Protein AF-A0A257MIM3-F1 (afdb_monomer)

Foldseek 3Di:
DWQVVFPPDDPQLQVLLCVQQVHRVSSLVCLCVLVLVSSCVSDPSLVSLSSNLRSVCVVQVWDLCVVCVDPVSVVVLVVVLVVLLVLFQAPNLNSNSVSDGDTPRPVVLVVVVVLLVVLQVLLVLCPPVPLNVLRNQADFADDDFFQADEQEEEEELDPVQLVVLVVVVVVRRYHYYHDNDLVSVQVRVVVHLAYEYEPDDDRPDPHHHQPDPDCLQRPLRRLVVSCVVSLRNLQSLLVSLVSSVVSVNPDSPPCVLVNVLSVCSVVDDDVLLVLLVLLLVCVVVLLVVLLVQLQVQVVVVVVVDPPPQDPVLVVQLVVDPRSVFVVCCVVCVVVLVVSLVVSLVSSCVVSVDDPVLSVLSCVQQPDRSGPSRHGPPVSSVVSSSNSSSVSCVSNSVVSSVSSVSRVPCPVVSSVSSVVSSVSSSSNSSSCCCVVVVDDSDDDDPDDDDDD

pLDDT: mean 88.34, std 8.76, range [56.16, 97.62]

Sequence (451 aa):
MKLKDLPGVGSRLRERLIEQYGDEEKALQAVLQADVSGLALAVSQRQALLLVRHARCQRYAAHPEQFLATDEAARVQEKLIALLSGYAHTDFARQKIMTLFASGCTQIIEENRSLAMAAAAAAEKMKGRGLEELLKKIRPLREKSASRVRERAVAAATPECFSALKARGLDRLIDLHLAESSSELMDLARSYSHVCLADGQDSQAEVEMAESLEEWYLVPEAVLGFYKENMESLLAAARTAEILRDGGVAGFSGWNELEELLARLEKGGDREEERLKRLGESLAPVVERAAAWANEELKERIEKSSLTLGGSDLLQAMSAADGVRELLQAQMRGAFKEVLKEALIRAAAELELAGSESARLEEIFAGEAAYPLEIDRQALHSLQQEIRSRREERGLKARRDLARALQGKKKDAFALVQALMEFDFSFALGCFIIEKNLAFAEFVAVPCLYF

Nearest PDB structures (foldseek):
  3cg4-assembly1_A  TM=4.740E-01  e=4.384E+00  Methanospirillum hungatei JF-1
  7sqc-assembly1_1F  TM=2.324E-01  e=1.223E+00  Chlamydomonas reinhardtii
  7sqc-assembly1_1H  TM=2.202E-01  e=7.115E+00  Chlamydomonas reinhardtii
  5och-assembly2_D  TM=1.312E-01  e=8.119E+00  Homo sapiens

Radius of gyration: 35.33 Å; Cα contacts (8 Å, |Δi|>4): 524; chains: 1; bounding box: 89×42×105 Å

Mean predicted aligned error: 9.2 Å

Structure (mmCIF, N/CA/C/O backbone):
data_AF-A0A257MIM3-F1
#
_entry.id   AF-A0A257MIM3-F1
#
loop_
_atom_site.group_PDB
_atom_site.id
_atom_site.type_symbol
_atom_site.label_atom_id
_atom_site.label_alt_id
_atom_site.label_comp_id
_atom_site.label_asym_id
_atom_site.label_entity_id
_atom_site.label_seq_id
_atom_site.pdbx_PDB_ins_code
_atom_site.Cartn_x
_atom_site.Cartn_y
_atom_site.Cartn_z
_atom_site.occupancy
_atom_site.B_iso_or_equiv
_atom_site.auth_seq_id
_atom_site.auth_comp_id
_atom_site.auth_asym_id
_atom_site.auth_atom_id
_atom_site.pdbx_PDB_model_num
ATOM 1 N N . MET A 1 1 ? 33.725 11.051 -20.999 1.00 80.56 1 MET A N 1
ATOM 2 C CA . MET A 1 1 ? 32.367 11.622 -20.893 1.00 80.56 1 MET A CA 1
ATOM 3 C C . MET A 1 1 ? 32.167 12.064 -19.455 1.00 80.56 1 MET A C 1
ATOM 5 O O . MET A 1 1 ? 32.565 11.323 -18.568 1.00 80.56 1 MET A O 1
ATOM 9 N N . LYS A 1 2 ? 31.643 13.263 -19.221 1.00 85.75 2 LYS A N 1
ATOM 10 C CA . LYS A 1 2 ? 31.226 13.790 -17.913 1.00 85.75 2 LYS A CA 1
ATOM 11 C C . LYS A 1 2 ? 29.730 14.103 -17.960 1.00 85.75 2 LYS A C 1
ATOM 13 O O . LYS A 1 2 ? 29.182 14.251 -19.049 1.00 85.75 2 LYS A O 1
ATOM 18 N N . LEU A 1 3 ? 29.071 14.264 -16.809 1.00 86.06 3 LEU A N 1
ATOM 19 C CA . LEU A 1 3 ? 27.631 14.566 -16.781 1.00 86.06 3 LEU A CA 1
ATOM 20 C C . LEU A 1 3 ? 27.291 15.857 -17.536 1.00 86.06 3 LEU A C 1
ATOM 22 O O . LEU A 1 3 ? 26.290 15.908 -18.238 1.00 86.06 3 LEU A O 1
ATOM 26 N N . LYS A 1 4 ? 28.154 16.874 -17.447 1.00 86.75 4 LYS A N 1
ATOM 27 C CA . LYS A 1 4 ? 27.992 18.150 -18.166 1.00 86.75 4 LYS A CA 1
ATOM 28 C C . LYS A 1 4 ? 28.033 18.028 -19.697 1.00 86.75 4 LYS A C 1
ATOM 30 O O . LYS A 1 4 ? 27.644 18.968 -20.379 1.00 86.75 4 LYS A O 1
ATOM 35 N N . ASP A 1 5 ? 28.546 16.913 -20.220 1.00 84.81 5 ASP A N 1
ATOM 36 C CA . ASP A 1 5 ? 28.631 16.671 -21.662 1.00 84.81 5 ASP A CA 1
ATOM 37 C C . ASP A 1 5 ? 27.299 16.119 -22.210 1.00 84.81 5 ASP A C 1
ATOM 39 O O . ASP A 1 5 ? 27.119 16.056 -23.425 1.00 84.81 5 ASP A O 1
ATOM 43 N N . LEU A 1 6 ? 26.367 15.719 -21.331 1.00 85.06 6 LEU A N 1
ATOM 44 C CA . LEU A 1 6 ? 25.047 15.229 -21.710 1.00 85.06 6 LEU A CA 1
ATOM 45 C C . LEU A 1 6 ? 24.073 16.403 -21.932 1.00 85.06 6 LEU A C 1
ATOM 47 O O . LEU A 1 6 ? 23.902 17.248 -21.044 1.00 85.06 6 LEU A O 1
ATOM 51 N N . PRO A 1 7 ? 23.367 16.445 -23.077 1.00 83.75 7 PRO A N 1
ATOM 52 C CA . PRO A 1 7 ? 22.310 17.416 -23.327 1.00 83.75 7 PRO A CA 1
ATOM 53 C C . PRO A 1 7 ? 21.264 17.445 -22.204 1.00 83.75 7 PRO A C 1
ATOM 55 O O . PRO A 1 7 ? 20.803 16.407 -21.728 1.00 83.75 7 PRO A O 1
ATOM 58 N N . GLY A 1 8 ? 20.876 18.652 -21.788 1.00 80.75 8 GLY A N 1
ATOM 59 C CA . GLY A 1 8 ? 19.877 18.863 -20.735 1.00 80.75 8 GLY A CA 1
ATOM 60 C C . GLY A 1 8 ? 20.412 18.782 -19.299 1.00 80.75 8 GLY A C 1
ATOM 61 O O . GLY A 1 8 ? 19.641 19.013 -18.365 1.00 80.75 8 GLY A O 1
ATOM 62 N N . VAL A 1 9 ? 21.711 18.517 -19.095 1.00 86.69 9 VAL A N 1
ATOM 63 C CA . VAL A 1 9 ? 22.350 18.543 -17.769 1.00 86.69 9 VAL A CA 1
ATOM 64 C C . VAL A 1 9 ? 22.967 19.914 -17.482 1.00 86.69 9 VAL A C 1
ATOM 66 O O . VAL A 1 9 ? 24.116 20.194 -17.814 1.00 86.69 9 VAL A O 1
ATOM 69 N N . GLY A 1 10 ? 22.198 20.781 -16.822 1.00 87.50 10 GLY A N 1
ATOM 70 C CA . GLY A 1 10 ? 22.715 22.023 -16.234 1.00 87.50 10 GLY A CA 1
ATOM 71 C C . GLY A 1 10 ? 23.425 21.800 -14.889 1.00 87.50 10 GLY A C 1
ATOM 72 O O . GLY A 1 10 ? 23.363 20.710 -14.318 1.00 87.50 10 GLY A O 1
ATOM 73 N N . SER A 1 11 ? 24.035 22.856 -14.336 1.00 87.62 11 SER A N 1
ATOM 74 C CA . SER A 1 11 ? 24.735 22.819 -13.034 1.00 87.62 11 SER A CA 1
ATOM 75 C C . SER A 1 11 ? 23.869 22.251 -11.905 1.00 87.62 11 SER A C 1
ATOM 77 O O . SER A 1 11 ? 24.278 21.304 -11.242 1.00 87.62 11 SER A O 1
ATOM 79 N N . ARG A 1 12 ? 22.626 22.734 -11.776 1.00 89.19 12 ARG A N 1
ATOM 80 C CA . ARG A 1 12 ? 21.662 22.260 -10.765 1.00 89.19 12 ARG A CA 1
ATOM 81 C C . ARG A 1 12 ? 21.312 20.780 -10.901 1.00 89.19 12 ARG A C 1
ATOM 83 O O . ARG A 1 12 ? 21.098 20.096 -9.909 1.00 89.19 12 ARG A O 1
ATOM 90 N N . LEU A 1 13 ? 21.194 20.283 -12.134 1.00 89.00 13 LEU A N 1
ATOM 91 C CA . LEU A 1 13 ? 20.850 18.879 -12.362 1.00 89.00 13 LEU A CA 1
ATOM 92 C C . LEU A 1 13 ? 22.021 17.971 -11.997 1.00 89.00 13 LEU A C 1
ATOM 94 O O . LEU A 1 13 ? 21.831 16.926 -11.384 1.00 89.00 13 LEU A O 1
ATOM 98 N N . ARG A 1 14 ? 23.231 18.402 -12.360 1.00 90.12 14 ARG A N 1
ATOM 99 C CA . ARG A 1 14 ? 24.474 17.730 -11.995 1.00 90.12 14 ARG A CA 1
ATOM 100 C C . ARG A 1 14 ? 24.631 17.649 -10.478 1.00 90.12 14 ARG A C 1
ATOM 102 O O . ARG A 1 14 ? 24.935 16.572 -9.988 1.00 90.12 14 ARG A O 1
ATOM 109 N N . GLU A 1 15 ? 24.381 18.738 -9.755 1.00 91.19 15 GLU A N 1
ATOM 110 C CA . GLU A 1 15 ? 24.409 18.758 -8.283 1.00 91.19 15 GLU A CA 1
ATOM 111 C C . GLU A 1 15 ? 23.437 17.735 -7.686 1.00 91.19 15 GLU A C 1
ATOM 113 O O . GLU A 1 15 ? 23.873 16.872 -6.936 1.00 91.19 15 GLU A O 1
ATOM 118 N N . ARG A 1 16 ? 22.167 17.725 -8.116 1.00 91.81 16 ARG A N 1
ATOM 119 C CA . ARG A 1 16 ? 21.167 16.746 -7.640 1.00 91.81 16 ARG A CA 1
ATOM 120 C C . ARG A 1 16 ? 21.558 15.292 -7.908 1.00 91.81 16 ARG A C 1
ATOM 122 O O . ARG A 1 16 ? 21.308 14.417 -7.086 1.00 91.81 16 ARG A O 1
ATOM 129 N N . LEU A 1 17 ? 22.144 15.013 -9.074 1.00 89.94 17 LEU A N 1
ATOM 130 C CA . LEU A 1 17 ? 22.622 13.670 -9.410 1.00 89.94 17 LEU A CA 1
ATOM 131 C C . LEU A 1 17 ? 23.820 13.270 -8.537 1.00 89.94 17 LEU A C 1
ATOM 133 O O . LEU A 1 17 ? 23.890 12.131 -8.087 1.00 89.94 17 LEU A O 1
ATOM 137 N N . ILE A 1 18 ? 24.737 14.197 -8.260 1.00 92.25 18 ILE A N 1
ATOM 138 C CA . ILE A 1 18 ? 25.868 13.950 -7.358 1.00 92.25 18 ILE A CA 1
ATOM 139 C C . ILE A 1 18 ? 25.376 13.740 -5.922 1.00 92.25 18 ILE A C 1
ATOM 141 O O . ILE A 1 18 ? 25.837 12.815 -5.269 1.00 92.25 18 ILE A O 1
ATOM 145 N N . GLU A 1 19 ? 24.415 14.530 -5.441 1.00 92.06 19 GLU A N 1
ATOM 146 C CA . GLU A 1 19 ? 23.806 14.353 -4.115 1.00 92.06 19 GLU A CA 1
ATOM 147 C C . GLU A 1 19 ? 23.178 12.962 -3.955 1.00 92.06 19 GLU A C 1
ATOM 149 O O . GLU A 1 19 ? 23.362 12.318 -2.925 1.00 92.06 19 GLU A O 1
ATOM 154 N N . GLN A 1 20 ? 22.490 12.469 -4.989 1.00 90.19 20 GLN A N 1
ATOM 155 C CA . GLN A 1 20 ? 21.833 11.162 -4.957 1.00 90.19 20 GLN A CA 1
ATOM 156 C C . GLN A 1 20 ? 22.819 9.984 -4.935 1.00 90.19 20 GLN A C 1
ATOM 158 O O . GLN A 1 20 ? 22.577 8.992 -4.248 1.00 90.19 20 GLN A O 1
ATOM 163 N N . TYR A 1 21 ? 23.905 10.056 -5.710 1.00 90.88 21 TYR A N 1
ATOM 164 C CA . TYR A 1 21 ? 24.842 8.936 -5.893 1.00 90.88 21 TYR A CA 1
ATOM 165 C C . TYR A 1 21 ? 26.163 9.096 -5.119 1.00 90.88 21 TYR A C 1
ATOM 167 O O . TYR A 1 21 ? 27.000 8.192 -5.119 1.00 90.88 21 TYR A O 1
ATOM 175 N N . GLY A 1 22 ? 26.359 10.232 -4.451 1.00 89.69 22 GLY A N 1
ATOM 176 C CA . GLY A 1 22 ? 27.547 10.603 -3.681 1.00 89.69 22 GLY A CA 1
ATOM 177 C C . GLY A 1 22 ? 28.693 11.189 -4.512 1.00 89.69 22 GLY A C 1
ATOM 178 O O . GLY A 1 22 ? 29.440 12.024 -4.007 1.00 89.69 22 GLY A O 1
ATOM 179 N N . ASP A 1 23 ? 28.844 10.789 -5.778 1.00 92.31 23 ASP A N 1
ATOM 180 C CA . ASP A 1 23 ? 29.876 11.315 -6.676 1.00 92.31 23 ASP A CA 1
ATOM 181 C C . ASP A 1 23 ? 29.434 11.335 -8.155 1.00 92.31 23 ASP A C 1
ATOM 183 O O . ASP A 1 23 ? 28.440 10.723 -8.556 1.00 92.31 23 ASP A O 1
ATOM 187 N N . GLU A 1 24 ? 30.173 12.090 -8.978 1.00 92.50 24 GLU A N 1
ATOM 188 C CA . GLU A 1 24 ? 29.864 12.275 -10.404 1.00 92.50 24 GLU A CA 1
ATOM 189 C C . GLU A 1 24 ? 30.090 11.003 -11.236 1.00 92.50 24 GLU A C 1
ATOM 191 O O . GLU A 1 24 ? 29.392 10.795 -12.231 1.00 92.50 24 GLU A O 1
ATOM 196 N N . GLU A 1 25 ? 31.032 10.142 -10.847 1.00 91.31 25 GLU A N 1
ATOM 197 C CA . GLU A 1 25 ? 31.352 8.923 -11.593 1.00 91.31 25 GLU A CA 1
ATOM 198 C C . GLU A 1 25 ? 30.245 7.878 -11.454 1.00 91.31 25 GLU A C 1
ATOM 200 O O . GLU A 1 25 ? 29.793 7.335 -12.463 1.00 91.31 25 GLU A O 1
ATOM 205 N N . LYS A 1 26 ? 29.741 7.650 -10.238 1.00 92.06 26 LYS A N 1
ATOM 206 C CA . LYS A 1 26 ? 28.601 6.762 -9.971 1.00 92.06 26 LYS A CA 1
ATOM 207 C C . LYS A 1 26 ? 27.330 7.264 -10.633 1.00 92.06 26 LYS A C 1
ATOM 209 O O . LYS A 1 26 ? 26.612 6.476 -11.243 1.00 92.06 26 LYS A O 1
ATOM 214 N N . ALA A 1 27 ? 27.077 8.571 -10.582 1.00 91.75 27 ALA A N 1
ATOM 215 C CA . ALA A 1 27 ? 25.943 9.161 -11.282 1.00 91.75 27 ALA A CA 1
ATOM 216 C C . ALA A 1 27 ? 26.040 8.941 -12.804 1.00 91.75 27 ALA A C 1
ATOM 218 O O . ALA A 1 27 ? 25.054 8.573 -13.444 1.00 91.75 27 ALA A O 1
ATOM 219 N N . LEU A 1 28 ? 27.228 9.108 -13.398 1.00 91.50 28 LEU A N 1
ATOM 220 C CA . LEU A 1 28 ? 27.447 8.820 -14.817 1.00 91.50 28 LEU A CA 1
ATOM 221 C C . LEU A 1 28 ? 27.281 7.327 -15.138 1.00 91.50 28 LEU A C 1
ATOM 223 O O . LEU A 1 28 ? 26.684 6.988 -16.160 1.00 91.50 28 LEU A O 1
ATOM 227 N N . GLN A 1 29 ? 27.781 6.439 -14.276 1.00 91.19 29 GLN A N 1
ATOM 228 C CA . GLN A 1 29 ? 27.604 4.994 -14.420 1.00 91.19 29 GLN A CA 1
ATOM 229 C C . GLN A 1 29 ? 26.125 4.601 -14.393 1.00 91.19 29 GLN A C 1
ATOM 231 O O . GLN A 1 29 ? 25.705 3.844 -15.264 1.00 91.19 29 GLN A O 1
ATOM 236 N N . ALA A 1 30 ? 25.323 5.170 -13.488 1.00 90.50 30 ALA A N 1
ATOM 237 C CA . ALA A 1 30 ? 23.882 4.926 -13.430 1.00 90.50 30 ALA A CA 1
ATOM 238 C C . ALA A 1 30 ? 23.177 5.315 -14.744 1.00 90.50 30 ALA A C 1
ATOM 240 O O . ALA A 1 30 ? 22.361 4.556 -15.270 1.00 90.50 30 ALA A O 1
ATOM 241 N N . VAL A 1 31 ? 23.551 6.455 -15.343 1.00 91.00 31 VAL A N 1
ATOM 242 C CA . VAL A 1 31 ? 23.039 6.858 -16.666 1.00 91.00 31 VAL A CA 1
ATOM 243 C C . VAL A 1 31 ? 23.465 5.873 -17.761 1.00 91.00 31 VAL A C 1
ATOM 245 O O . VAL A 1 31 ? 22.639 5.473 -18.581 1.00 91.00 31 VAL A O 1
ATOM 248 N N . LEU A 1 32 ? 24.734 5.456 -17.778 1.00 88.19 32 LEU A N 1
ATOM 249 C CA . LEU A 1 32 ? 25.273 4.524 -18.778 1.00 88.19 32 LEU A CA 1
ATOM 250 C C . LEU A 1 32 ? 24.681 3.111 -18.674 1.00 88.19 32 LEU A C 1
ATOM 252 O O . LEU A 1 32 ? 24.566 2.423 -19.690 1.00 88.19 32 LEU A O 1
ATOM 256 N N . GLN A 1 33 ? 24.310 2.690 -17.465 1.00 87.25 33 GLN A N 1
ATOM 257 C CA . GLN A 1 33 ? 23.656 1.411 -17.178 1.00 87.25 33 GLN A CA 1
ATOM 258 C C . GLN A 1 33 ? 22.133 1.461 -17.362 1.00 87.25 33 GLN A C 1
ATOM 260 O O . GLN A 1 33 ? 21.475 0.438 -17.201 1.00 87.25 33 GLN A O 1
ATOM 265 N N . ALA A 1 34 ? 21.577 2.620 -17.733 1.00 86.81 34 ALA A N 1
ATOM 266 C CA . ALA A 1 34 ? 20.141 2.829 -17.877 1.00 86.81 34 ALA A CA 1
ATOM 267 C C . ALA A 1 34 ? 19.336 2.565 -16.586 1.00 86.81 34 ALA A C 1
ATOM 269 O O . ALA A 1 34 ? 18.201 2.094 -16.663 1.00 86.81 34 ALA A O 1
ATOM 270 N N . ASP A 1 35 ? 19.879 2.911 -15.411 1.00 85.56 35 ASP A N 1
ATOM 271 C CA . ASP A 1 35 ? 19.162 2.827 -14.127 1.00 85.56 35 ASP A CA 1
ATOM 272 C C . ASP A 1 35 ? 18.126 3.958 -13.995 1.00 85.56 35 ASP A C 1
ATOM 274 O O . ASP A 1 35 ? 18.301 4.950 -13.282 1.00 85.56 35 ASP A O 1
ATOM 278 N N . VAL A 1 36 ? 17.023 3.831 -14.735 1.00 86.38 36 VAL A N 1
ATOM 279 C CA . VAL A 1 36 ? 15.940 4.824 -14.740 1.00 86.38 36 VAL A CA 1
ATOM 280 C C . VAL A 1 36 ? 15.314 4.961 -13.350 1.00 86.38 36 VAL A C 1
ATOM 282 O O . VAL A 1 36 ? 14.962 6.073 -12.959 1.00 86.38 36 VAL A O 1
ATOM 285 N N . SER A 1 37 ? 15.217 3.863 -12.594 1.00 78.38 37 SER A N 1
ATOM 286 C CA . SER A 1 37 ? 14.709 3.838 -11.218 1.00 78.38 37 SER A CA 1
ATOM 287 C C . SER A 1 37 ? 15.512 4.735 -10.286 1.00 78.38 37 SER A C 1
ATOM 289 O O . SER A 1 37 ? 14.939 5.612 -9.641 1.00 78.38 37 SER A O 1
ATOM 291 N N . GLY A 1 38 ? 16.832 4.557 -10.237 1.00 83.38 38 GLY A N 1
ATOM 292 C CA . GLY A 1 38 ? 17.695 5.376 -9.398 1.00 83.38 38 GLY A CA 1
ATOM 293 C C . GLY A 1 38 ? 17.712 6.834 -9.856 1.00 83.38 38 GLY A C 1
ATOM 294 O O . GLY A 1 38 ? 17.662 7.754 -9.040 1.00 83.38 38 GLY A O 1
ATOM 295 N N . LEU A 1 39 ? 17.732 7.081 -11.171 1.00 87.81 39 LEU A N 1
ATOM 296 C CA . LEU A 1 39 ? 17.714 8.441 -11.721 1.00 87.81 39 LEU A CA 1
ATOM 297 C C . LEU A 1 39 ? 16.413 9.186 -11.394 1.00 87.81 39 LEU A C 1
ATOM 299 O O . LEU A 1 39 ? 16.457 10.385 -11.120 1.00 87.81 39 LEU A O 1
ATOM 303 N N . ALA A 1 40 ? 15.271 8.496 -11.378 1.00 86.69 40 ALA A N 1
ATOM 304 C CA . ALA A 1 40 ? 13.969 9.087 -11.072 1.00 86.69 40 ALA A CA 1
ATOM 305 C C . ALA A 1 40 ? 13.846 9.612 -9.624 1.00 86.69 40 ALA A C 1
ATOM 307 O O . ALA A 1 40 ? 12.949 10.402 -9.335 1.00 86.69 40 ALA A O 1
ATOM 308 N N . LEU A 1 41 ? 14.759 9.227 -8.723 1.00 83.69 41 LEU A N 1
ATOM 309 C CA . LEU A 1 41 ? 14.858 9.810 -7.379 1.00 83.69 41 LEU A CA 1
ATOM 310 C C . LEU A 1 41 ? 15.430 11.235 -7.415 1.00 83.69 41 LEU A C 1
ATOM 312 O O . LEU A 1 41 ? 15.041 12.093 -6.626 1.00 83.69 41 LEU A O 1
ATOM 316 N N . ALA A 1 42 ? 16.322 11.510 -8.369 1.00 87.12 42 ALA A N 1
ATOM 317 C CA . ALA A 1 42 ? 16.963 12.810 -8.528 1.00 87.12 42 ALA A CA 1
ATOM 318 C C . ALA A 1 42 ? 16.273 13.699 -9.569 1.00 87.12 42 ALA A C 1
ATOM 320 O O . ALA A 1 42 ? 16.390 14.919 -9.492 1.00 87.12 42 ALA A O 1
ATOM 321 N N . VAL A 1 43 ? 15.581 13.135 -10.561 1.00 89.88 43 VAL A N 1
ATOM 322 C CA . VAL A 1 43 ? 14.989 13.879 -11.687 1.00 89.88 43 VAL A CA 1
ATOM 323 C C . VAL A 1 43 ? 13.611 13.335 -12.055 1.00 89.88 43 VAL A C 1
ATOM 325 O O . VAL A 1 43 ? 13.228 12.255 -11.628 1.00 89.88 43 VAL A O 1
ATOM 328 N N . SER A 1 44 ? 12.843 14.056 -12.880 1.00 88.69 44 SER A N 1
ATOM 329 C CA . SER A 1 44 ? 11.587 13.483 -13.389 1.00 88.69 44 SER A CA 1
ATOM 330 C C . SER A 1 44 ? 11.859 12.236 -14.237 1.00 88.69 44 SER A C 1
ATOM 332 O O . SER A 1 44 ? 12.851 12.177 -14.961 1.00 88.69 44 SER A O 1
ATOM 334 N N . GLN A 1 45 ? 10.945 11.269 -14.222 1.00 87.50 45 GLN A N 1
ATOM 335 C CA . GLN A 1 45 ? 11.080 10.026 -14.986 1.00 87.50 45 GLN A CA 1
ATOM 336 C C . GLN A 1 45 ? 11.325 10.261 -16.489 1.00 87.50 45 GLN A C 1
ATOM 338 O O . GLN A 1 45 ? 12.205 9.645 -17.089 1.00 87.50 45 GLN A O 1
ATOM 343 N N . ARG A 1 46 ? 10.618 11.226 -17.091 1.00 89.56 46 ARG A N 1
ATOM 344 C CA . ARG A 1 46 ? 10.844 11.641 -18.483 1.00 89.56 46 ARG A CA 1
ATOM 345 C C . ARG A 1 46 ? 12.270 12.146 -18.700 1.00 89.56 46 ARG A C 1
ATOM 347 O O . ARG A 1 46 ? 12.893 11.820 -19.705 1.00 89.56 46 ARG A O 1
ATOM 354 N N . GLN A 1 47 ? 12.788 12.944 -17.770 1.00 90.81 47 GLN A N 1
ATOM 355 C CA . GLN A 1 47 ? 14.150 13.462 -17.847 1.00 90.81 47 GLN A CA 1
ATOM 356 C C . GLN A 1 47 ? 15.186 12.348 -17.671 1.00 90.81 47 GLN A C 1
ATOM 358 O O . GLN A 1 47 ? 16.154 12.327 -18.423 1.00 90.81 47 GLN A O 1
ATOM 363 N N . ALA A 1 48 ? 14.961 11.393 -16.765 1.00 91.00 48 ALA A N 1
ATOM 364 C CA . ALA A 1 48 ? 15.814 10.213 -16.617 1.00 91.00 48 ALA A CA 1
ATOM 365 C C . ALA A 1 48 ? 15.905 9.419 -17.931 1.00 91.00 48 ALA A C 1
ATOM 367 O O . ALA A 1 48 ? 17.002 9.146 -18.416 1.00 91.00 48 ALA A O 1
ATOM 368 N N . LEU A 1 49 ? 14.764 9.137 -18.568 1.00 91.44 49 LEU A N 1
ATOM 369 C CA . LEU A 1 49 ? 14.713 8.445 -19.860 1.00 91.44 49 LEU A CA 1
ATOM 370 C C . LEU A 1 49 ? 15.437 9.219 -20.977 1.00 91.44 49 LEU A C 1
ATOM 372 O O . LEU A 1 49 ? 16.115 8.612 -21.809 1.00 91.44 49 LEU A O 1
ATOM 376 N N . LEU A 1 50 ? 15.335 10.553 -20.996 1.00 91.12 50 LEU A N 1
ATOM 377 C CA . LEU A 1 50 ? 16.069 11.393 -21.949 1.00 91.12 50 LEU A CA 1
ATOM 378 C C . LEU A 1 50 ? 17.582 11.358 -21.708 1.00 91.12 50 LEU A C 1
ATOM 380 O O . LEU A 1 50 ? 18.337 11.243 -22.670 1.00 91.12 50 LEU A O 1
ATOM 384 N N . LEU A 1 51 ? 18.035 11.398 -20.452 1.00 91.94 51 LEU A N 1
ATOM 385 C CA . LEU A 1 51 ? 19.459 11.282 -20.122 1.00 91.94 51 LEU A CA 1
ATOM 386 C C . LEU A 1 51 ? 20.035 9.946 -20.590 1.00 91.94 51 LEU A C 1
ATOM 388 O O . LEU A 1 51 ? 21.085 9.926 -21.231 1.00 91.94 51 LEU A O 1
ATOM 392 N N . VAL A 1 52 ? 19.318 8.846 -20.343 1.00 91.69 52 VAL A N 1
ATOM 393 C CA . VAL A 1 52 ? 19.703 7.510 -20.819 1.00 91.69 52 VAL A CA 1
ATOM 394 C C . VAL A 1 52 ? 19.770 7.473 -22.347 1.00 91.69 52 VAL A C 1
ATOM 396 O O . VAL A 1 52 ? 20.743 6.969 -22.910 1.00 91.69 52 VAL A O 1
ATOM 399 N N . ARG A 1 53 ? 18.787 8.064 -23.042 1.00 91.38 53 ARG A N 1
ATOM 400 C CA . ARG A 1 53 ? 18.809 8.189 -24.508 1.00 91.38 53 ARG A CA 1
ATOM 401 C C . ARG A 1 53 ? 20.047 8.948 -24.984 1.00 91.38 53 ARG A C 1
ATOM 403 O O . ARG A 1 53 ? 20.743 8.470 -25.876 1.00 91.38 53 ARG A O 1
ATOM 410 N N . HIS A 1 54 ? 20.334 10.108 -24.399 1.00 91.31 54 HIS A N 1
ATOM 411 C CA . HIS A 1 54 ? 21.483 10.927 -24.778 1.00 91.31 54 HIS A CA 1
ATOM 412 C C . HIS A 1 54 ? 22.811 10.210 -24.536 1.00 91.31 54 HIS A C 1
ATOM 414 O O . HIS A 1 54 ? 23.673 10.214 -25.414 1.00 91.31 54 HIS A O 1
ATOM 420 N N . ALA A 1 55 ? 22.951 9.536 -23.395 1.00 90.44 55 ALA A N 1
ATOM 421 C CA . ALA A 1 55 ? 24.130 8.740 -23.093 1.00 90.44 55 ALA A CA 1
ATOM 422 C C . ALA A 1 55 ? 24.302 7.577 -24.077 1.00 90.44 55 ALA A C 1
ATOM 424 O O . ALA A 1 55 ? 25.414 7.330 -24.539 1.00 90.44 55 ALA A O 1
ATOM 425 N N . ARG A 1 56 ? 23.209 6.908 -24.470 1.00 89.19 56 ARG A N 1
ATOM 426 C CA . ARG A 1 56 ? 23.238 5.859 -25.500 1.00 89.19 56 ARG A CA 1
ATOM 427 C C . ARG A 1 56 ? 23.665 6.409 -26.864 1.00 89.19 56 ARG A C 1
ATOM 429 O O . ARG A 1 56 ? 24.503 5.791 -27.516 1.00 89.19 56 ARG A O 1
ATOM 436 N N . CYS A 1 57 ? 23.152 7.572 -27.276 1.00 88.81 57 CYS A N 1
ATOM 437 C CA . CYS A 1 57 ? 23.595 8.246 -28.502 1.00 88.81 57 CYS A CA 1
ATOM 438 C C . CYS A 1 57 ? 25.094 8.561 -28.458 1.00 88.81 57 CYS A C 1
ATOM 440 O O . CYS A 1 57 ? 25.817 8.257 -29.401 1.00 88.81 57 CYS A O 1
ATOM 442 N N . GLN A 1 58 ? 25.572 9.120 -27.346 1.00 88.12 58 GLN A N 1
ATOM 443 C CA . GLN A 1 58 ? 26.973 9.498 -27.187 1.00 88.12 58 GLN A CA 1
ATOM 444 C C . GLN A 1 58 ? 27.903 8.278 -27.152 1.00 88.12 58 GLN A C 1
ATOM 446 O O . GLN A 1 58 ? 28.960 8.310 -27.778 1.00 88.12 58 GLN A O 1
ATOM 451 N N . ARG A 1 59 ? 27.487 7.182 -26.497 1.00 86.62 59 ARG A N 1
ATOM 452 C CA . ARG A 1 59 ? 28.225 5.906 -26.452 1.00 86.62 59 ARG A CA 1
ATOM 453 C C . ARG A 1 59 ? 28.504 5.347 -27.846 1.00 86.62 59 ARG A C 1
ATOM 455 O O . ARG A 1 59 ? 29.580 4.809 -28.075 1.00 86.62 59 ARG A O 1
ATOM 462 N N . TYR A 1 60 ? 27.546 5.491 -28.757 1.00 87.12 60 TYR A N 1
ATOM 463 C CA . TYR A 1 60 ? 27.611 4.940 -30.110 1.00 87.12 60 TYR A CA 1
ATOM 464 C C . TYR A 1 60 ? 27.904 5.976 -31.198 1.00 87.12 60 TYR A C 1
ATOM 466 O O . TYR A 1 60 ? 27.769 5.658 -32.378 1.00 87.12 60 TYR A O 1
ATOM 474 N N . ALA A 1 61 ? 28.270 7.208 -30.817 1.00 86.94 61 ALA A N 1
ATOM 475 C CA . ALA A 1 61 ? 28.423 8.342 -31.736 1.00 86.94 61 ALA A CA 1
ATOM 476 C C . ALA A 1 61 ? 27.242 8.471 -32.725 1.00 86.94 61 ALA A C 1
ATOM 478 O O . ALA A 1 61 ? 27.406 8.794 -33.900 1.00 86.94 61 ALA A O 1
ATOM 479 N N . ALA A 1 62 ? 26.034 8.163 -32.248 1.00 87.19 62 ALA A N 1
ATOM 480 C CA . ALA A 1 62 ? 24.830 8.142 -33.054 1.00 87.19 62 ALA A CA 1
ATOM 481 C C . ALA A 1 62 ? 24.160 9.517 -33.031 1.00 87.19 62 ALA A C 1
ATOM 483 O O . ALA A 1 62 ? 23.851 10.058 -31.967 1.00 87.19 62 ALA A O 1
ATOM 484 N N . HIS A 1 63 ? 23.873 10.045 -34.218 1.00 86.50 63 HIS A N 1
ATOM 485 C CA . HIS A 1 63 ? 23.176 11.312 -34.407 1.00 86.50 63 HIS A CA 1
ATOM 486 C C . HIS A 1 63 ? 21.825 11.045 -35.086 1.00 86.50 63 HIS A C 1
ATOM 488 O O . HIS A 1 63 ? 21.785 10.895 -36.307 1.00 86.50 63 HIS A O 1
ATOM 494 N N . PRO A 1 64 ? 20.712 10.962 -34.328 1.00 84.62 64 PRO A N 1
ATOM 495 C CA . PRO A 1 64 ? 19.399 10.636 -34.893 1.00 84.62 64 PRO A CA 1
ATOM 496 C C . PRO A 1 64 ? 18.985 11.568 -36.039 1.00 84.62 64 PRO A C 1
ATOM 498 O O . PRO A 1 64 ? 18.421 11.115 -37.027 1.00 84.62 64 PRO A O 1
ATOM 501 N N . GLU A 1 65 ? 19.331 12.852 -35.938 1.00 84.94 65 GLU A N 1
ATOM 502 C CA . GLU A 1 65 ? 19.056 13.874 -36.958 1.00 84.94 65 GLU A CA 1
ATOM 503 C C . GLU A 1 65 ? 19.773 13.602 -38.289 1.00 84.94 65 GLU A C 1
ATOM 505 O O . GLU A 1 65 ? 19.236 13.906 -39.346 1.00 84.94 65 GLU A O 1
ATOM 510 N N . GLN A 1 66 ? 20.957 12.975 -38.264 1.00 85.88 66 GLN A N 1
ATOM 511 C CA . GLN A 1 66 ? 21.662 12.594 -39.494 1.00 85.88 66 GLN A CA 1
ATOM 512 C C . GLN A 1 66 ? 20.959 11.442 -40.218 1.00 85.88 66 GLN A C 1
ATOM 514 O O . GLN A 1 66 ? 20.996 11.373 -41.443 1.00 85.88 66 GLN A O 1
ATOM 519 N N . PHE A 1 67 ? 20.323 10.533 -39.472 1.00 86.56 67 PHE A N 1
ATOM 520 C CA . PHE A 1 67 ? 19.547 9.439 -40.056 1.00 86.56 67 PHE A CA 1
ATOM 521 C C . PHE A 1 67 ? 18.184 9.931 -40.562 1.00 86.56 67 PHE A C 1
ATOM 523 O O 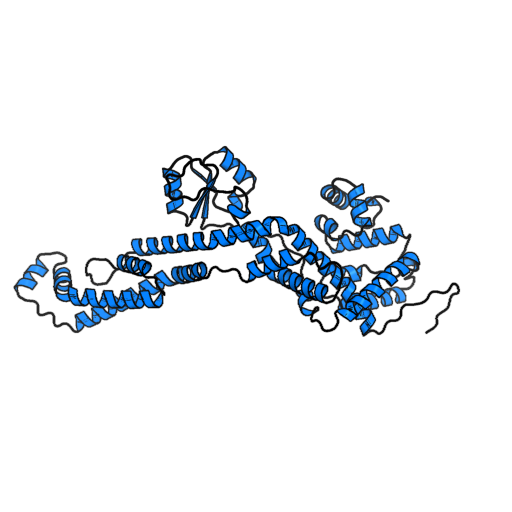. PHE A 1 67 ? 17.751 9.578 -41.656 1.00 86.56 67 PHE A O 1
ATOM 530 N N . LEU A 1 68 ? 17.523 10.791 -39.787 1.00 89.12 68 LEU A N 1
ATOM 531 C CA . LEU A 1 68 ? 16.257 11.436 -40.135 1.00 89.12 68 LEU A CA 1
ATOM 532 C C . LEU A 1 68 ? 16.496 12.718 -40.947 1.00 89.12 68 LEU A C 1
ATOM 534 O O . LEU A 1 68 ? 15.992 13.781 -40.600 1.00 89.12 68 LEU A O 1
ATOM 538 N N . ALA A 1 69 ? 17.272 12.620 -42.028 1.00 87.88 69 ALA A N 1
ATOM 539 C CA . ALA A 1 69 ? 17.750 13.778 -42.789 1.00 87.88 69 ALA A CA 1
ATOM 540 C C . ALA A 1 69 ? 16.644 14.587 -43.501 1.00 87.88 69 ALA A C 1
ATOM 542 O O . ALA A 1 69 ? 16.917 15.658 -44.040 1.00 87.88 69 ALA A O 1
ATOM 543 N N . THR A 1 70 ? 15.409 14.077 -43.546 1.00 92.62 70 THR A N 1
ATOM 544 C CA . THR A 1 70 ? 14.263 14.747 -44.167 1.00 92.62 70 THR A CA 1
ATOM 545 C C . THR A 1 70 ? 13.100 14.863 -43.189 1.00 92.62 70 THR A C 1
ATOM 547 O O . THR A 1 70 ? 12.866 13.968 -42.372 1.00 92.62 70 THR A O 1
ATOM 550 N N . ASP A 1 71 ? 12.311 15.931 -43.334 1.00 92.38 71 ASP A N 1
ATOM 551 C CA . ASP A 1 71 ? 11.083 16.131 -42.553 1.00 92.38 71 ASP A CA 1
ATOM 552 C C . ASP A 1 71 ? 10.125 14.943 -42.686 1.00 92.38 71 ASP A C 1
ATOM 554 O O . ASP A 1 71 ? 9.444 14.572 -41.732 1.00 92.38 71 ASP A O 1
ATOM 558 N N . GLU A 1 72 ? 10.080 14.311 -43.861 1.00 93.69 72 GLU A N 1
ATOM 559 C CA . GLU A 1 72 ? 9.225 13.148 -44.082 1.00 93.69 72 GLU A CA 1
ATOM 560 C C . GLU A 1 72 ? 9.730 11.915 -43.321 1.00 93.69 72 GLU A C 1
ATOM 562 O O . GLU A 1 72 ? 8.928 11.217 -42.705 1.00 93.69 72 GLU A O 1
ATOM 567 N N . ALA A 1 73 ? 11.046 11.677 -43.267 1.00 90.88 73 ALA A N 1
ATOM 568 C CA . ALA A 1 73 ? 11.609 10.604 -42.447 1.00 90.88 73 ALA A CA 1
ATOM 569 C C . ALA A 1 73 ? 11.316 10.824 -40.953 1.00 90.88 73 ALA A C 1
ATOM 571 O O . ALA A 1 73 ? 10.912 9.888 -40.257 1.00 90.88 73 ALA A O 1
ATOM 572 N N . ALA A 1 74 ? 11.450 12.065 -40.472 1.00 90.62 74 ALA A N 1
ATOM 573 C CA . ALA A 1 74 ? 11.101 12.428 -39.102 1.00 90.62 74 ALA A CA 1
ATOM 574 C C . ALA A 1 74 ? 9.608 12.184 -38.809 1.00 90.62 74 ALA A C 1
ATOM 576 O O . ALA A 1 74 ? 9.276 11.511 -37.832 1.00 90.62 74 ALA A O 1
ATOM 577 N N . ARG A 1 75 ? 8.706 12.627 -39.698 1.00 94.19 75 ARG A N 1
ATOM 578 C CA . ARG A 1 75 ? 7.254 12.389 -39.584 1.00 94.19 75 ARG A CA 1
ATOM 579 C C . ARG A 1 75 ? 6.895 10.907 -39.583 1.00 94.19 75 ARG A C 1
ATOM 581 O O . ARG A 1 75 ? 6.006 10.494 -38.838 1.00 94.19 75 ARG A O 1
ATOM 588 N N . VAL A 1 76 ? 7.549 10.097 -40.417 1.00 93.94 76 VAL A N 1
ATOM 589 C CA . VAL A 1 76 ? 7.340 8.642 -40.438 1.00 93.94 76 VAL A CA 1
ATOM 590 C C . VAL A 1 76 ? 7.748 8.031 -39.098 1.00 93.94 76 VAL A C 1
ATOM 592 O O . VAL A 1 76 ? 6.971 7.262 -38.531 1.00 93.94 76 VAL A O 1
ATOM 595 N N . GLN A 1 77 ? 8.905 8.411 -38.545 1.00 92.94 77 GLN A N 1
ATOM 596 C CA . GLN A 1 77 ? 9.322 7.932 -37.226 1.00 92.94 77 GLN A CA 1
ATOM 597 C C . GLN A 1 77 ? 8.320 8.332 -36.135 1.00 92.94 77 GLN A C 1
ATOM 599 O O . GLN A 1 77 ? 7.939 7.487 -35.328 1.00 92.94 77 GLN A O 1
ATOM 604 N N . GLU A 1 78 ? 7.873 9.588 -36.108 1.00 93.31 78 GLU A N 1
ATOM 605 C CA . GLU A 1 78 ? 6.883 10.058 -35.131 1.00 93.31 78 GLU A CA 1
ATOM 606 C C . GLU A 1 78 ? 5.585 9.247 -35.199 1.00 93.31 78 GLU A C 1
ATOM 608 O O . GLU A 1 78 ? 5.077 8.811 -34.165 1.00 93.31 78 GLU A O 1
ATOM 613 N N . LYS A 1 79 ? 5.081 8.970 -36.409 1.00 95.88 79 LYS A N 1
ATOM 614 C CA . LYS A 1 79 ? 3.893 8.125 -36.608 1.00 95.88 79 LYS A CA 1
ATOM 615 C C . LYS A 1 79 ? 4.110 6.696 -36.107 1.00 95.88 79 LYS A C 1
ATOM 617 O O . LYS A 1 79 ? 3.221 6.149 -35.459 1.00 95.88 79 LYS A O 1
ATOM 622 N N . LEU A 1 80 ? 5.270 6.093 -36.373 1.00 94.69 80 LEU A N 1
ATOM 623 C CA . LEU A 1 80 ? 5.596 4.742 -35.898 1.00 94.69 80 LEU A CA 1
ATOM 624 C C . LEU A 1 80 ? 5.692 4.682 -34.370 1.00 94.69 80 LEU A C 1
ATOM 626 O O . LEU A 1 80 ? 5.125 3.783 -33.754 1.00 94.69 80 LEU A O 1
ATOM 630 N N . ILE A 1 81 ? 6.356 5.664 -33.758 1.00 95.31 81 ILE A N 1
ATOM 631 C CA . ILE A 1 81 ? 6.463 5.796 -32.302 1.00 95.31 81 ILE A CA 1
ATOM 632 C C . ILE A 1 81 ? 5.073 5.975 -31.674 1.00 95.31 81 ILE A C 1
ATOM 634 O O . ILE A 1 81 ? 4.770 5.330 -30.671 1.00 95.31 81 ILE A O 1
ATOM 638 N N . ALA A 1 82 ? 4.205 6.796 -32.274 1.00 95.31 82 ALA A N 1
ATOM 639 C CA . ALA A 1 82 ? 2.834 6.991 -31.807 1.00 95.31 82 ALA A CA 1
ATOM 640 C C . ALA A 1 82 ? 1.994 5.705 -31.904 1.00 95.31 82 ALA A C 1
ATOM 642 O O . ALA A 1 82 ? 1.287 5.371 -30.953 1.00 95.31 82 ALA A O 1
ATOM 643 N N . LEU A 1 83 ? 2.106 4.963 -33.012 1.00 96.69 83 LEU A N 1
ATOM 644 C CA . LEU A 1 83 ? 1.437 3.670 -33.185 1.00 96.69 83 LEU A CA 1
ATOM 645 C C . LEU A 1 83 ? 1.901 2.651 -32.141 1.00 96.69 83 LEU A C 1
ATOM 647 O O . LEU A 1 83 ? 1.064 2.049 -31.476 1.00 96.69 83 LEU A O 1
ATOM 651 N N . LEU A 1 84 ? 3.215 2.497 -31.960 1.00 96.62 84 LEU A N 1
ATOM 652 C CA . LEU A 1 84 ? 3.799 1.587 -30.973 1.00 96.62 84 LEU A CA 1
ATOM 653 C C . LEU A 1 84 ? 3.396 1.969 -29.539 1.00 96.62 84 LEU A C 1
ATOM 655 O O . LEU A 1 84 ? 3.055 1.108 -28.737 1.00 96.62 84 LEU A O 1
ATOM 659 N N . SER A 1 85 ? 3.371 3.262 -29.213 1.00 95.88 85 SER A N 1
ATOM 660 C CA . SER A 1 85 ? 2.959 3.755 -27.890 1.00 95.88 85 SER A CA 1
ATOM 661 C C . SER A 1 85 ? 1.524 3.384 -27.521 1.00 95.88 85 SER A C 1
ATOM 663 O O . SER A 1 85 ? 1.219 3.235 -26.339 1.00 95.88 85 SER A O 1
ATOM 665 N N . GLY A 1 86 ? 0.649 3.196 -28.515 1.00 96.50 86 GLY A N 1
ATOM 666 C CA . GLY A 1 86 ? -0.722 2.725 -28.303 1.00 96.50 86 GLY A CA 1
ATOM 667 C C . GLY A 1 86 ? -0.818 1.324 -27.685 1.00 96.50 86 GLY A C 1
ATOM 668 O O . GLY A 1 86 ? -1.857 0.996 -27.123 1.00 96.50 86 GLY A O 1
ATOM 669 N N . TYR A 1 87 ? 0.256 0.531 -27.746 1.00 97.12 87 TYR A N 1
ATOM 670 C CA . TYR A 1 87 ? 0.335 -0.817 -27.173 1.00 97.12 87 TYR A CA 1
ATOM 671 C C . TYR A 1 87 ? 0.796 -0.845 -25.711 1.00 97.12 87 TYR A C 1
ATOM 673 O O . TYR A 1 87 ? 0.670 -1.872 -25.050 1.00 97.12 87 TYR A O 1
ATOM 681 N N . ALA A 1 88 ? 1.355 0.254 -25.204 1.00 97.25 88 ALA A N 1
ATOM 682 C CA . ALA A 1 88 ? 1.824 0.345 -23.826 1.00 97.25 88 ALA A CA 1
ATOM 683 C C . ALA A 1 88 ? 0.685 0.712 -22.873 1.00 97.25 88 ALA A C 1
ATOM 685 O O . ALA A 1 88 ? -0.097 1.630 -23.139 1.00 97.25 88 ALA A O 1
ATOM 686 N N . HIS A 1 89 ? 0.637 0.053 -21.718 1.00 97.44 89 HIS A N 1
ATOM 687 C CA . HIS A 1 89 ? -0.431 0.216 -20.731 1.00 97.44 89 HIS A CA 1
ATOM 688 C C . HIS A 1 89 ? -0.053 1.220 -19.638 1.00 97.44 89 HIS A C 1
ATOM 690 O O . HIS A 1 89 ? -0.887 2.026 -19.212 1.00 97.44 89 HIS A O 1
ATOM 696 N N . THR A 1 90 ? 1.219 1.248 -19.257 1.00 96.31 90 THR A N 1
ATOM 697 C CA . THR A 1 90 ? 1.800 2.128 -18.244 1.00 96.31 90 THR A CA 1
ATOM 698 C C . THR A 1 90 ? 2.332 3.421 -18.866 1.00 96.31 90 THR A C 1
ATOM 700 O O . THR A 1 90 ? 2.825 3.456 -19.998 1.00 96.31 90 THR A O 1
ATOM 703 N N . ASP A 1 91 ? 2.279 4.521 -18.107 1.00 92.56 91 ASP A N 1
ATOM 704 C CA . ASP A 1 91 ? 2.879 5.791 -18.544 1.00 92.56 91 ASP A CA 1
ATOM 705 C C . ASP A 1 91 ? 4.396 5.677 -18.709 1.00 92.56 91 ASP A C 1
ATOM 707 O O . ASP A 1 91 ? 4.981 6.342 -19.564 1.00 92.56 91 ASP A O 1
ATOM 711 N N . PHE A 1 92 ? 5.028 4.806 -17.919 1.00 93.25 92 PHE A N 1
ATOM 712 C CA . PHE A 1 92 ? 6.448 4.513 -18.034 1.00 93.25 92 PHE A CA 1
ATOM 713 C C . PHE A 1 92 ? 6.802 3.924 -19.390 1.00 93.25 92 PHE A C 1
ATOM 715 O O . PHE A 1 92 ? 7.659 4.479 -20.079 1.00 93.25 92 PHE A O 1
ATOM 722 N N . ALA A 1 93 ? 6.116 2.857 -19.798 1.00 95.25 93 ALA A N 1
ATOM 723 C CA . ALA A 1 93 ? 6.366 2.225 -21.080 1.00 95.25 93 ALA A CA 1
ATOM 724 C C . ALA A 1 93 ? 6.117 3.200 -22.236 1.00 95.25 93 ALA A C 1
ATOM 726 O O . ALA A 1 93 ? 6.971 3.324 -23.112 1.00 95.25 93 ALA A O 1
ATOM 727 N N . ARG A 1 94 ? 5.031 3.989 -22.193 1.00 95.38 94 ARG A N 1
ATOM 728 C CA . ARG A 1 94 ? 4.770 5.049 -23.186 1.00 95.38 94 ARG A CA 1
ATOM 729 C C . ARG A 1 94 ? 5.921 6.049 -23.275 1.00 95.38 94 ARG A C 1
ATOM 731 O O . ARG A 1 94 ? 6.435 6.306 -24.362 1.00 95.38 94 ARG A O 1
ATOM 738 N N . GLN A 1 95 ? 6.375 6.589 -22.143 1.00 93.06 95 GLN A N 1
ATOM 739 C CA . GLN A 1 95 ? 7.498 7.533 -22.117 1.00 93.06 95 GLN A CA 1
ATOM 740 C C . GLN A 1 95 ? 8.800 6.904 -22.622 1.00 93.06 95 GLN A C 1
ATOM 742 O O . GLN A 1 95 ? 9.562 7.576 -23.316 1.00 93.06 95 GLN A O 1
ATOM 747 N N . LYS A 1 96 ? 9.054 5.629 -22.309 1.00 93.75 96 LYS A N 1
ATOM 748 C CA . LYS A 1 96 ? 10.231 4.897 -22.787 1.00 93.75 96 LYS A CA 1
ATOM 749 C C . LYS A 1 96 ? 10.161 4.617 -24.291 1.00 93.75 96 LYS A C 1
ATOM 751 O O . LYS A 1 96 ? 11.161 4.773 -24.979 1.00 93.75 96 LYS A O 1
ATOM 756 N N . ILE A 1 97 ? 8.983 4.314 -24.837 1.00 94.81 97 ILE A N 1
ATOM 757 C CA . ILE A 1 97 ? 8.768 4.212 -26.291 1.00 94.81 97 ILE A CA 1
ATOM 758 C C . ILE A 1 97 ? 9.065 5.554 -26.974 1.00 94.81 97 ILE A C 1
ATOM 760 O O . ILE A 1 97 ? 9.724 5.577 -28.011 1.00 94.81 97 ILE A O 1
ATOM 764 N N . MET A 1 98 ? 8.668 6.684 -26.374 1.00 90.81 98 MET A N 1
ATOM 765 C CA . MET A 1 98 ? 8.969 8.019 -26.921 1.00 90.81 98 MET A CA 1
ATOM 766 C C . MET A 1 98 ? 10.470 8.342 -26.976 1.00 90.81 98 MET A C 1
ATOM 768 O O . MET A 1 98 ? 10.861 9.290 -27.658 1.00 90.81 98 MET A O 1
ATOM 772 N N . THR A 1 99 ? 11.325 7.612 -26.249 1.00 90.44 99 THR A N 1
ATOM 773 C CA . THR A 1 99 ? 12.780 7.814 -26.314 1.00 90.44 99 THR A CA 1
ATOM 774 C C . THR A 1 99 ? 13.467 6.960 -27.368 1.00 90.44 99 THR A C 1
ATOM 776 O O . THR A 1 99 ? 14.665 7.148 -27.600 1.00 90.44 99 THR A O 1
ATOM 779 N N . LEU A 1 100 ? 12.732 6.077 -28.049 1.00 90.06 100 LEU A N 1
ATOM 780 C CA . LEU A 1 100 ? 13.238 5.360 -29.210 1.00 90.06 100 LEU A CA 1
ATOM 781 C C . LEU A 1 100 ? 13.584 6.339 -30.336 1.00 90.06 100 LEU A C 1
ATOM 783 O O . LEU A 1 100 ? 12.977 7.397 -30.503 1.00 90.06 100 LEU A O 1
ATOM 787 N N . PHE A 1 101 ? 14.606 5.988 -31.106 1.00 88.88 101 PHE A N 1
ATOM 788 C CA . PHE A 1 101 ? 15.075 6.784 -32.230 1.00 88.88 101 PHE A CA 1
ATOM 789 C C . PHE A 1 101 ? 15.660 5.875 -33.304 1.00 88.88 101 PHE A C 1
ATOM 791 O O . PHE A 1 101 ? 16.265 4.846 -32.993 1.00 88.88 101 PHE A O 1
ATOM 798 N N . ALA A 1 102 ? 15.494 6.262 -34.565 1.00 90.06 102 ALA A N 1
ATOM 799 C CA . ALA A 1 102 ? 16.109 5.569 -35.678 1.00 90.06 102 ALA A CA 1
ATOM 800 C C . ALA A 1 102 ? 17.612 5.878 -35.745 1.00 90.06 102 ALA A C 1
ATOM 802 O O . ALA A 1 102 ? 18.065 6.981 -35.429 1.00 90.06 102 ALA A O 1
ATOM 803 N N . SER A 1 103 ? 18.398 4.876 -36.129 1.00 89.06 103 SER A N 1
ATOM 804 C CA . SER A 1 103 ? 19.850 4.974 -36.212 1.00 89.06 103 SER A CA 1
ATOM 805 C C . SER A 1 103 ? 20.379 4.047 -37.298 1.00 89.06 103 SER A C 1
ATOM 807 O O . SER A 1 103 ? 19.897 2.927 -37.435 1.00 89.06 103 SER A O 1
ATOM 809 N N . GLY A 1 104 ? 21.408 4.498 -38.019 1.00 86.75 104 GLY A N 1
ATOM 810 C CA . GLY A 1 104 ? 22.196 3.661 -38.929 1.00 86.75 104 GLY A CA 1
ATOM 811 C C . GLY A 1 104 ? 23.345 2.915 -38.238 1.00 86.75 104 GLY A C 1
ATOM 812 O O . GLY A 1 104 ? 24.107 2.219 -38.902 1.00 86.75 104 GLY A O 1
ATOM 813 N N . CYS A 1 105 ? 23.513 3.071 -36.920 1.00 89.69 105 CYS A N 1
ATOM 814 C CA . CYS A 1 105 ? 24.564 2.391 -36.169 1.00 89.69 105 CYS A CA 1
ATOM 815 C C . CYS A 1 105 ? 24.245 0.895 -36.040 1.00 89.69 105 CYS A C 1
ATOM 817 O O . CYS A 1 105 ? 23.273 0.515 -35.385 1.00 89.69 105 CYS A O 1
ATOM 819 N N . THR A 1 106 ? 25.095 0.042 -36.614 1.00 87.94 106 THR A N 1
ATOM 820 C CA . THR A 1 106 ? 24.913 -1.420 -36.634 1.00 87.94 106 THR A CA 1
ATOM 821 C C . THR A 1 106 ? 24.804 -2.029 -35.236 1.00 87.94 106 THR A C 1
ATOM 823 O O . THR A 1 106 ? 23.992 -2.923 -35.023 1.00 87.94 106 THR A O 1
ATOM 826 N N . GLN A 1 107 ? 25.554 -1.508 -34.262 1.00 89.69 107 GLN A N 1
ATOM 827 C CA . GLN A 1 107 ? 25.499 -1.969 -32.871 1.00 89.69 107 GLN A CA 1
ATOM 828 C C . GLN A 1 107 ? 24.139 -1.675 -32.221 1.00 89.69 107 GLN A C 1
ATOM 830 O O . GLN A 1 107 ? 23.558 -2.556 -31.595 1.00 89.69 107 GLN A O 1
ATOM 835 N N . ILE A 1 108 ? 23.590 -0.467 -32.416 1.00 90.19 108 ILE A N 1
ATOM 836 C CA . ILE A 1 108 ? 22.252 -0.107 -31.913 1.00 90.19 108 ILE A CA 1
ATOM 837 C C . ILE A 1 108 ? 21.177 -0.974 -32.573 1.00 90.19 108 ILE A C 1
ATOM 839 O O . ILE A 1 108 ? 20.245 -1.417 -31.900 1.00 90.19 108 ILE A O 1
ATOM 843 N N . ILE A 1 109 ? 21.299 -1.204 -33.882 1.00 89.75 109 ILE A N 1
ATOM 844 C CA . ILE A 1 109 ? 20.372 -2.043 -34.644 1.00 89.75 109 ILE A CA 1
ATOM 845 C C . ILE A 1 109 ? 20.359 -3.467 -34.080 1.00 89.75 109 ILE A C 1
ATOM 847 O O . ILE A 1 109 ? 19.281 -3.997 -33.827 1.00 89.75 109 ILE A O 1
ATOM 851 N N . GLU A 1 110 ? 21.527 -4.064 -33.835 1.00 90.19 110 GLU A N 1
ATOM 852 C CA . GLU A 1 110 ? 21.625 -5.435 -33.324 1.00 90.19 110 GLU A CA 1
ATOM 853 C C . GLU A 1 110 ? 21.108 -5.564 -31.881 1.00 90.19 110 GLU A C 1
ATOM 855 O O . GLU A 1 110 ? 20.361 -6.494 -31.568 1.00 90.19 110 GLU A O 1
ATOM 860 N N . GLU A 1 111 ? 21.410 -4.589 -31.013 1.00 90.00 111 GLU A N 1
ATOM 861 C CA . GLU A 1 111 ? 20.832 -4.512 -29.661 1.00 90.00 111 GLU A CA 1
ATOM 862 C C . GLU A 1 111 ? 19.300 -4.439 -29.706 1.00 90.00 111 GLU A C 1
ATOM 864 O O . GLU A 1 111 ? 18.608 -5.177 -29.002 1.00 90.00 111 GLU A O 1
ATOM 869 N N . ASN A 1 112 ? 18.757 -3.549 -30.544 1.00 91.81 112 ASN A N 1
ATOM 870 C CA . ASN A 1 112 ? 17.314 -3.370 -30.677 1.00 91.81 112 ASN A CA 1
ATOM 871 C C . ASN A 1 112 ? 16.649 -4.602 -31.306 1.00 91.81 112 ASN A C 1
ATOM 873 O O . ASN A 1 112 ? 15.544 -4.952 -30.900 1.00 91.81 112 ASN A O 1
ATOM 877 N N . ARG A 1 113 ? 17.311 -5.277 -32.257 1.00 92.25 113 ARG A N 1
ATOM 878 C CA . ARG A 1 113 ? 16.837 -6.535 -32.850 1.00 92.25 113 ARG A CA 1
ATOM 879 C C . ARG A 1 113 ? 16.736 -7.625 -31.789 1.00 92.25 113 ARG A C 1
ATOM 881 O O . ARG A 1 113 ? 15.678 -8.231 -31.658 1.00 92.25 113 ARG A O 1
ATOM 888 N N . SER A 1 114 ? 17.791 -7.823 -30.999 1.00 93.25 114 SER A N 1
ATOM 889 C CA . SER A 1 114 ? 17.808 -8.811 -29.914 1.00 93.25 114 SER A CA 1
ATOM 890 C C . SER A 1 114 ? 16.688 -8.558 -28.898 1.00 93.25 114 SER A C 1
ATOM 892 O O . SER A 1 114 ? 15.942 -9.473 -28.546 1.00 93.25 114 SER A O 1
ATOM 894 N N . LEU A 1 115 ? 16.512 -7.296 -28.485 1.00 93.12 115 LEU A N 1
ATOM 895 C CA . LEU A 1 115 ? 15.415 -6.870 -27.612 1.00 93.12 115 LEU A CA 1
ATOM 896 C C . LEU A 1 115 ? 14.042 -7.173 -28.235 1.00 93.12 115 LEU A C 1
ATOM 898 O O . LEU A 1 115 ? 13.180 -7.742 -27.572 1.00 93.12 115 LEU A O 1
ATOM 902 N N . ALA A 1 116 ? 13.835 -6.796 -29.496 1.00 94.88 116 ALA A N 1
ATOM 903 C CA . ALA A 1 116 ? 12.570 -6.962 -30.205 1.00 94.88 116 ALA A CA 1
ATOM 904 C C . ALA A 1 116 ? 12.205 -8.441 -30.426 1.00 94.88 116 ALA A C 1
ATOM 906 O O . ALA A 1 116 ? 11.044 -8.813 -30.269 1.00 94.88 116 ALA A O 1
ATOM 907 N N . MET A 1 117 ? 13.183 -9.302 -30.721 1.00 94.38 117 MET A N 1
ATOM 908 C CA . MET A 1 117 ? 12.972 -10.751 -30.819 1.00 94.38 117 MET A CA 1
ATOM 909 C C . MET A 1 117 ? 12.565 -11.353 -29.468 1.00 94.38 117 MET A C 1
ATOM 911 O O . MET A 1 117 ? 11.605 -12.122 -29.401 1.00 94.38 117 MET A O 1
ATOM 915 N N . ALA A 1 118 ? 13.247 -10.975 -28.382 1.00 94.12 118 ALA A N 1
ATOM 916 C CA . ALA A 1 118 ? 12.893 -11.421 -27.035 1.00 94.12 118 ALA A CA 1
ATOM 917 C C . ALA A 1 118 ? 11.497 -10.926 -26.613 1.00 94.12 118 ALA A C 1
ATOM 919 O O . ALA A 1 118 ? 10.709 -11.691 -26.058 1.00 94.12 118 ALA A O 1
ATOM 920 N N . ALA A 1 119 ? 11.174 -9.670 -26.930 1.00 95.81 119 ALA A N 1
ATOM 921 C CA . ALA A 1 119 ? 9.867 -9.062 -26.713 1.00 95.81 119 ALA A CA 1
ATOM 922 C C . ALA A 1 119 ? 8.746 -9.811 -27.448 1.00 95.81 119 ALA A C 1
ATOM 924 O O . ALA A 1 119 ? 7.737 -10.147 -26.831 1.00 95.81 119 ALA A O 1
ATOM 925 N N . ALA A 1 120 ? 8.929 -10.126 -28.734 1.00 95.44 120 ALA A N 1
ATOM 926 C CA . ALA A 1 120 ? 7.961 -10.898 -29.512 1.00 95.44 120 ALA A CA 1
ATOM 927 C C . ALA A 1 120 ? 7.754 -12.305 -28.926 1.00 95.44 120 ALA A C 1
ATOM 929 O O . ALA A 1 120 ? 6.620 -12.730 -28.722 1.00 95.44 120 ALA A O 1
ATOM 930 N N . ALA A 1 121 ? 8.835 -13.001 -28.561 1.00 93.44 121 ALA A N 1
ATOM 931 C CA . ALA A 1 121 ? 8.740 -14.318 -27.931 1.00 93.44 121 ALA A CA 1
ATOM 932 C C . ALA A 1 121 ? 8.001 -14.278 -26.579 1.00 93.44 121 ALA A C 1
ATOM 934 O O . ALA A 1 121 ? 7.225 -15.182 -26.270 1.00 93.44 121 ALA A O 1
ATOM 935 N N . ALA A 1 122 ? 8.228 -13.239 -25.769 1.00 93.44 122 ALA A N 1
ATOM 936 C CA . ALA A 1 122 ? 7.509 -13.042 -24.514 1.00 93.44 122 ALA A CA 1
ATOM 937 C C . ALA A 1 122 ? 6.025 -12.727 -24.756 1.00 93.44 122 ALA A C 1
ATOM 939 O O . ALA A 1 122 ? 5.165 -13.345 -24.134 1.00 93.44 122 ALA A O 1
ATOM 940 N N . ALA A 1 123 ? 5.713 -11.820 -25.684 1.00 95.25 123 ALA A N 1
ATOM 941 C CA . ALA A 1 123 ? 4.338 -11.454 -26.005 1.00 95.25 123 ALA A CA 1
ATOM 942 C C . ALA A 1 123 ? 3.520 -12.648 -26.521 1.00 95.25 123 ALA A C 1
ATOM 944 O O . ALA A 1 123 ? 2.386 -12.833 -26.085 1.00 95.25 123 ALA A O 1
ATOM 945 N N . GLU A 1 124 ? 4.109 -13.516 -27.349 1.00 93.69 124 GLU A N 1
ATOM 946 C CA . GLU A 1 124 ? 3.434 -14.724 -27.841 1.00 93.69 124 GLU A CA 1
ATOM 947 C C . GLU A 1 124 ? 3.055 -15.678 -26.694 1.00 93.69 124 GLU A C 1
ATOM 949 O O . GLU A 1 124 ? 1.934 -16.180 -26.643 1.00 93.69 124 GLU A O 1
ATOM 954 N N . LYS A 1 125 ? 3.947 -15.872 -25.710 1.00 92.56 125 LYS A N 1
ATOM 955 C CA . LYS A 1 125 ? 3.660 -16.692 -24.513 1.00 92.56 125 LYS A CA 1
ATOM 956 C C . LYS A 1 125 ? 2.548 -16.111 -23.637 1.00 92.56 125 LYS A C 1
ATOM 958 O O . LYS A 1 125 ? 1.843 -16.861 -22.950 1.00 92.56 125 LYS A O 1
ATOM 963 N N . MET A 1 126 ? 2.428 -14.784 -23.629 1.00 93.88 126 MET A N 1
ATOM 964 C CA . MET A 1 126 ? 1.520 -14.050 -22.750 1.00 93.88 126 MET A CA 1
ATOM 965 C C . MET A 1 126 ? 0.183 -13.675 -23.388 1.00 93.88 126 MET A C 1
ATOM 967 O O . MET A 1 126 ? -0.727 -13.221 -22.689 1.00 93.88 126 MET A O 1
ATOM 971 N N . LYS A 1 127 ? 0.039 -13.894 -24.693 1.00 90.75 127 LYS A N 1
ATOM 972 C CA . LYS A 1 127 ? -1.168 -13.590 -25.453 1.00 90.75 127 LYS A CA 1
ATOM 973 C C . LYS A 1 127 ? -2.407 -14.235 -24.825 1.00 90.75 127 LYS A C 1
ATOM 975 O O . LYS A 1 127 ? -2.428 -15.429 -24.534 1.00 90.75 127 LYS A O 1
ATOM 980 N N . GLY A 1 128 ? -3.451 -13.431 -24.620 1.00 87.50 128 GLY A N 1
ATOM 981 C CA . GLY A 1 128 ? -4.739 -13.895 -24.096 1.00 87.50 128 GLY A CA 1
ATOM 982 C C . GLY A 1 128 ? -4.764 -14.216 -22.598 1.00 87.50 128 GLY A C 1
ATOM 983 O O . GLY A 1 128 ? -5.767 -14.739 -22.121 1.00 87.50 128 GLY A O 1
ATOM 984 N N . ARG A 1 129 ? -3.706 -13.897 -21.836 1.00 92.56 129 ARG A N 1
ATOM 985 C CA . ARG A 1 129 ? -3.668 -14.126 -20.379 1.00 92.56 129 ARG A CA 1
ATOM 986 C C . ARG A 1 129 ? -4.222 -12.970 -19.532 1.00 92.56 129 ARG A C 1
ATOM 988 O O . ARG A 1 129 ? -4.153 -13.035 -18.310 1.00 92.56 129 ARG A O 1
ATOM 995 N N . GLY A 1 130 ? -4.770 -11.925 -20.160 1.00 91.94 130 GLY A N 1
ATOM 996 C CA . GLY A 1 130 ? -5.420 -10.803 -19.469 1.00 91.94 130 GLY A CA 1
ATOM 997 C C . GLY A 1 130 ? -4.456 -9.850 -18.758 1.00 91.94 130 GLY A C 1
ATOM 998 O O . GLY A 1 130 ? -4.822 -9.246 -17.748 1.00 91.94 130 GLY A O 1
ATOM 999 N N . LEU A 1 131 ? -3.223 -9.719 -19.259 1.00 95.19 131 LEU A N 1
ATOM 1000 C CA . LEU A 1 131 ? -2.223 -8.813 -18.687 1.00 95.19 131 LEU A CA 1
ATOM 1001 C C . LEU A 1 131 ? -2.611 -7.343 -18.856 1.00 95.19 131 LEU A C 1
ATOM 1003 O O . LEU A 1 131 ? -2.304 -6.522 -17.999 1.00 95.19 131 LEU A O 1
ATOM 1007 N N . GLU A 1 132 ? -3.302 -7.007 -19.940 1.00 94.25 132 GLU A N 1
ATOM 1008 C CA . GLU A 1 132 ? -3.610 -5.641 -20.359 1.00 94.25 132 GLU A CA 1
ATOM 1009 C C . GLU A 1 132 ? -4.383 -4.875 -19.274 1.00 94.25 132 GLU A C 1
ATOM 1011 O O . GLU A 1 132 ? -4.068 -3.727 -18.954 1.00 94.25 132 GLU A O 1
ATOM 1016 N N . GLU A 1 133 ? -5.372 -5.525 -18.655 1.00 95.50 133 GLU A N 1
ATOM 1017 C CA . GLU A 1 133 ? -6.189 -4.932 -17.591 1.00 95.50 133 GLU A CA 1
ATOM 1018 C C . GLU A 1 133 ? -5.436 -4.790 -16.265 1.00 95.50 133 GLU A C 1
ATOM 1020 O O . GLU A 1 133 ? -5.699 -3.859 -15.499 1.00 95.50 133 GLU A O 1
ATOM 1025 N N . LEU A 1 134 ? -4.480 -5.680 -15.986 1.00 97.19 134 LEU A N 1
ATOM 1026 C CA . LEU A 1 134 ? -3.634 -5.581 -14.799 1.00 97.19 134 LEU A CA 1
ATOM 1027 C C . LEU A 1 134 ? -2.580 -4.483 -14.972 1.00 97.19 134 LEU A C 1
ATOM 1029 O O . LEU A 1 134 ? -2.447 -3.626 -14.101 1.00 97.19 134 LEU A O 1
ATOM 1033 N N . LEU A 1 135 ? -1.897 -4.441 -16.119 1.00 97.44 135 LEU A N 1
ATOM 1034 C CA . LEU A 1 135 ? -0.852 -3.460 -16.413 1.00 97.44 135 LEU A CA 1
ATOM 1035 C C . LEU A 1 135 ? -1.384 -2.018 -16.384 1.00 97.44 135 LEU A C 1
ATOM 1037 O O . LEU A 1 135 ? -0.698 -1.130 -15.884 1.00 97.44 135 LEU A O 1
ATOM 1041 N N . LYS A 1 136 ? -2.632 -1.770 -16.816 1.00 96.94 136 LYS A N 1
ATOM 1042 C CA . LYS A 1 136 ? -3.287 -0.445 -16.705 1.00 96.94 136 LYS A CA 1
ATOM 1043 C C . LYS A 1 136 ? -3.422 0.059 -15.260 1.00 96.94 136 LYS A C 1
ATOM 1045 O O . LYS A 1 136 ? -3.515 1.270 -15.041 1.00 96.94 136 LYS A O 1
ATOM 1050 N N . LYS A 1 137 ? -3.467 -0.847 -14.279 1.00 97.44 137 LYS A N 1
ATOM 1051 C CA . LYS A 1 137 ? -3.586 -0.518 -12.848 1.00 97.44 137 LYS A CA 1
ATOM 1052 C C . LYS A 1 137 ? -2.230 -0.290 -12.183 1.00 97.44 137 LYS A C 1
ATOM 1054 O O . LYS A 1 137 ? -2.178 0.312 -11.112 1.00 97.44 137 LYS A O 1
ATOM 1059 N N . ILE A 1 138 ? -1.138 -0.714 -12.819 1.00 97.56 138 ILE A N 1
ATOM 1060 C CA . ILE A 1 138 ? 0.213 -0.531 -12.292 1.00 97.56 138 ILE A CA 1
ATOM 1061 C C . ILE A 1 138 ? 0.640 0.924 -12.480 1.00 97.56 138 ILE A C 1
ATOM 1063 O O . ILE A 1 138 ? 0.720 1.453 -13.590 1.00 97.56 138 ILE A O 1
ATOM 1067 N N . ARG A 1 139 ? 0.927 1.578 -11.357 1.00 93.06 139 ARG A N 1
ATOM 1068 C CA . ARG A 1 139 ? 1.381 2.970 -11.276 1.00 93.06 139 ARG A CA 1
ATOM 1069 C C . ARG A 1 139 ? 2.613 3.076 -10.375 1.00 93.06 139 ARG A C 1
ATOM 1071 O O . ARG A 1 139 ? 2.729 2.277 -9.440 1.00 93.06 139 ARG A O 1
ATOM 1078 N N . PRO A 1 140 ? 3.487 4.080 -10.587 1.00 91.38 140 PRO A N 1
ATOM 1079 C CA . PRO A 1 140 ? 4.584 4.367 -9.670 1.00 91.38 140 PRO A CA 1
ATOM 1080 C C . PRO A 1 140 ? 4.083 4.506 -8.230 1.00 91.38 140 PRO A C 1
ATOM 1082 O O . PRO A 1 140 ? 3.093 5.203 -7.979 1.00 91.38 140 PRO A O 1
ATOM 1085 N N . LEU A 1 141 ? 4.766 3.837 -7.301 1.00 93.12 141 LEU A N 1
ATOM 1086 C CA . LEU A 1 141 ? 4.391 3.841 -5.891 1.00 93.12 141 LEU A CA 1
ATOM 1087 C C . LEU A 1 141 ? 4.600 5.230 -5.285 1.00 93.12 141 LEU A C 1
ATOM 1089 O O . LEU A 1 141 ? 5.571 5.927 -5.582 1.00 93.12 141 LEU A O 1
ATOM 1093 N N . ARG A 1 142 ? 3.666 5.630 -4.427 1.00 89.88 142 ARG A N 1
ATOM 1094 C CA . ARG A 1 142 ? 3.642 6.936 -3.774 1.00 89.88 142 ARG A CA 1
ATOM 1095 C C . ARG A 1 142 ? 4.005 6.801 -2.310 1.00 89.88 142 ARG A C 1
ATOM 1097 O O . ARG A 1 142 ? 3.444 5.978 -1.592 1.00 89.88 142 ARG A O 1
ATOM 1104 N N . GLU A 1 143 ? 4.880 7.684 -1.857 1.00 87.12 143 GLU A N 1
ATOM 1105 C CA . GLU A 1 143 ? 5.195 7.838 -0.444 1.00 87.12 143 GLU A CA 1
ATOM 1106 C C . GLU A 1 143 ? 4.479 9.073 0.089 1.00 87.12 143 GLU A C 1
ATOM 1108 O O . GLU A 1 143 ? 4.921 10.204 -0.102 1.00 87.12 143 GLU A O 1
ATOM 1113 N N . LYS A 1 144 ? 3.325 8.857 0.720 1.00 85.56 144 LYS A N 1
ATOM 1114 C CA . LYS A 1 144 ? 2.647 9.895 1.496 1.00 85.56 144 LYS A CA 1
ATOM 1115 C C . LYS A 1 144 ? 3.044 9.771 2.959 1.00 85.56 144 LYS A C 1
ATOM 1117 O O . LYS A 1 144 ? 3.273 8.667 3.450 1.00 85.56 144 LYS A O 1
ATOM 1122 N N . SER A 1 145 ? 3.085 10.901 3.660 1.00 81.88 145 SER A N 1
ATOM 1123 C CA . SER A 1 145 ? 3.206 10.899 5.116 1.00 81.88 145 SER A CA 1
ATOM 1124 C C . SER A 1 145 ? 2.039 10.123 5.721 1.00 81.88 145 SER A C 1
ATOM 1126 O O . SER A 1 145 ? 0.886 10.340 5.343 1.00 81.88 145 SER A O 1
ATOM 1128 N N . ALA A 1 146 ? 2.348 9.215 6.643 1.00 86.94 146 ALA A N 1
ATOM 1129 C CA . ALA A 1 146 ? 1.334 8.442 7.338 1.00 86.94 146 ALA A CA 1
ATOM 1130 C C . ALA A 1 146 ? 0.399 9.353 8.148 1.00 86.94 146 ALA A C 1
ATOM 1132 O O . ALA A 1 146 ? 0.799 10.404 8.655 1.00 86.94 146 ALA A O 1
ATOM 1133 N N . SER A 1 147 ? -0.861 8.939 8.268 1.00 88.56 147 SER A N 1
ATOM 1134 C CA . SER A 1 147 ? -1.833 9.607 9.128 1.00 88.56 147 SER A CA 1
ATOM 1135 C C . SER A 1 147 ? -1.479 9.402 10.596 1.00 88.56 147 SER A C 1
ATOM 1137 O O . SER A 1 147 ? -1.157 8.286 11.002 1.00 88.56 147 SER A O 1
ATOM 1139 N N . ARG A 1 148 ? -1.614 10.460 11.397 1.00 93.88 148 ARG A N 1
ATOM 1140 C CA . ARG A 1 148 ? -1.388 10.398 12.842 1.00 93.88 148 ARG A CA 1
ATOM 1141 C C . ARG A 1 148 ? -2.437 9.520 13.529 1.00 93.88 148 ARG A C 1
ATOM 1143 O O . ARG A 1 148 ? -3.635 9.751 13.357 1.00 93.88 148 ARG A O 1
ATOM 1150 N N . VAL A 1 149 ? -1.984 8.562 14.330 1.00 94.00 149 VAL A N 1
ATOM 1151 C CA . VAL A 1 149 ? -2.813 7.737 15.213 1.00 94.00 149 VAL A CA 1
ATOM 1152 C C . VAL A 1 149 ? -3.170 8.559 16.449 1.00 94.00 149 VAL A C 1
ATOM 1154 O O . VAL A 1 149 ? -2.285 9.096 17.107 1.00 94.00 149 VAL A O 1
ATOM 1157 N N . ARG A 1 150 ? -4.471 8.687 16.733 1.00 90.88 150 ARG A N 1
ATOM 1158 C CA . ARG A 1 150 ? -4.997 9.496 17.853 1.00 90.88 150 ARG A CA 1
ATOM 1159 C C . ARG A 1 150 ? -5.575 8.668 18.997 1.00 90.88 150 ARG A C 1
ATOM 1161 O O . ARG A 1 150 ? -5.738 9.173 20.095 1.00 90.88 150 ARG A O 1
ATOM 1168 N N . GLU A 1 151 ? -5.927 7.415 18.729 1.00 87.81 151 GLU A N 1
ATOM 1169 C CA . GLU A 1 151 ? -6.562 6.531 19.718 1.00 87.81 151 GLU A CA 1
ATOM 1170 C C . GLU A 1 151 ? -5.536 5.912 20.683 1.00 87.81 151 GLU A C 1
ATOM 1172 O O . GLU A 1 151 ? -5.907 5.372 21.725 1.00 87.81 151 GLU A O 1
ATOM 1177 N N . ARG A 1 152 ? -4.241 6.022 20.358 1.00 93.44 152 ARG A N 1
ATOM 1178 C CA . ARG A 1 152 ? -3.128 5.451 21.118 1.00 93.44 152 ARG A CA 1
ATOM 1179 C C . ARG A 1 152 ? -2.089 6.493 21.486 1.00 93.44 152 ARG A C 1
ATOM 1181 O O . ARG A 1 152 ? -1.894 7.463 20.755 1.00 93.44 152 ARG A O 1
ATOM 1188 N N . ALA A 1 153 ? -1.368 6.208 22.564 1.00 95.12 153 ALA A N 1
ATOM 1189 C CA . ALA A 1 153 ? -0.219 6.986 22.994 1.00 95.12 153 ALA A CA 1
ATOM 1190 C C . ALA A 1 153 ? 1.002 6.102 23.266 1.00 95.12 153 ALA A C 1
ATOM 1192 O O . ALA A 1 153 ? 0.884 4.938 23.658 1.00 95.12 153 ALA A O 1
ATOM 1193 N N . VAL A 1 154 ? 2.183 6.688 23.086 1.00 95.81 154 VAL A N 1
ATOM 1194 C CA . VAL A 1 154 ? 3.454 6.144 23.565 1.00 95.81 154 VAL A CA 1
ATOM 1195 C C . VAL A 1 154 ? 3.906 6.996 24.743 1.00 95.81 154 VAL A C 1
ATOM 1197 O O . VAL A 1 154 ? 4.036 8.213 24.618 1.00 95.81 154 VAL A O 1
ATOM 1200 N N . ALA A 1 155 ? 4.139 6.359 25.882 1.00 95.06 155 ALA A N 1
ATOM 1201 C CA . ALA A 1 155 ? 4.713 6.990 27.060 1.00 95.06 155 ALA A CA 1
ATOM 1202 C C . ALA A 1 155 ? 6.194 6.613 27.135 1.00 95.06 155 ALA A C 1
ATOM 1204 O O . ALA A 1 155 ? 6.521 5.436 27.094 1.00 95.06 155 ALA A O 1
ATOM 1205 N N . ALA A 1 156 ? 7.095 7.582 27.220 1.00 94.69 156 ALA A N 1
ATOM 1206 C CA . ALA A 1 156 ? 8.505 7.340 27.492 1.00 94.69 156 ALA A CA 1
ATOM 1207 C C . ALA A 1 156 ? 8.756 7.492 28.994 1.00 94.69 156 ALA A C 1
ATOM 1209 O O . ALA A 1 156 ? 8.367 8.507 29.571 1.00 94.69 156 ALA A O 1
ATOM 1210 N N . ALA A 1 157 ? 9.416 6.506 29.603 1.00 91.00 157 ALA A N 1
ATOM 1211 C CA . ALA A 1 157 ? 9.735 6.538 31.032 1.00 91.00 157 ALA A CA 1
ATOM 1212 C C . ALA A 1 157 ? 10.917 7.465 31.369 1.00 91.00 157 ALA A C 1
ATOM 1214 O O . ALA A 1 157 ? 11.090 7.849 32.522 1.00 91.00 157 ALA A O 1
ATOM 1215 N N . THR A 1 158 ? 11.741 7.813 30.373 1.00 91.81 158 THR A N 1
ATOM 1216 C CA . THR A 1 158 ? 12.947 8.636 30.539 1.00 91.81 158 THR A CA 1
ATOM 1217 C C . THR A 1 158 ? 12.989 9.792 29.528 1.00 91.81 158 THR A C 1
ATOM 1219 O O . THR A 1 158 ? 12.556 9.628 28.375 1.00 91.81 158 THR A O 1
ATOM 1222 N N . PRO A 1 159 ? 13.537 10.968 29.901 1.00 94.31 159 PRO A N 1
ATOM 1223 C CA . PRO A 1 159 ? 13.742 12.085 28.975 1.00 94.31 159 PRO A CA 1
ATOM 1224 C C . PRO A 1 159 ? 14.631 11.730 27.773 1.00 94.31 159 PRO A C 1
ATOM 1226 O O . PRO A 1 159 ? 14.431 12.253 26.669 1.00 94.31 159 PRO A O 1
ATOM 1229 N N . GLU A 1 160 ? 15.598 10.830 27.963 1.00 94.19 160 GLU A N 1
ATOM 1230 C CA . GLU A 1 160 ? 16.489 10.328 26.917 1.00 94.19 160 GLU A CA 1
ATOM 1231 C C . GLU A 1 160 ? 15.706 9.536 25.864 1.00 94.19 160 GLU A C 1
ATOM 1233 O O . GLU A 1 160 ? 15.813 9.829 24.668 1.00 94.19 160 GLU A O 1
ATOM 1238 N N . CYS A 1 161 ? 14.869 8.585 26.296 1.00 93.50 161 CYS A N 1
ATOM 1239 C CA . CYS A 1 161 ? 14.012 7.804 25.405 1.00 93.50 161 CYS A CA 1
ATOM 1240 C C . CYS A 1 161 ? 13.000 8.706 24.685 1.00 93.50 161 CYS A C 1
ATOM 1242 O O . CYS A 1 161 ? 12.868 8.635 23.460 1.00 93.50 161 CYS A O 1
ATOM 1244 N N . PHE A 1 162 ? 12.363 9.636 25.407 1.00 95.31 162 PHE A N 1
ATOM 1245 C CA . PHE A 1 162 ? 11.448 10.617 24.818 1.00 95.31 162 PHE A CA 1
ATOM 1246 C C . PHE A 1 162 ? 12.121 11.414 23.692 1.00 95.31 162 PHE A C 1
ATOM 1248 O O . PHE A 1 162 ? 11.590 11.525 22.583 1.00 95.31 162 PHE A O 1
ATOM 1255 N N . SER A 1 163 ? 13.320 11.937 23.957 1.00 95.88 163 SER A N 1
ATOM 1256 C CA . SER A 1 163 ? 14.087 12.725 22.991 1.00 95.88 163 SER A CA 1
ATOM 1257 C C . SER A 1 163 ? 14.511 11.889 21.783 1.00 95.88 163 SER A C 1
ATOM 1259 O O . SER A 1 163 ? 14.418 12.367 20.650 1.00 95.88 163 SER A O 1
ATOM 1261 N N . ALA A 1 164 ? 14.917 10.634 21.994 1.00 95.44 164 ALA A N 1
ATOM 1262 C CA . ALA A 1 164 ? 15.291 9.714 20.924 1.00 95.44 164 ALA A CA 1
ATOM 1263 C C . ALA A 1 164 ? 14.103 9.371 20.006 1.00 95.44 164 ALA A C 1
ATOM 1265 O O . ALA A 1 164 ? 14.229 9.430 18.780 1.00 95.44 164 ALA A O 1
ATOM 1266 N N . LEU A 1 165 ? 12.931 9.072 20.574 1.00 95.56 165 LEU A N 1
ATOM 1267 C CA . LEU A 1 165 ? 11.714 8.789 19.805 1.00 95.56 165 LEU A CA 1
ATOM 1268 C C . LEU A 1 165 ? 11.219 10.029 19.051 1.00 95.56 165 LEU A C 1
ATOM 1270 O O . LEU A 1 165 ? 10.853 9.945 17.876 1.00 95.56 165 LEU A O 1
ATOM 1274 N N . LYS A 1 166 ? 11.277 11.204 19.686 1.00 95.81 166 LYS A N 1
ATOM 1275 C CA . LYS A 1 166 ? 10.931 12.476 19.044 1.00 95.81 166 LYS A CA 1
ATOM 1276 C C . LYS A 1 166 ? 11.885 12.829 17.901 1.00 95.81 166 LYS A C 1
ATOM 1278 O O . LYS A 1 166 ? 11.433 13.281 16.854 1.00 95.81 166 LYS A O 1
ATOM 1283 N N . ALA A 1 167 ? 13.187 12.574 18.047 1.00 95.94 167 ALA A N 1
ATOM 1284 C CA . ALA A 1 167 ? 14.170 12.791 16.981 1.00 95.94 167 ALA A CA 1
ATOM 1285 C C . ALA A 1 167 ? 13.901 11.922 15.737 1.00 95.94 167 ALA A C 1
ATOM 1287 O O . ALA A 1 167 ? 14.183 12.346 14.617 1.00 95.94 167 ALA A O 1
ATOM 1288 N N . ARG A 1 168 ? 13.292 10.742 15.920 1.00 94.06 168 ARG A N 1
ATOM 1289 C CA . ARG A 1 168 ? 12.811 9.875 14.829 1.00 94.06 168 ARG A CA 1
ATOM 1290 C C . ARG A 1 168 ? 11.495 10.354 14.198 1.00 94.06 168 ARG A C 1
ATOM 1292 O O . ARG A 1 168 ? 11.041 9.763 13.226 1.00 94.06 168 ARG A O 1
ATOM 1299 N N . GLY A 1 169 ? 10.886 11.424 14.713 1.00 93.69 169 GLY A N 1
ATOM 1300 C CA . GLY A 1 169 ? 9.636 11.996 14.204 1.00 93.69 169 GLY A CA 1
ATOM 1301 C C . GLY A 1 169 ? 8.373 11.259 14.653 1.00 93.69 169 GLY A C 1
ATOM 1302 O O . GLY A 1 169 ? 7.322 11.422 14.027 1.00 93.69 169 GLY A O 1
ATOM 1303 N N . LEU A 1 170 ? 8.460 10.449 15.715 1.00 94.62 170 LEU A N 1
ATOM 1304 C CA . LEU A 1 170 ? 7.338 9.654 16.219 1.00 94.62 170 LEU A CA 1
ATOM 1305 C C . LEU A 1 170 ? 6.167 10.529 16.705 1.00 94.62 170 LEU A C 1
ATOM 1307 O O . LEU A 1 170 ? 5.009 10.149 16.557 1.00 94.62 170 LEU A O 1
ATOM 1311 N N . ASP A 1 171 ? 6.453 11.738 17.189 1.00 94.25 171 ASP A N 1
ATOM 1312 C CA . ASP A 1 171 ? 5.472 12.741 17.624 1.00 94.25 171 ASP A CA 1
ATOM 1313 C C . ASP A 1 171 ? 4.503 13.176 16.507 1.00 94.25 171 ASP A C 1
ATOM 1315 O O . ASP A 1 171 ? 3.360 13.564 16.769 1.00 94.25 171 ASP A O 1
ATOM 1319 N N . ARG A 1 172 ? 4.923 13.059 15.240 1.00 94.44 172 ARG A N 1
ATOM 1320 C CA . ARG A 1 172 ? 4.071 13.312 14.065 1.00 94.44 172 ARG A CA 1
ATOM 1321 C C . ARG A 1 172 ? 3.118 12.156 13.767 1.00 94.44 172 ARG A C 1
ATOM 1323 O O . ARG A 1 172 ? 2.099 12.369 13.111 1.00 94.44 172 ARG A O 1
ATOM 1330 N N . LEU A 1 173 ? 3.455 10.952 14.225 1.00 95.38 173 LEU A N 1
ATOM 1331 C CA . LEU A 1 173 ? 2.763 9.704 13.906 1.00 95.38 173 LEU A CA 1
ATOM 1332 C C . LEU A 1 173 ? 1.817 9.248 15.018 1.00 95.38 173 LEU A C 1
ATOM 1334 O O . LEU A 1 173 ? 0.790 8.649 14.715 1.00 95.38 173 LEU A O 1
ATOM 1338 N N . ILE A 1 174 ? 2.123 9.556 16.276 1.00 96.31 174 ILE A N 1
ATOM 1339 C CA . ILE A 1 174 ? 1.330 9.174 17.451 1.00 96.31 174 ILE A CA 1
ATOM 1340 C C . ILE A 1 174 ? 1.510 10.210 18.570 1.00 96.31 174 ILE A C 1
ATOM 1342 O O . ILE A 1 174 ? 2.435 11.026 18.529 1.00 96.31 174 ILE A O 1
ATOM 1346 N N . ASP A 1 175 ? 0.606 10.235 19.547 1.00 96.12 175 ASP A N 1
ATOM 1347 C CA . ASP A 1 175 ? 0.789 11.050 20.748 1.00 96.12 175 ASP A CA 1
ATOM 1348 C C . ASP A 1 175 ? 1.922 10.468 21.610 1.00 96.12 175 ASP A C 1
ATOM 1350 O O . ASP A 1 175 ? 1.861 9.323 22.053 1.00 96.12 175 ASP A O 1
ATOM 1354 N N . LEU A 1 176 ? 2.983 11.257 21.799 1.00 96.56 176 LEU A N 1
ATOM 1355 C CA . LEU A 1 176 ? 4.187 10.887 22.542 1.00 96.56 176 LEU A CA 1
ATOM 1356 C C . LEU A 1 176 ? 4.266 11.732 23.816 1.00 96.56 176 LEU A C 1
ATOM 1358 O O . LEU A 1 176 ? 4.308 12.961 23.732 1.00 96.56 176 LEU A O 1
ATOM 1362 N N . HIS A 1 177 ? 4.321 11.076 24.972 1.00 95.69 177 HIS A N 1
ATOM 1363 C CA . HIS A 1 177 ? 4.344 11.710 26.294 1.00 95.69 177 HIS A CA 1
ATOM 1364 C C . HIS A 1 177 ? 5.576 11.276 27.085 1.00 95.69 177 HIS A C 1
ATOM 1366 O O . HIS A 1 177 ? 6.052 10.156 26.923 1.00 95.69 177 HIS A O 1
ATOM 1372 N N . LEU A 1 178 ? 6.088 12.160 27.938 1.00 94.75 178 LEU A N 1
ATOM 1373 C CA . LEU A 1 178 ? 7.037 11.806 28.993 1.00 94.75 178 LEU A CA 1
ATOM 1374 C C . LEU A 1 178 ? 6.209 11.499 30.244 1.00 94.75 178 LEU A C 1
ATOM 1376 O O . LEU A 1 178 ? 5.405 12.340 30.641 1.00 94.75 178 LEU A O 1
ATOM 1380 N N . ALA A 1 179 ? 6.364 10.303 30.806 1.00 91.69 179 ALA A N 1
ATOM 1381 C CA . ALA A 1 179 ? 5.654 9.882 32.008 1.00 91.69 179 ALA A CA 1
ATOM 1382 C C . ALA A 1 179 ? 6.642 9.194 32.952 1.00 91.69 179 ALA A C 1
ATOM 1384 O O . ALA A 1 179 ? 7.021 8.042 32.743 1.00 91.69 179 ALA A O 1
ATOM 1385 N N . GLU A 1 180 ? 7.074 9.928 33.971 1.00 86.06 180 GLU A N 1
ATOM 1386 C CA . GLU A 1 180 ? 8.112 9.503 34.918 1.00 86.06 180 GLU A CA 1
ATOM 1387 C C . GLU A 1 180 ? 7.497 8.866 36.174 1.00 86.06 180 GLU A C 1
ATOM 1389 O O . GLU A 1 180 ? 8.184 8.184 36.936 1.00 86.06 180 GLU A O 1
ATOM 1394 N N . SER A 1 181 ? 6.191 9.063 36.398 1.00 87.06 181 SER A N 1
ATOM 1395 C CA . SER A 1 181 ? 5.472 8.536 37.560 1.00 87.06 181 SER A CA 1
ATOM 1396 C C . SER A 1 181 ? 4.300 7.622 37.190 1.00 87.06 181 SER A C 1
ATOM 1398 O O . SER A 1 181 ? 3.642 7.781 36.162 1.00 87.06 181 SER A O 1
ATOM 1400 N N . SER A 1 182 ? 3.961 6.692 38.090 1.00 85.56 182 SER A N 1
ATOM 1401 C CA . SER A 1 182 ? 2.805 5.801 37.912 1.00 85.56 182 SER A CA 1
ATOM 1402 C C . SER A 1 182 ? 1.474 6.557 37.805 1.00 85.56 182 SER A C 1
ATOM 1404 O O . SER A 1 182 ? 0.562 6.078 37.140 1.00 85.56 182 SER A O 1
ATOM 1406 N N . SER A 1 183 ? 1.352 7.734 38.434 1.00 87.38 183 SER A N 1
ATOM 1407 C CA . SER A 1 183 ? 0.134 8.557 38.353 1.00 87.38 183 SER A CA 1
ATOM 1408 C C . SER A 1 183 ? -0.076 9.110 36.944 1.00 87.38 183 SER A C 1
ATOM 1410 O O . SER A 1 183 ? -1.182 9.035 36.419 1.00 87.38 183 SER A O 1
ATOM 1412 N N . GLU A 1 184 ? 0.988 9.605 36.309 1.00 90.19 184 GLU A N 1
ATOM 1413 C CA . GLU A 1 184 ? 0.937 10.107 34.930 1.00 90.19 184 GLU A CA 1
ATOM 1414 C C . GLU A 1 184 ? 0.568 8.988 33.949 1.00 90.19 184 GLU A C 1
ATOM 1416 O O . GLU A 1 184 ? -0.255 9.187 33.056 1.00 90.19 184 GLU A O 1
ATOM 1421 N N . LEU A 1 185 ? 1.109 7.780 34.151 1.00 88.62 185 LEU A N 1
ATOM 1422 C CA . LEU A 1 185 ? 0.751 6.610 33.345 1.00 88.62 185 LEU A CA 1
ATOM 1423 C C . LEU A 1 185 ? -0.729 6.228 33.491 1.00 88.62 185 LEU A C 1
ATOM 1425 O O . LEU A 1 185 ? -1.371 5.906 32.491 1.00 88.62 185 LEU A O 1
ATOM 1429 N N . MET A 1 186 ? -1.294 6.301 34.701 1.00 87.75 186 MET A N 1
ATOM 1430 C CA . MET A 1 186 ? -2.725 6.051 34.921 1.00 87.75 186 MET A CA 1
ATOM 1431 C C . MET A 1 186 ? -3.608 7.097 34.229 1.00 87.75 186 MET A C 1
ATOM 1433 O O . MET A 1 186 ? -4.640 6.744 33.656 1.00 87.75 186 MET A O 1
ATOM 1437 N N . ASP A 1 187 ? -3.214 8.371 34.248 1.00 89.38 187 ASP A N 1
ATOM 1438 C CA . ASP A 1 187 ? -3.962 9.438 33.573 1.00 89.38 187 ASP A CA 1
ATOM 1439 C C . ASP A 1 187 ? -3.949 9.262 32.045 1.00 89.38 187 ASP A C 1
ATOM 1441 O O . ASP A 1 187 ? -4.972 9.462 31.378 1.00 89.38 187 ASP A O 1
ATOM 1445 N N . LEU A 1 188 ? -2.827 8.797 31.484 1.00 91.25 188 LEU A N 1
ATOM 1446 C CA . LEU A 1 188 ? -2.742 8.417 30.073 1.00 91.25 188 LEU A CA 1
ATOM 1447 C C . LEU A 1 188 ? -3.623 7.201 29.759 1.00 91.25 188 LEU A C 1
ATOM 1449 O O . LEU A 1 188 ? -4.378 7.244 28.787 1.00 91.25 188 LEU A O 1
ATOM 1453 N N . ALA A 1 189 ? -3.587 6.151 30.583 1.00 87.62 189 ALA A N 1
ATOM 1454 C CA . ALA A 1 189 ? -4.400 4.946 30.387 1.00 87.62 189 ALA A CA 1
ATOM 1455 C C . ALA A 1 189 ? -5.914 5.231 30.422 1.00 87.62 189 ALA A C 1
ATOM 1457 O O . ALA A 1 189 ? -6.690 4.559 29.751 1.00 87.62 189 ALA A O 1
ATOM 1458 N N . ARG A 1 190 ? -6.345 6.270 31.152 1.00 86.44 190 ARG A N 1
ATOM 1459 C CA . ARG A 1 190 ? -7.740 6.750 31.144 1.00 86.44 190 ARG A CA 1
ATOM 1460 C C . ARG A 1 190 ? -8.106 7.546 29.892 1.00 86.44 190 ARG A C 1
ATOM 1462 O O . ARG A 1 190 ? -9.277 7.591 29.522 1.00 86.44 190 ARG A O 1
ATOM 1469 N N . SER A 1 191 ? -7.128 8.207 29.277 1.00 89.06 191 SER A N 1
ATOM 1470 C CA . SER A 1 191 ? -7.343 9.145 28.168 1.00 89.06 191 SER A CA 1
ATOM 1471 C C . SER A 1 191 ? -7.277 8.475 26.795 1.00 89.06 191 SER A C 1
ATOM 1473 O O . SER A 1 191 ? -7.963 8.902 25.866 1.00 89.06 191 SER A O 1
ATOM 1475 N N . TYR A 1 192 ? -6.466 7.427 26.656 1.00 90.81 192 TYR A N 1
ATOM 1476 C CA . TYR A 1 192 ? -6.255 6.709 25.399 1.00 90.81 192 TYR A CA 1
ATOM 1477 C C . TYR A 1 192 ? -6.864 5.311 25.452 1.00 90.81 192 TYR A C 1
ATOM 1479 O O . TYR A 1 192 ? -7.068 4.742 26.517 1.00 90.81 192 TYR A O 1
ATOM 1487 N N . SER A 1 193 ? -7.161 4.741 24.284 1.00 90.62 193 SER A N 1
ATOM 1488 C CA . SER A 1 193 ? -7.677 3.370 24.197 1.00 90.62 193 SER A CA 1
ATOM 1489 C C . SER A 1 193 ? -6.588 2.336 24.473 1.00 90.62 193 SER A C 1
ATOM 1491 O O . SER A 1 193 ? -6.888 1.253 24.963 1.00 90.62 193 SER A O 1
ATOM 1493 N N . HIS A 1 194 ? -5.333 2.675 24.174 1.00 91.56 194 HIS A N 1
ATOM 1494 C CA . HIS A 1 194 ? -4.172 1.847 24.465 1.00 91.56 194 HIS A CA 1
ATOM 1495 C C . HIS A 1 194 ? -2.926 2.726 24.638 1.00 91.56 194 HIS A C 1
ATOM 1497 O O . HIS A 1 194 ? -2.676 3.634 23.836 1.00 91.56 194 HIS A O 1
ATOM 1503 N N . VAL A 1 195 ? -2.138 2.445 25.675 1.00 93.19 195 VAL A N 1
ATOM 1504 C CA . VAL A 1 195 ? -0.880 3.137 25.980 1.00 93.19 195 VAL A CA 1
ATOM 1505 C C . VAL A 1 195 ? 0.245 2.111 25.983 1.00 93.19 195 VAL A C 1
ATOM 1507 O O . VAL A 1 195 ? 0.103 1.037 26.564 1.00 93.19 195 VAL A O 1
ATOM 1510 N N . CYS A 1 196 ? 1.357 2.450 25.335 1.00 92.88 196 CYS A N 1
ATOM 1511 C CA . CYS A 1 196 ? 2.554 1.618 25.299 1.00 92.88 196 CYS A CA 1
ATOM 1512 C C . CYS A 1 196 ? 3.716 2.359 25.977 1.00 92.88 196 CYS A C 1
ATOM 1514 O O . CYS A 1 196 ? 4.048 3.482 25.585 1.00 92.88 196 CYS A O 1
ATOM 1516 N N . LEU A 1 197 ? 4.306 1.752 27.008 1.00 93.31 197 LEU A N 1
ATOM 1517 C CA . LEU A 1 197 ? 5.420 2.291 27.780 1.00 93.31 197 LEU A CA 1
ATOM 1518 C C . LEU A 1 197 ? 6.755 1.901 27.136 1.00 93.31 197 LEU A C 1
ATOM 1520 O O . LEU A 1 197 ? 7.118 0.727 27.069 1.00 93.31 197 LEU A O 1
ATOM 1524 N N . ALA A 1 198 ? 7.498 2.903 26.683 1.00 91.44 198 ALA A N 1
ATOM 1525 C CA . ALA A 1 198 ? 8.842 2.783 26.151 1.00 91.44 198 ALA A CA 1
ATOM 1526 C C . ALA A 1 198 ? 9.886 2.952 27.267 1.00 91.44 198 ALA A C 1
ATOM 1528 O O . ALA A 1 198 ? 9.885 3.961 27.975 1.00 91.44 198 ALA A O 1
ATOM 1529 N N . ASP A 1 199 ? 10.816 1.993 27.346 1.00 80.69 199 ASP A N 1
ATOM 1530 C CA . ASP A 1 199 ? 12.016 2.037 28.202 1.00 80.69 199 ASP A CA 1
ATOM 1531 C C . ASP A 1 199 ? 11.742 2.072 29.725 1.00 80.69 199 ASP A C 1
ATOM 1533 O O . ASP A 1 199 ? 12.365 2.826 30.465 1.00 80.69 199 ASP A O 1
ATOM 1537 N N . GLY A 1 200 ? 10.795 1.255 30.209 1.00 69.56 200 GLY A N 1
ATOM 1538 C CA . GLY A 1 200 ? 10.503 1.080 31.643 1.00 69.56 200 GLY A CA 1
ATOM 1539 C C . GLY A 1 200 ? 10.902 -0.306 32.178 1.00 69.56 200 GLY A C 1
ATOM 1540 O O . GLY A 1 200 ? 10.978 -1.267 31.415 1.00 69.56 200 GLY A O 1
ATOM 1541 N N . GLN A 1 201 ? 11.149 -0.423 33.490 1.00 61.62 201 GLN A N 1
ATOM 1542 C CA . GLN A 1 201 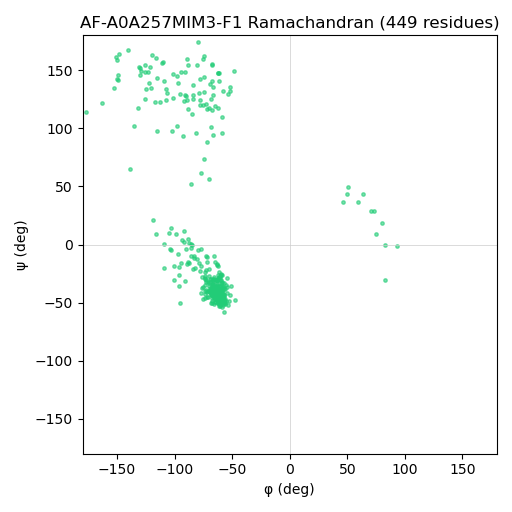? 11.546 -1.694 34.127 1.00 61.62 201 GLN A CA 1
ATOM 1543 C C . GLN A 1 201 ? 10.413 -2.432 34.850 1.00 61.62 201 GLN A C 1
ATOM 1545 O O . GLN A 1 201 ? 10.540 -3.632 35.072 1.00 61.62 201 GLN A O 1
ATOM 1550 N N . ASP A 1 202 ? 9.314 -1.759 35.190 1.00 58.22 202 ASP A N 1
ATOM 1551 C CA . ASP A 1 202 ? 8.156 -2.401 35.812 1.00 58.22 202 ASP A CA 1
ATOM 1552 C C . ASP A 1 202 ? 6.933 -1.481 35.688 1.00 58.22 202 ASP A C 1
ATOM 1554 O O . ASP A 1 202 ? 6.975 -0.329 36.127 1.00 58.22 202 ASP A O 1
ATOM 1558 N N . SER A 1 203 ? 5.854 -1.954 35.064 1.00 58.03 203 SER A N 1
ATOM 1559 C CA . SER A 1 203 ? 4.602 -1.199 34.984 1.00 58.03 203 SER A CA 1
ATOM 1560 C C . SER A 1 203 ? 3.654 -1.699 36.064 1.00 58.03 203 SER A C 1
ATOM 1562 O O . SER A 1 203 ? 3.004 -2.727 35.903 1.00 58.03 203 SER A O 1
ATOM 1564 N N . GLN A 1 204 ? 3.530 -0.946 37.159 1.00 56.16 204 GLN A N 1
ATOM 1565 C CA . GLN A 1 204 ? 2.430 -1.146 38.115 1.00 56.16 204 GLN A CA 1
ATOM 1566 C C . GLN A 1 204 ? 1.072 -0.681 37.556 1.00 56.16 204 GLN A C 1
ATOM 1568 O O . GLN A 1 204 ? 0.037 -0.942 38.163 1.00 56.16 204 GLN A O 1
ATOM 1573 N N . ALA A 1 205 ? 1.073 0.030 36.425 1.00 61.34 205 ALA A N 1
ATOM 1574 C CA . ALA A 1 205 ? -0.127 0.448 35.714 1.00 61.34 205 ALA A CA 1
ATOM 1575 C C . ALA A 1 205 ? -0.576 -0.639 34.716 1.00 61.34 205 ALA A C 1
ATOM 1577 O O . ALA A 1 205 ? 0.249 -1.409 34.222 1.00 61.34 205 ALA A O 1
ATOM 1578 N N . GLU A 1 206 ? -1.868 -0.685 34.378 1.00 70.81 206 GLU A N 1
ATOM 1579 C CA . GLU A 1 206 ? -2.432 -1.520 33.297 1.00 70.81 206 GLU A CA 1
ATOM 1580 C C . GLU A 1 206 ? -2.009 -0.989 31.907 1.00 70.81 206 GLU A C 1
ATOM 1582 O O . GLU A 1 206 ? -2.831 -0.619 31.074 1.00 70.81 206 GLU A O 1
ATOM 1587 N N . VAL A 1 207 ? -0.701 -0.873 31.674 1.00 83.75 207 VAL A N 1
ATOM 1588 C CA . VAL A 1 207 ? -0.087 -0.303 30.470 1.00 83.75 207 VAL A CA 1
ATOM 1589 C C . VAL A 1 207 ? 0.833 -1.347 29.844 1.00 83.75 207 VAL A C 1
ATOM 1591 O O . VAL A 1 207 ? 1.549 -2.065 30.542 1.00 83.75 207 VAL A O 1
ATOM 1594 N N . GLU A 1 208 ? 0.813 -1.446 28.514 1.00 88.12 208 GLU A N 1
ATOM 1595 C CA . GLU A 1 208 ? 1.633 -2.412 27.785 1.00 88.12 208 GLU A CA 1
ATOM 1596 C C . GLU A 1 208 ? 3.100 -1.966 27.757 1.00 88.12 208 GLU A C 1
ATOM 1598 O O . GLU A 1 208 ? 3.404 -0.838 27.375 1.00 88.12 208 GLU A O 1
ATOM 1603 N N . MET A 1 209 ? 4.028 -2.859 28.094 1.00 90.44 209 MET A N 1
ATOM 1604 C CA . MET A 1 209 ? 5.462 -2.614 27.929 1.00 90.44 209 MET A CA 1
ATOM 1605 C C . MET A 1 209 ? 5.891 -2.825 26.478 1.00 90.44 209 MET A C 1
ATOM 1607 O O . MET A 1 209 ? 5.627 -3.879 25.900 1.00 90.44 209 MET A O 1
ATOM 1611 N N . ALA A 1 210 ? 6.611 -1.860 25.904 1.00 91.94 210 ALA A N 1
ATOM 1612 C CA . ALA A 1 210 ? 7.105 -1.977 24.540 1.00 91.94 210 ALA A CA 1
ATOM 1613 C C . ALA A 1 210 ? 8.170 -3.079 24.413 1.00 91.94 210 ALA A C 1
ATOM 1615 O O . ALA A 1 210 ? 9.279 -2.943 24.926 1.00 91.94 210 ALA A O 1
ATOM 1616 N N . GLU A 1 211 ? 7.881 -4.133 23.646 1.00 91.25 211 GLU A N 1
ATOM 1617 C CA . GLU A 1 211 ? 8.886 -5.151 23.289 1.00 91.25 211 GLU A CA 1
ATOM 1618 C C . GLU A 1 211 ? 9.902 -4.636 22.257 1.00 91.25 211 GLU A C 1
ATOM 1620 O O . GLU A 1 211 ? 10.998 -5.178 22.101 1.00 91.25 211 GLU A O 1
ATOM 1625 N N . SER A 1 212 ? 9.531 -3.599 21.505 1.00 93.12 212 SER A N 1
ATOM 1626 C CA . SER A 1 212 ? 10.380 -2.977 20.500 1.00 93.12 212 SER A CA 1
ATOM 1627 C C . SER A 1 212 ? 10.057 -1.496 20.364 1.00 93.12 212 SER A C 1
ATOM 1629 O O . SER A 1 212 ? 8.898 -1.090 20.369 1.00 93.12 212 SER A O 1
ATOM 1631 N N . LEU A 1 213 ? 11.100 -0.690 20.175 1.00 93.50 213 LEU A N 1
ATOM 1632 C CA . LEU A 1 213 ? 10.981 0.744 19.912 1.00 93.50 213 LEU A CA 1
ATOM 1633 C C . LEU A 1 213 ? 10.917 1.063 18.411 1.00 93.50 213 LEU A C 1
ATOM 1635 O O . LEU A 1 213 ? 11.085 2.212 18.006 1.00 93.50 213 LEU A O 1
ATOM 1639 N N . GLU A 1 214 ? 10.743 0.054 17.559 1.00 94.00 214 GLU A N 1
ATOM 1640 C CA . GLU A 1 214 ? 10.634 0.242 16.117 1.00 94.00 214 GLU A CA 1
ATOM 1641 C C . GLU A 1 214 ? 9.236 0.690 15.683 1.00 94.00 214 GLU A C 1
ATOM 1643 O O . GLU A 1 214 ? 8.228 0.385 16.322 1.00 94.00 214 GLU A O 1
ATOM 1648 N N . GLU A 1 215 ? 9.164 1.372 14.536 1.00 93.38 215 GLU A N 1
ATOM 1649 C CA . GLU A 1 215 ? 7.896 1.872 13.985 1.00 93.38 215 GLU A CA 1
ATOM 1650 C C . GLU A 1 215 ? 6.876 0.754 13.748 1.00 93.38 215 GLU A C 1
ATOM 1652 O O . GLU A 1 215 ? 5.696 0.955 14.011 1.00 93.38 215 GLU A O 1
ATOM 1657 N N . TRP A 1 216 ? 7.309 -0.442 13.323 1.00 95.38 216 TRP A N 1
ATOM 1658 C CA . TRP A 1 216 ? 6.399 -1.577 13.118 1.00 95.38 216 TRP A CA 1
ATOM 1659 C C . TRP A 1 216 ? 5.685 -2.018 14.402 1.00 95.38 216 TRP A C 1
ATOM 1661 O O . TRP A 1 216 ? 4.618 -2.622 14.318 1.00 95.38 216 TRP A O 1
ATOM 1671 N N . TYR A 1 217 ? 6.260 -1.730 15.572 1.00 95.38 217 TYR A N 1
ATOM 1672 C CA . TYR A 1 217 ? 5.685 -2.080 16.864 1.00 95.38 217 TYR A CA 1
ATOM 1673 C C . TYR A 1 217 ? 4.889 -0.914 17.455 1.00 95.38 217 TYR A C 1
ATOM 1675 O O . TYR A 1 217 ? 3.733 -1.082 17.848 1.00 95.38 217 TYR A O 1
ATOM 1683 N N . LEU A 1 218 ? 5.484 0.281 17.496 1.00 94.94 218 LEU A N 1
ATOM 1684 C CA . LEU A 1 218 ? 4.862 1.453 18.114 1.00 94.94 218 LEU A CA 1
ATOM 1685 C C . LEU A 1 218 ? 3.725 2.022 17.253 1.00 94.94 218 LEU A C 1
ATOM 1687 O O . LEU A 1 218 ? 2.658 2.351 17.771 1.00 94.94 218 LEU A O 1
ATOM 1691 N N . VAL A 1 219 ? 3.920 2.108 15.934 1.00 95.69 219 VAL A N 1
ATOM 1692 C CA . VAL A 1 219 ? 2.955 2.683 14.981 1.00 95.69 219 VAL A CA 1
ATOM 1693 C C . VAL A 1 219 ? 2.895 1.832 13.701 1.00 95.69 219 VAL A C 1
ATOM 1695 O O . VAL A 1 219 ? 3.274 2.298 12.620 1.00 95.69 219 VAL A O 1
ATOM 1698 N N . PRO A 1 220 ? 2.431 0.566 13.779 1.00 94.88 220 PRO A N 1
ATOM 1699 C CA . PRO A 1 220 ? 2.342 -0.319 12.615 1.00 94.88 220 PRO A CA 1
ATOM 1700 C C . PRO A 1 220 ? 1.552 0.289 11.450 1.00 94.88 220 PRO A C 1
ATOM 1702 O O . PRO A 1 220 ? 1.829 -0.002 10.290 1.00 94.88 220 PRO A O 1
ATOM 1705 N N . GLU A 1 221 ? 0.587 1.164 11.727 1.00 93.62 221 GLU A N 1
ATOM 1706 C CA . GLU A 1 221 ? -0.220 1.877 10.737 1.00 93.62 221 GLU A CA 1
ATOM 1707 C C . GLU A 1 221 ? 0.627 2.760 9.826 1.00 93.62 221 GLU A C 1
ATOM 1709 O O . GLU A 1 221 ? 0.274 2.919 8.660 1.00 93.62 221 GLU A O 1
ATOM 1714 N N . ALA A 1 222 ? 1.747 3.298 10.315 1.00 93.81 222 ALA A N 1
ATOM 1715 C CA . ALA A 1 222 ? 2.659 4.078 9.490 1.00 93.81 222 ALA A CA 1
ATOM 1716 C C . ALA A 1 222 ? 3.352 3.194 8.443 1.00 93.81 222 ALA A C 1
ATOM 1718 O O . ALA A 1 222 ? 3.411 3.556 7.266 1.00 93.81 222 ALA A O 1
ATOM 1719 N N . VAL A 1 223 ? 3.785 1.994 8.845 1.00 94.69 223 VAL A N 1
ATOM 1720 C CA . VAL A 1 223 ? 4.390 1.003 7.943 1.00 94.69 223 VAL A CA 1
ATOM 1721 C C . VAL A 1 223 ? 3.350 0.468 6.955 1.00 94.69 223 VA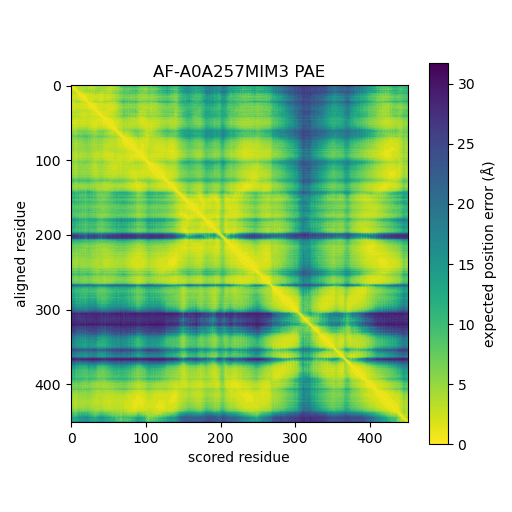L A C 1
ATOM 1723 O O . VAL A 1 223 ? 3.567 0.479 5.744 1.00 94.69 223 VAL A O 1
ATOM 1726 N N . LEU A 1 224 ? 2.192 0.030 7.456 1.00 94.62 224 LEU A N 1
ATOM 1727 C CA . LEU A 1 224 ? 1.118 -0.539 6.638 1.00 94.62 224 LEU A CA 1
ATOM 1728 C C . LEU A 1 224 ? 0.458 0.502 5.727 1.00 94.62 224 LEU A C 1
ATOM 1730 O O . LEU A 1 224 ? -0.018 0.154 4.648 1.00 94.62 224 LEU A O 1
ATOM 1734 N N . GLY A 1 225 ? 0.433 1.771 6.139 1.00 93.94 225 GLY A N 1
ATOM 1735 C CA . GLY A 1 225 ? -0.175 2.876 5.402 1.00 93.94 225 GLY A CA 1
ATOM 1736 C C . GLY A 1 225 ? 0.418 3.056 4.008 1.00 93.94 225 GLY A C 1
ATOM 1737 O O . GLY A 1 225 ? -0.333 3.266 3.059 1.00 93.94 225 GLY A O 1
ATOM 1738 N N . PHE A 1 226 ? 1.735 2.867 3.853 1.00 94.94 226 PHE A N 1
ATOM 1739 C CA . PHE A 1 226 ? 2.392 2.869 2.541 1.00 94.94 226 PHE A CA 1
ATOM 1740 C C . PHE A 1 226 ? 1.791 1.819 1.595 1.00 94.94 226 PHE A C 1
ATOM 1742 O O . PHE A 1 226 ? 1.455 2.127 0.451 1.00 94.94 226 PHE A O 1
ATOM 1749 N N . TYR A 1 227 ? 1.625 0.586 2.072 1.00 95.69 227 TYR A N 1
ATOM 1750 C CA . TYR A 1 227 ? 1.088 -0.507 1.262 1.00 95.69 227 TYR A CA 1
ATOM 1751 C C . TYR A 1 227 ? -0.406 -0.326 0.989 1.00 95.69 227 TYR A C 1
ATOM 1753 O O . TYR A 1 227 ? -0.849 -0.540 -0.134 1.00 95.69 227 TYR A O 1
ATOM 1761 N N . LYS A 1 228 ? -1.176 0.137 1.984 1.00 94.00 228 LYS A N 1
ATOM 1762 C CA . LYS A 1 228 ? -2.611 0.425 1.833 1.00 94.00 228 LYS A CA 1
ATOM 1763 C C . LYS A 1 228 ? -2.877 1.535 0.813 1.00 94.00 228 LYS A C 1
ATOM 1765 O O . LYS A 1 228 ? -3.765 1.385 -0.017 1.00 94.00 228 LYS A O 1
ATOM 1770 N N . GLU A 1 229 ? -2.089 2.609 0.824 1.00 94.56 229 GLU A N 1
ATOM 1771 C CA . GLU A 1 229 ? -2.205 3.704 -0.153 1.00 94.56 229 GLU A CA 1
ATOM 1772 C C . GLU A 1 229 ? -1.919 3.234 -1.587 1.00 94.56 229 GLU A C 1
ATOM 1774 O O . GLU A 1 229 ? -2.516 3.731 -2.539 1.00 94.56 229 GLU A O 1
ATOM 1779 N N . ASN A 1 230 ? -1.018 2.263 -1.752 1.00 95.88 230 ASN A N 1
ATOM 1780 C CA . ASN A 1 230 ? -0.609 1.750 -3.058 1.00 95.88 230 ASN A CA 1
ATOM 1781 C C . ASN A 1 230 ? -1.244 0.396 -3.416 1.00 95.88 230 ASN A C 1
ATOM 1783 O O . ASN A 1 230 ? -0.794 -0.262 -4.357 1.00 95.88 230 ASN A O 1
ATOM 1787 N N . MET A 1 231 ? -2.282 -0.020 -2.686 1.00 95.19 231 MET A N 1
ATOM 1788 C CA . MET A 1 231 ? -2.802 -1.388 -2.718 1.00 95.19 231 MET A CA 1
ATOM 1789 C C . MET A 1 231 ? -3.215 -1.836 -4.121 1.00 95.19 231 MET A C 1
ATOM 1791 O O . MET A 1 231 ? -2.850 -2.925 -4.548 1.00 95.19 231 MET A O 1
ATOM 1795 N N . GLU A 1 232 ? -3.931 -0.989 -4.865 1.00 96.06 232 GLU A N 1
ATOM 1796 C CA . GLU A 1 232 ? -4.392 -1.323 -6.218 1.00 96.06 232 GLU A CA 1
ATOM 1797 C C . GLU A 1 232 ? -3.219 -1.658 -7.155 1.00 96.06 232 GLU A C 1
ATOM 1799 O O . GLU A 1 232 ? -3.240 -2.688 -7.829 1.00 96.06 232 GLU A O 1
ATOM 1804 N N . SER A 1 233 ? -2.174 -0.822 -7.148 1.00 97.25 233 SER A N 1
ATOM 1805 C CA . SER A 1 233 ? -0.975 -1.022 -7.972 1.00 97.25 233 SER A CA 1
ATOM 1806 C C . SER A 1 233 ? -0.203 -2.267 -7.532 1.00 97.25 233 SER A C 1
ATOM 1808 O O . SER A 1 233 ? 0.207 -3.066 -8.368 1.00 97.25 233 SER A O 1
ATOM 1810 N N . LEU A 1 234 ? -0.049 -2.471 -6.220 1.00 97.31 234 LEU A N 1
ATOM 1811 C CA . LEU A 1 234 ? 0.703 -3.593 -5.655 1.00 97.31 234 LEU A CA 1
ATOM 1812 C C . LEU A 1 234 ? 0.025 -4.945 -5.890 1.00 97.31 234 LEU A C 1
ATOM 1814 O O . LEU A 1 234 ? 0.699 -5.908 -6.240 1.00 97.31 234 LEU A O 1
ATOM 1818 N N . LEU A 1 235 ? -1.298 -5.023 -5.751 1.00 96.31 235 LEU A N 1
ATOM 1819 C CA . LEU A 1 235 ? -2.049 -6.246 -6.038 1.00 96.31 235 LEU A CA 1
ATOM 1820 C C . LEU A 1 235 ? -2.081 -6.553 -7.535 1.00 96.31 235 LEU A C 1
ATOM 1822 O O . LEU A 1 235 ? -1.945 -7.712 -7.925 1.00 96.31 235 LEU A O 1
ATOM 1826 N N . ALA A 1 236 ? -2.230 -5.530 -8.384 1.00 97.44 236 ALA A N 1
ATOM 1827 C CA . ALA A 1 236 ? -2.109 -5.706 -9.827 1.00 97.44 236 ALA A CA 1
ATOM 1828 C C . ALA A 1 236 ? -0.703 -6.191 -10.205 1.00 97.44 236 ALA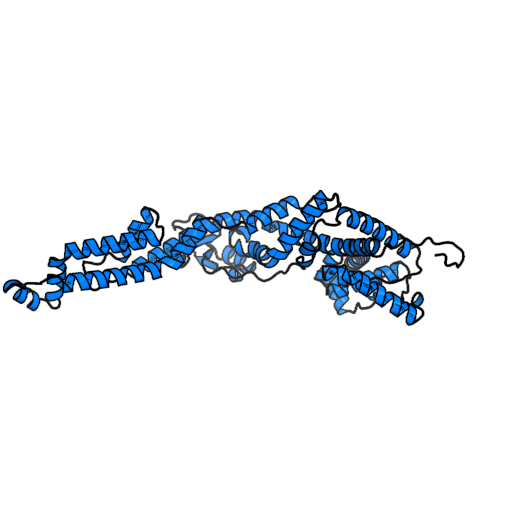 A C 1
ATOM 1830 O O . ALA A 1 23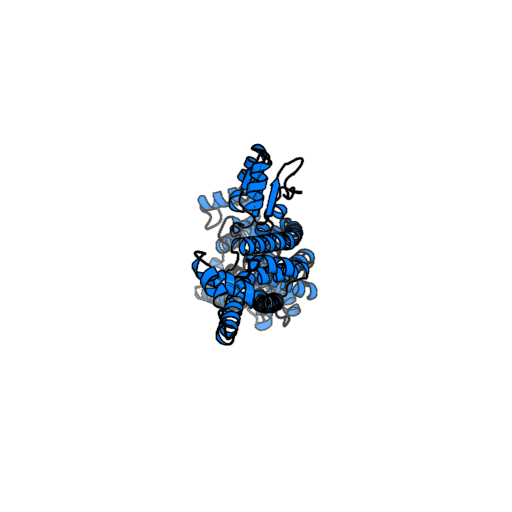6 ? -0.571 -7.109 -11.012 1.00 97.44 236 ALA A O 1
ATOM 1831 N N . ALA A 1 237 ? 0.334 -5.630 -9.579 1.00 97.31 237 ALA A N 1
ATOM 1832 C CA . ALA A 1 237 ? 1.718 -6.029 -9.779 1.00 97.31 237 ALA A CA 1
ATOM 1833 C C . ALA A 1 237 ? 1.973 -7.484 -9.357 1.00 97.31 237 ALA A C 1
ATOM 1835 O O . ALA A 1 237 ? 2.473 -8.266 -10.159 1.00 97.31 237 ALA A O 1
ATOM 1836 N N . ALA A 1 238 ? 1.554 -7.864 -8.148 1.00 96.06 238 ALA A N 1
ATOM 1837 C CA . ALA A 1 238 ? 1.635 -9.231 -7.632 1.00 96.06 238 ALA A CA 1
ATOM 1838 C C . ALA A 1 238 ? 0.977 -10.245 -8.584 1.00 96.06 238 ALA A C 1
ATOM 1840 O O . ALA A 1 238 ? 1.617 -11.188 -9.038 1.00 96.06 238 ALA A O 1
ATOM 1841 N N . ARG A 1 239 ? -0.278 -9.995 -8.981 1.00 95.44 239 ARG A N 1
ATOM 1842 C CA . ARG A 1 239 ? -1.008 -10.872 -9.916 1.00 95.44 239 ARG A CA 1
ATOM 1843 C C . ARG A 1 239 ? -0.341 -10.939 -11.293 1.00 95.44 239 ARG A C 1
ATOM 1845 O O . ARG A 1 239 ? -0.309 -11.995 -11.915 1.00 95.44 239 ARG A O 1
ATOM 1852 N N . THR A 1 240 ? 0.203 -9.823 -11.779 1.00 96.81 240 THR A N 1
ATOM 1853 C CA . THR A 1 240 ? 0.930 -9.791 -13.059 1.00 96.81 240 THR A CA 1
ATOM 1854 C C . THR A 1 240 ? 2.205 -10.629 -12.978 1.00 96.81 240 THR A C 1
ATOM 1856 O O . THR A 1 240 ? 2.458 -11.425 -13.877 1.00 96.81 240 THR A O 1
ATOM 1859 N N . ALA A 1 241 ? 2.987 -10.495 -11.904 1.00 96.06 241 ALA A N 1
ATOM 1860 C CA . ALA A 1 241 ? 4.205 -11.277 -11.699 1.00 96.06 241 ALA A CA 1
ATOM 1861 C C . ALA A 1 241 ? 3.925 -12.781 -11.614 1.00 96.06 241 ALA A C 1
ATOM 1863 O O . ALA A 1 241 ? 4.626 -13.556 -12.263 1.00 96.06 241 ALA A O 1
ATOM 1864 N N . GLU A 1 242 ? 2.860 -13.177 -10.918 1.00 94.88 242 GLU A N 1
ATOM 1865 C CA . GLU A 1 242 ? 2.368 -14.556 -10.894 1.00 94.88 242 GLU A CA 1
ATOM 1866 C C . GLU A 1 242 ? 2.059 -15.082 -12.308 1.00 94.88 242 GLU A C 1
ATOM 1868 O O . GLU A 1 242 ? 2.604 -16.107 -12.718 1.00 94.88 242 GLU A O 1
ATOM 1873 N N . ILE A 1 243 ? 1.277 -14.348 -13.108 1.00 95.62 243 ILE A N 1
ATOM 1874 C CA . ILE A 1 243 ? 0.940 -14.762 -14.481 1.00 95.62 243 ILE A CA 1
ATOM 1875 C C . ILE A 1 243 ? 2.195 -14.861 -15.366 1.00 95.62 243 ILE A C 1
ATOM 1877 O O . ILE A 1 243 ? 2.293 -15.763 -16.204 1.00 95.62 243 ILE A O 1
ATOM 1881 N N . LEU A 1 244 ? 3.158 -13.949 -15.200 1.00 94.88 244 LEU A N 1
ATOM 1882 C CA . LEU A 1 244 ? 4.422 -13.952 -15.943 1.00 94.88 244 LEU A CA 1
ATOM 1883 C C . LEU A 1 244 ? 5.313 -15.137 -15.558 1.00 94.88 244 LEU A C 1
ATOM 1885 O O . LEU A 1 244 ? 5.862 -15.802 -16.441 1.00 94.88 244 LEU A O 1
ATOM 1889 N N . ARG A 1 245 ? 5.415 -15.439 -14.261 1.00 94.31 245 ARG A N 1
ATOM 1890 C CA . ARG A 1 245 ? 6.115 -16.615 -13.732 1.00 94.31 245 ARG A CA 1
ATOM 1891 C C . ARG A 1 245 ? 5.523 -17.897 -14.314 1.00 94.31 245 ARG A C 1
ATOM 1893 O O . ARG A 1 245 ? 6.258 -18.703 -14.882 1.00 94.31 245 ARG A O 1
ATOM 1900 N N . ASP A 1 246 ? 4.204 -18.041 -14.263 1.00 93.56 246 ASP A N 1
ATOM 1901 C CA . ASP A 1 246 ? 3.486 -19.213 -14.776 1.00 93.56 246 ASP A CA 1
ATOM 1902 C C . ASP A 1 246 ? 3.505 -19.280 -16.319 1.00 93.56 246 ASP A C 1
ATOM 1904 O O . ASP A 1 246 ? 3.315 -20.333 -16.931 1.00 93.56 246 ASP A O 1
ATOM 1908 N N . GLY A 1 247 ? 3.751 -18.147 -16.982 1.00 91.69 247 GLY A N 1
ATOM 1909 C CA . GLY A 1 247 ? 4.037 -18.043 -18.415 1.00 91.69 247 GLY A CA 1
ATOM 1910 C C . GLY A 1 247 ? 5.479 -18.386 -18.802 1.00 91.69 247 GLY A C 1
ATOM 1911 O O . GLY A 1 247 ? 5.800 -18.422 -19.993 1.00 91.69 247 GLY A O 1
ATOM 1912 N N . GLY A 1 248 ? 6.357 -18.646 -17.829 1.00 90.56 248 GLY A N 1
ATOM 1913 C CA . GLY A 1 248 ? 7.772 -18.928 -18.064 1.00 90.56 248 GLY A CA 1
ATOM 1914 C C . GLY A 1 248 ? 8.568 -17.703 -18.526 1.00 90.56 248 GLY A C 1
ATOM 1915 O O . GLY A 1 248 ? 9.537 -17.850 -19.278 1.00 90.56 248 GLY A O 1
ATOM 1916 N N . VAL A 1 249 ? 8.147 -16.498 -18.128 1.00 90.88 249 VAL A N 1
ATOM 1917 C CA . VAL A 1 249 ? 8.914 -15.258 -18.305 1.00 90.88 249 VAL A CA 1
ATOM 1918 C C . VAL A 1 249 ? 9.905 -15.132 -17.146 1.00 90.88 249 VAL A C 1
ATOM 1920 O O . VAL A 1 249 ? 9.536 -15.199 -15.974 1.00 90.88 249 VAL A O 1
ATOM 1923 N N . ALA A 1 250 ? 11.189 -14.977 -17.468 1.00 88.56 250 ALA A N 1
ATOM 1924 C CA . ALA A 1 250 ? 12.248 -14.874 -16.466 1.00 88.56 250 ALA A CA 1
ATOM 1925 C C . ALA A 1 250 ? 12.146 -13.572 -15.645 1.00 88.56 250 ALA A C 1
ATOM 1927 O O . ALA A 1 250 ? 11.640 -12.564 -16.130 1.00 88.56 250 ALA A O 1
ATOM 1928 N N . GLY A 1 251 ? 12.673 -13.586 -14.415 1.00 87.25 251 GLY A N 1
ATOM 1929 C CA . GLY A 1 251 ? 12.763 -12.397 -13.551 1.00 87.25 251 GLY A CA 1
ATOM 1930 C C . GLY A 1 251 ? 11.595 -12.186 -12.577 1.00 87.25 251 GLY A C 1
ATOM 1931 O O . GLY A 1 251 ? 11.649 -11.259 -11.772 1.00 87.25 251 GLY A O 1
ATOM 1932 N N . PHE A 1 252 ? 10.576 -13.056 -12.590 1.00 91.25 252 PHE A N 1
ATOM 1933 C CA . PHE A 1 252 ? 9.369 -12.910 -11.756 1.00 91.25 252 PHE A CA 1
ATOM 1934 C C . PHE A 1 252 ? 9.155 -14.016 -10.707 1.00 91.25 252 PHE A C 1
ATOM 1936 O O . PHE A 1 252 ? 8.125 -14.049 -10.048 1.00 91.25 252 PHE A O 1
ATOM 1943 N N . SER A 1 253 ? 10.125 -14.906 -10.482 1.00 87.44 253 SER A N 1
ATOM 1944 C CA . SER A 1 253 ? 10.004 -15.996 -9.495 1.00 87.44 253 SER A CA 1
ATOM 1945 C C . SER A 1 253 ? 10.321 -15.597 -8.044 1.00 87.44 253 SER A C 1
ATOM 1947 O O . SER A 1 253 ? 10.123 -16.403 -7.141 1.00 87.44 253 SER A O 1
ATOM 1949 N N . GLY A 1 254 ? 10.865 -14.398 -7.811 1.00 88.12 254 GLY A N 1
ATOM 1950 C CA . GLY A 1 254 ? 11.378 -13.961 -6.503 1.00 88.12 254 GLY A CA 1
ATOM 1951 C C . GLY A 1 254 ? 10.386 -13.194 -5.622 1.00 88.12 254 GLY A C 1
ATOM 1952 O O . GLY A 1 254 ? 10.784 -12.712 -4.567 1.00 88.12 254 GLY A O 1
ATOM 1953 N N . TRP A 1 255 ? 9.127 -13.045 -6.044 1.00 91.44 255 TRP A N 1
ATOM 1954 C CA . TRP A 1 255 ? 8.178 -12.105 -5.429 1.00 91.44 255 TRP A CA 1
ATOM 1955 C C . TRP A 1 255 ? 7.143 -12.755 -4.501 1.00 91.44 255 TRP A C 1
ATOM 1957 O O . TRP A 1 255 ? 6.413 -12.036 -3.825 1.00 91.44 255 TRP A O 1
ATOM 1967 N N . ASN A 1 256 ? 7.127 -14.089 -4.400 1.00 90.25 256 ASN A N 1
ATOM 1968 C CA . ASN A 1 256 ? 6.097 -14.863 -3.691 1.00 90.25 256 ASN A CA 1
ATOM 1969 C C . ASN A 1 256 ? 5.855 -14.390 -2.246 1.00 90.25 256 ASN A C 1
ATOM 1971 O O . ASN A 1 256 ? 4.715 -14.244 -1.821 1.00 90.25 256 ASN A O 1
ATOM 1975 N N . GLU A 1 257 ? 6.918 -14.100 -1.489 1.00 92.75 257 GLU A N 1
ATOM 1976 C CA . GLU A 1 257 ? 6.780 -13.638 -0.101 1.00 92.75 257 GLU A CA 1
ATOM 1977 C C . GLU A 1 257 ? 6.049 -12.286 -0.023 1.00 92.75 257 GLU A C 1
ATOM 1979 O O . GLU A 1 257 ? 5.178 -12.087 0.823 1.00 92.75 257 GLU A O 1
ATOM 1984 N N . LEU A 1 258 ? 6.366 -11.352 -0.927 1.00 93.56 258 LEU A N 1
ATOM 1985 C CA . LEU A 1 258 ? 5.680 -10.064 -1.002 1.00 93.56 258 LEU A CA 1
ATOM 1986 C C . LEU A 1 258 ? 4.221 -10.249 -1.447 1.00 93.56 258 LEU A C 1
ATOM 1988 O O . LEU A 1 258 ? 3.334 -9.630 -0.864 1.00 93.56 258 LEU A O 1
ATOM 1992 N N . GLU A 1 259 ? 3.965 -11.115 -2.430 1.00 92.25 259 GLU A N 1
ATOM 1993 C CA . GLU A 1 259 ? 2.615 -11.457 -2.902 1.00 92.25 259 GLU A CA 1
ATOM 1994 C C . GLU A 1 259 ? 1.739 -11.987 -1.752 1.00 92.25 259 GLU A C 1
ATOM 1996 O O . GLU A 1 259 ? 0.630 -11.494 -1.531 1.00 92.25 259 GLU A O 1
ATOM 2001 N N . GLU A 1 260 ? 2.258 -12.928 -0.959 1.00 92.75 260 GLU A N 1
ATOM 2002 C CA . GLU A 1 260 ? 1.563 -13.500 0.198 1.00 92.75 260 GLU A CA 1
ATOM 2003 C C . GLU A 1 260 ? 1.268 -12.455 1.281 1.00 92.75 260 GLU A C 1
ATOM 2005 O O . GLU A 1 260 ? 0.160 -12.414 1.830 1.00 92.75 260 GLU A O 1
ATOM 2010 N N . LEU A 1 261 ? 2.232 -11.582 1.589 1.00 94.44 261 LEU A N 1
ATOM 2011 C CA . LEU A 1 261 ? 2.049 -10.514 2.575 1.00 94.44 261 LEU A CA 1
ATOM 2012 C C . LEU A 1 261 ? 1.016 -9.479 2.114 1.00 94.44 261 LEU A C 1
ATOM 2014 O O . LEU A 1 261 ? 0.189 -9.048 2.921 1.00 94.44 261 LEU A O 1
ATOM 2018 N N . LEU A 1 262 ? 1.014 -9.116 0.829 1.00 94.31 262 LEU A N 1
ATOM 2019 C CA . LEU A 1 262 ? 0.013 -8.220 0.248 1.00 94.31 262 LEU A CA 1
ATOM 2020 C C . LEU A 1 262 ? -1.381 -8.854 0.256 1.00 94.31 262 LEU A C 1
ATOM 2022 O O . LEU A 1 262 ? -2.342 -8.191 0.635 1.00 94.31 262 LEU A O 1
ATOM 2026 N N . ALA A 1 263 ? -1.497 -10.145 -0.067 1.00 91.50 263 ALA A N 1
ATOM 2027 C CA . ALA A 1 263 ? -2.767 -10.866 0.003 1.00 91.50 263 ALA A CA 1
ATOM 2028 C C . ALA A 1 263 ? -3.301 -10.959 1.444 1.00 91.50 263 ALA A C 1
ATOM 2030 O O . ALA A 1 263 ? -4.507 -10.844 1.673 1.00 91.50 263 ALA A O 1
ATOM 2031 N N . ARG A 1 264 ? -2.418 -11.141 2.436 1.00 91.38 264 ARG A N 1
ATOM 2032 C CA . ARG A 1 264 ? -2.784 -11.083 3.863 1.00 91.38 264 ARG A CA 1
ATOM 2033 C C . ARG A 1 264 ? -3.238 -9.687 4.280 1.00 91.38 264 ARG A C 1
ATOM 2035 O O . ARG A 1 264 ? -4.179 -9.581 5.059 1.00 91.38 264 ARG A O 1
ATOM 2042 N N . LEU A 1 265 ? -2.596 -8.638 3.766 1.00 91.69 265 LEU A N 1
ATOM 2043 C CA . LEU A 1 265 ? -2.986 -7.253 4.022 1.00 91.69 265 LEU A CA 1
ATOM 2044 C C . LEU A 1 265 ? -4.337 -6.906 3.380 1.00 91.69 265 LEU A C 1
ATOM 2046 O O . LEU A 1 265 ? -5.142 -6.241 4.023 1.00 91.69 265 LEU A O 1
ATOM 2050 N N . GLU A 1 266 ? -4.600 -7.371 2.154 1.00 90.12 266 GLU A N 1
ATOM 2051 C CA . GLU A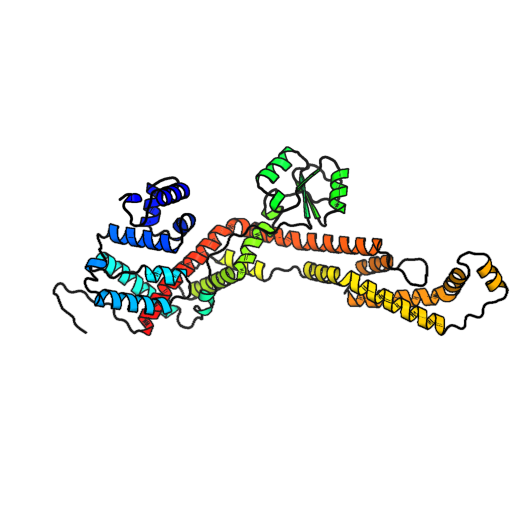 1 266 ? -5.875 -7.187 1.439 1.00 90.12 266 GLU A CA 1
ATOM 2052 C C . GLU A 1 266 ? -7.030 -7.886 2.164 1.00 90.12 266 GLU A C 1
ATOM 2054 O O . GLU A 1 266 ? -8.088 -7.296 2.360 1.00 90.12 266 GLU A O 1
ATOM 2059 N N . LYS A 1 267 ? -6.816 -9.130 2.611 1.00 84.75 267 LYS A N 1
ATOM 2060 C CA . LYS A 1 267 ? -7.799 -9.889 3.404 1.00 84.75 267 LYS A CA 1
ATOM 2061 C C . LYS A 1 267 ? -7.936 -9.379 4.843 1.00 84.75 267 LYS A C 1
ATOM 2063 O O . LYS A 1 267 ? -8.789 -9.875 5.573 1.00 84.75 267 LYS A O 1
ATOM 2068 N N . GLY A 1 268 ? -7.047 -8.484 5.270 1.00 69.50 268 GLY A N 1
ATOM 2069 C CA . GLY A 1 268 ? -6.845 -8.118 6.663 1.00 69.50 268 GLY A CA 1
ATOM 2070 C C . GLY A 1 268 ? -8.077 -7.485 7.306 1.00 69.50 268 GLY A C 1
ATOM 2071 O O . GLY A 1 268 ? -8.483 -6.390 6.932 1.00 69.50 268 GLY A O 1
ATOM 2072 N N . GLY A 1 269 ? -8.590 -8.164 8.329 1.00 66.88 269 GLY A N 1
ATOM 2073 C CA . GLY A 1 269 ? -9.599 -7.700 9.276 1.00 66.88 269 GLY A CA 1
ATOM 2074 C C . GLY A 1 269 ? -9.806 -8.802 10.310 1.00 66.88 269 GLY A C 1
ATOM 2075 O O . GLY A 1 269 ? -10.207 -9.915 9.962 1.00 66.88 269 GLY A O 1
ATOM 2076 N N . ASP A 1 270 ? -9.445 -8.564 11.573 1.00 78.62 270 ASP A N 1
ATOM 2077 C CA . ASP A 1 270 ? -9.815 -9.510 12.624 1.00 78.62 270 ASP A CA 1
ATOM 2078 C C . ASP A 1 270 ? -11.341 -9.434 12.799 1.00 78.62 270 ASP A C 1
ATOM 2080 O O . ASP A 1 270 ? -11.903 -8.357 12.989 1.00 78.62 270 ASP A O 1
ATOM 2084 N N . ARG A 1 271 ? -12.029 -10.579 12.693 1.00 83.44 271 ARG A N 1
ATOM 2085 C CA . ARG A 1 271 ? -13.502 -10.627 12.754 1.00 83.44 271 ARG A CA 1
ATOM 2086 C C . ARG A 1 271 ? -14.051 -10.027 14.046 1.00 83.44 271 ARG A C 1
ATOM 2088 O O . ARG A 1 271 ? -15.136 -9.451 14.036 1.00 83.44 271 ARG A O 1
ATOM 2095 N N . GLU A 1 272 ? -13.318 -10.178 15.145 1.00 86.44 272 GLU A N 1
ATOM 2096 C CA . GLU A 1 272 ? -13.703 -9.608 16.429 1.00 86.44 272 GLU A CA 1
ATOM 2097 C C . GLU A 1 272 ? -13.424 -8.102 16.467 1.00 86.44 272 GLU A C 1
ATOM 2099 O O . GLU A 1 272 ? -14.262 -7.354 16.959 1.00 86.44 272 GLU A O 1
ATOM 2104 N N . GLU A 1 273 ? -12.327 -7.620 15.871 1.00 87.81 273 GLU A N 1
ATOM 2105 C CA . GLU A 1 273 ? -12.106 -6.175 15.683 1.00 87.81 273 GLU A CA 1
ATOM 2106 C C . GLU A 1 273 ? -13.257 -5.529 14.885 1.00 87.81 273 GLU A C 1
ATOM 2108 O O . GLU A 1 273 ? -13.770 -4.474 15.267 1.00 87.81 273 GLU A O 1
ATOM 2113 N N . GLU A 1 274 ? -13.714 -6.176 13.808 1.00 86.75 274 GLU A N 1
ATOM 2114 C CA . GLU A 1 274 ? -14.854 -5.716 13.005 1.00 86.75 274 GLU A CA 1
ATOM 2115 C C . GLU A 1 274 ? -16.184 -5.774 13.769 1.00 86.75 274 GLU A C 1
ATOM 2117 O O . GLU A 1 274 ? -17.016 -4.871 13.623 1.00 86.75 274 GLU A O 1
ATOM 2122 N N . ARG A 1 275 ? -16.409 -6.810 14.593 1.00 90.31 275 ARG A N 1
ATOM 2123 C CA . ARG A 1 275 ? -17.576 -6.886 15.488 1.00 90.31 275 ARG A CA 1
ATOM 2124 C C . ARG A 1 275 ? -17.557 -5.734 16.491 1.00 90.31 275 ARG A C 1
ATOM 2126 O O . ARG A 1 275 ? -18.538 -5.003 16.576 1.00 90.31 275 ARG A O 1
ATOM 2133 N N . LEU A 1 276 ? -16.440 -5.525 17.188 1.00 90.75 276 LEU A N 1
ATOM 2134 C CA . LEU A 1 276 ? -16.285 -4.465 18.189 1.00 90.75 276 LEU A CA 1
ATOM 2135 C C . LEU A 1 276 ? -16.407 -3.066 17.577 1.00 90.75 276 LEU A C 1
ATOM 2137 O O . LEU A 1 276 ? -16.978 -2.172 18.198 1.00 90.75 276 LEU A O 1
ATOM 2141 N N . LYS A 1 277 ? -15.935 -2.869 16.339 1.00 90.50 277 LYS A N 1
ATOM 2142 C CA . LYS A 1 277 ? -16.147 -1.619 15.598 1.00 90.50 277 LYS A CA 1
ATOM 2143 C C . LYS A 1 277 ? -17.637 -1.343 15.383 1.00 90.50 277 LYS A C 1
ATOM 2145 O O . LYS A 1 277 ? -18.110 -0.270 15.748 1.00 90.50 277 LYS A O 1
ATOM 2150 N N . ARG A 1 278 ? -18.373 -2.321 14.840 1.00 91.81 278 ARG A N 1
ATOM 2151 C CA . ARG A 1 278 ? -19.826 -2.210 14.619 1.00 91.81 278 ARG A CA 1
ATOM 2152 C C . ARG A 1 278 ? -20.581 -1.999 15.929 1.00 91.81 278 ARG A C 1
ATOM 2154 O O . ARG A 1 278 ? -21.479 -1.159 15.983 1.00 91.81 278 ARG A O 1
ATOM 2161 N N . LEU A 1 279 ? -20.182 -2.712 16.982 1.00 93.31 279 LEU A N 1
ATOM 2162 C CA . LEU A 1 279 ? -20.739 -2.576 18.323 1.00 93.31 279 LEU A CA 1
ATOM 2163 C C . LEU A 1 279 ? -20.545 -1.152 18.865 1.00 93.31 279 LEU A C 1
ATOM 2165 O O . LEU A 1 279 ? -21.507 -0.531 19.303 1.00 93.31 279 LEU A O 1
ATOM 2169 N N . GLY A 1 280 ? -19.331 -0.602 18.782 1.00 91.69 280 GLY A N 1
ATOM 2170 C CA . GLY A 1 280 ? -19.028 0.751 19.253 1.00 91.69 280 GLY A CA 1
ATOM 2171 C C . GLY A 1 280 ? -19.782 1.851 18.495 1.00 91.69 280 GLY A C 1
ATOM 2172 O O . GLY A 1 280 ? -20.230 2.817 19.111 1.00 91.69 280 GLY A O 1
ATOM 2173 N N . GLU A 1 281 ? -19.960 1.695 17.179 1.00 93.25 281 GLU A N 1
ATOM 2174 C CA . GLU A 1 281 ? -20.752 2.611 16.341 1.00 93.25 281 GLU A CA 1
ATOM 2175 C C . GLU A 1 281 ? -22.260 2.530 16.650 1.00 93.25 281 GLU A C 1
ATOM 2177 O O . GLU A 1 281 ? -22.964 3.537 16.569 1.00 93.25 281 GLU A O 1
ATOM 2182 N N . SER A 1 282 ? -22.752 1.350 17.044 1.00 94.25 282 SER A N 1
ATOM 2183 C CA . SER A 1 282 ? -24.184 1.086 17.246 1.00 94.25 282 SER A CA 1
ATOM 2184 C C . SER A 1 282 ? -24.653 1.236 18.697 1.00 94.25 282 SER A C 1
ATOM 2186 O O . SER A 1 282 ? -25.844 1.425 18.926 1.00 94.25 282 SER A O 1
ATOM 2188 N N . LEU A 1 283 ? -23.752 1.191 19.685 1.00 94.12 283 LEU A N 1
ATOM 2189 C CA . LEU A 1 283 ? -24.111 1.149 21.107 1.00 94.12 283 LEU A CA 1
ATOM 2190 C C . LEU A 1 283 ? -24.994 2.328 21.543 1.00 94.12 283 LEU A C 1
ATOM 2192 O O . LEU A 1 283 ? -26.105 2.117 22.020 1.00 94.12 283 LEU A O 1
ATOM 2196 N N . ALA A 1 284 ? -24.525 3.566 21.358 1.00 93.94 284 ALA A N 1
ATOM 2197 C CA . ALA A 1 284 ? -25.278 4.760 21.751 1.00 93.94 284 ALA A CA 1
ATOM 2198 C C . ALA A 1 284 ? -26.657 4.856 21.072 1.00 93.94 284 ALA A C 1
ATOM 2200 O O . ALA A 1 284 ? -27.651 4.966 21.791 1.00 93.94 284 ALA A O 1
ATOM 2201 N N . PRO A 1 285 ? -26.774 4.753 19.731 1.00 95.31 285 PRO A N 1
ATOM 2202 C CA . PRO A 1 285 ? -28.079 4.876 19.092 1.00 95.31 285 PRO A CA 1
ATOM 2203 C C . PRO A 1 285 ? -29.040 3.731 19.456 1.00 95.31 285 PRO A C 1
ATOM 2205 O O . PRO A 1 285 ? -30.248 3.958 19.481 1.00 95.31 285 PRO A O 1
ATOM 2208 N N . VAL A 1 286 ? -28.552 2.519 19.755 1.00 95.00 286 VAL A N 1
ATOM 2209 C CA . VAL A 1 286 ? -29.412 1.419 20.235 1.00 95.00 286 VAL A CA 1
ATOM 2210 C C . VAL A 1 286 ? -29.895 1.673 21.663 1.00 95.00 286 VAL A C 1
ATOM 2212 O O . VAL A 1 286 ? -31.085 1.523 21.931 1.00 95.00 286 VAL A O 1
ATOM 2215 N N . VAL A 1 287 ? -29.010 2.099 22.568 1.00 92.62 287 VAL A N 1
ATOM 2216 C CA . VAL A 1 287 ? -29.370 2.426 23.959 1.00 92.62 287 VAL A CA 1
ATOM 2217 C C . VAL A 1 287 ? -30.414 3.545 24.002 1.00 92.62 287 VAL A C 1
ATOM 2219 O O . VAL A 1 287 ? -31.414 3.422 24.707 1.00 92.62 287 VAL A O 1
ATOM 2222 N N . GLU A 1 288 ? -30.237 4.601 23.204 1.00 93.12 288 GLU A N 1
ATOM 2223 C CA . GLU A 1 288 ? -31.204 5.700 23.101 1.00 93.12 288 GLU A CA 1
ATOM 2224 C C . GLU A 1 288 ? -32.570 5.229 22.583 1.00 93.12 288 GLU A C 1
ATOM 2226 O O . GLU A 1 288 ? -33.607 5.591 23.144 1.00 93.12 288 GLU A O 1
ATOM 2231 N N . ARG A 1 289 ? -32.591 4.371 21.552 1.00 94.38 289 ARG A N 1
ATOM 2232 C CA . ARG A 1 289 ? -33.835 3.766 21.047 1.00 94.38 289 ARG A CA 1
ATOM 2233 C C . ARG A 1 289 ? -34.515 2.884 22.090 1.00 94.38 289 ARG A C 1
ATOM 2235 O O . ARG A 1 289 ? -35.734 2.953 22.233 1.00 94.38 289 ARG A O 1
ATOM 2242 N N . ALA A 1 290 ? -33.749 2.073 22.814 1.00 92.06 290 ALA A N 1
ATOM 2243 C CA . ALA A 1 290 ? -34.274 1.200 23.856 1.00 92.06 290 ALA A CA 1
ATOM 2244 C C . ALA A 1 290 ? -34.874 2.006 25.019 1.00 92.06 290 ALA A C 1
ATOM 2246 O O . ALA A 1 290 ? -35.969 1.680 25.475 1.00 92.06 290 ALA A O 1
ATOM 2247 N N . ALA A 1 291 ? -34.222 3.099 25.434 1.00 90.56 291 ALA A N 1
ATOM 2248 C CA . ALA A 1 291 ? -34.748 4.022 26.440 1.00 90.56 291 ALA A CA 1
ATOM 2249 C C . ALA A 1 291 ? -36.051 4.695 25.983 1.00 90.56 291 ALA A C 1
ATOM 2251 O O . ALA A 1 291 ? -37.014 4.777 26.745 1.00 90.56 291 ALA A O 1
ATOM 2252 N N . ALA A 1 292 ? -36.100 5.166 24.732 1.00 92.94 292 ALA A N 1
ATOM 2253 C CA . ALA A 1 292 ? -37.293 5.790 24.165 1.00 92.94 292 ALA A CA 1
ATOM 2254 C C . ALA A 1 292 ? -38.471 4.807 24.102 1.00 92.94 292 ALA A C 1
ATOM 2256 O O . ALA A 1 292 ? -39.581 5.146 24.508 1.00 92.94 292 ALA A O 1
ATOM 2257 N N . TRP A 1 293 ? -38.214 3.574 23.655 1.00 94.81 293 TRP A N 1
ATOM 2258 C CA . TRP A 1 293 ? -39.219 2.515 23.643 1.00 94.81 293 TRP A CA 1
ATOM 2259 C C . TRP A 1 293 ? -39.728 2.192 25.056 1.00 94.81 293 TRP A C 1
ATOM 2261 O O . TRP A 1 293 ? -40.938 2.144 25.269 1.00 94.81 293 TRP A O 1
ATOM 2271 N N . ALA A 1 294 ? -38.821 2.020 26.023 1.00 90.44 294 ALA A N 1
ATOM 2272 C CA . ALA A 1 294 ? -39.182 1.724 27.407 1.00 90.44 294 ALA A CA 1
ATOM 2273 C C . ALA A 1 294 ? -40.046 2.835 28.022 1.00 90.44 294 ALA A C 1
ATOM 2275 O O . ALA A 1 294 ? -41.019 2.552 28.715 1.00 90.44 294 ALA A O 1
ATOM 2276 N N . ASN A 1 295 ? -39.722 4.098 27.741 1.00 90.62 295 ASN A N 1
ATOM 2277 C CA . ASN A 1 295 ? -40.493 5.243 28.214 1.00 90.62 295 ASN A CA 1
ATOM 2278 C C . ASN A 1 295 ? -41.910 5.295 27.628 1.00 90.62 295 ASN A C 1
ATOM 2280 O O . ASN A 1 295 ? -42.849 5.569 28.374 1.00 90.62 295 ASN A O 1
ATOM 2284 N N . GLU A 1 296 ? -42.090 4.997 26.337 1.00 92.88 296 GLU A N 1
ATOM 2285 C CA . GLU A 1 296 ? -43.434 4.954 25.742 1.00 92.88 296 GLU A CA 1
ATOM 2286 C C . GLU A 1 296 ? -44.257 3.779 26.294 1.00 92.88 296 GLU A C 1
ATOM 2288 O O . GLU A 1 296 ? -45.416 3.955 26.659 1.00 92.88 296 GLU A O 1
ATOM 2293 N N . GLU A 1 297 ? -43.647 2.602 26.457 1.00 91.38 297 GLU A N 1
ATOM 2294 C CA . GLU A 1 297 ? -44.315 1.438 27.052 1.00 91.38 297 GLU A CA 1
ATOM 2295 C C . GLU A 1 297 ? -44.730 1.705 28.512 1.00 91.38 297 GLU A C 1
ATOM 2297 O O . GLU A 1 297 ? -45.847 1.385 28.924 1.00 91.38 297 GLU A O 1
ATOM 2302 N N . LEU A 1 298 ? -43.862 2.339 29.308 1.00 87.88 298 LEU A N 1
ATOM 2303 C CA . LEU A 1 298 ? -44.193 2.736 30.678 1.00 87.88 298 LEU A CA 1
ATOM 2304 C C . LEU A 1 298 ? -45.331 3.751 30.712 1.00 87.88 298 LEU A C 1
ATOM 2306 O O . LEU A 1 298 ? -46.236 3.610 31.533 1.00 87.88 298 LEU A O 1
ATOM 2310 N N . LYS A 1 299 ? -45.320 4.736 29.812 1.00 87.75 299 LYS A N 1
ATOM 2311 C CA . LYS A 1 299 ? -46.394 5.721 29.678 1.00 87.75 299 LYS A CA 1
ATOM 2312 C C . LYS A 1 299 ? -47.730 5.048 29.372 1.00 87.75 299 LYS A C 1
ATOM 2314 O O . LYS A 1 299 ? -48.702 5.302 30.079 1.00 87.75 299 LYS A O 1
ATOM 2319 N N . GLU A 1 300 ? -47.771 4.129 28.407 1.00 88.38 300 GLU A N 1
ATOM 2320 C CA . GLU A 1 300 ? -48.981 3.361 28.102 1.00 88.38 300 GLU A CA 1
ATOM 2321 C C . GLU A 1 300 ? -49.469 2.537 29.302 1.00 88.38 300 GLU A C 1
ATOM 2323 O O . GLU A 1 300 ? -50.673 2.475 29.570 1.00 88.38 300 GLU A O 1
ATOM 2328 N N . ARG A 1 301 ? -48.556 1.890 30.039 1.00 86.19 301 ARG A N 1
ATOM 2329 C CA . ARG A 1 301 ? -48.914 1.124 31.242 1.00 86.19 301 ARG A CA 1
ATOM 2330 C C . ARG A 1 301 ? -49.436 2.032 32.352 1.00 86.19 301 ARG A C 1
ATOM 2332 O O . ARG A 1 301 ? -50.397 1.648 33.012 1.00 86.19 301 ARG A O 1
ATOM 2339 N N . ILE A 1 302 ? -48.859 3.218 32.544 1.00 81.25 302 ILE A N 1
ATOM 2340 C CA . ILE A 1 302 ? -49.335 4.217 33.513 1.00 81.25 302 ILE A CA 1
ATOM 2341 C C . ILE A 1 302 ? -50.741 4.700 33.129 1.00 81.25 302 ILE A C 1
ATOM 2343 O O . ILE A 1 302 ? -51.620 4.720 33.984 1.00 81.25 302 ILE A O 1
ATOM 2347 N N . GLU A 1 303 ? -50.990 5.012 31.854 1.00 82.25 303 GLU A N 1
ATOM 2348 C CA . GLU A 1 303 ? -52.305 5.459 31.363 1.00 82.25 303 GLU A CA 1
ATOM 2349 C C . GLU A 1 303 ? -53.399 4.388 31.520 1.00 82.25 303 GLU A C 1
ATOM 2351 O O . GLU A 1 303 ? -54.540 4.704 31.856 1.00 82.25 303 GLU A O 1
ATOM 2356 N N . LYS A 1 304 ? -53.059 3.110 31.304 1.00 79.38 304 LYS A N 1
ATOM 2357 C CA . LYS A 1 304 ? -53.986 1.972 31.459 1.00 79.38 304 LYS A CA 1
ATOM 2358 C C . LYS A 1 304 ? -54.188 1.558 32.923 1.00 79.38 304 LYS A C 1
ATOM 2360 O O . LYS A 1 304 ? -55.136 0.832 33.225 1.00 79.38 304 LYS A O 1
ATOM 2365 N N . SER A 1 305 ? -53.315 1.996 33.829 1.00 69.56 305 SER A N 1
ATOM 2366 C CA . SER A 1 305 ? -53.395 1.687 35.257 1.00 69.56 305 SER A CA 1
ATOM 2367 C C . SER A 1 305 ? -54.333 2.667 35.955 1.00 69.56 305 SER A C 1
ATOM 2369 O O . SER A 1 305 ? -54.025 3.845 36.113 1.00 69.56 305 SER A O 1
ATOM 2371 N N . SER A 1 306 ? -55.482 2.190 36.432 1.00 56.94 306 SER A N 1
ATOM 2372 C CA . SER A 1 306 ? -56.360 2.983 37.293 1.00 56.94 306 SER A CA 1
ATOM 2373 C C . SER A 1 306 ? -55.726 3.143 38.681 1.00 56.94 306 SER A C 1
ATOM 2375 O O . SER A 1 306 ? -55.963 2.329 39.574 1.00 56.94 306 SER A O 1
ATOM 2377 N N . LEU A 1 307 ? -54.897 4.171 38.863 1.00 61.66 307 LEU A N 1
ATOM 2378 C CA . LEU A 1 307 ? -54.339 4.549 40.163 1.00 61.66 307 LEU A CA 1
ATOM 2379 C C . LEU A 1 307 ? -55.460 5.051 41.083 1.00 61.66 307 LEU A C 1
ATOM 2381 O O . LEU A 1 307 ? -55.845 6.218 41.057 1.00 61.66 307 LEU A O 1
ATOM 2385 N N . THR A 1 308 ? -56.006 4.160 41.906 1.00 56.97 308 THR A N 1
ATOM 2386 C CA . THR A 1 308 ? -56.909 4.527 42.999 1.00 56.97 308 THR A CA 1
ATOM 2387 C C . THR A 1 308 ? -56.078 4.979 44.195 1.00 56.97 308 THR A C 1
ATOM 2389 O O . THR A 1 308 ? -55.598 4.152 44.964 1.00 56.97 308 THR A O 1
ATOM 2392 N N . LEU A 1 309 ? -55.890 6.291 44.335 1.00 60.12 309 LEU A N 1
ATOM 2393 C CA . LEU A 1 309 ? -55.212 6.891 45.486 1.00 60.12 309 LEU A CA 1
ATOM 2394 C C . LEU A 1 309 ? -56.113 6.822 46.729 1.00 60.12 309 LEU A C 1
ATOM 2396 O O . LEU A 1 309 ? -57.217 7.371 46.730 1.00 60.12 309 LEU A O 1
ATOM 2400 N N . GLY A 1 310 ? -55.647 6.161 47.791 1.00 64.94 310 GLY A N 1
ATOM 2401 C CA . GLY A 1 310 ? -56.298 6.192 49.100 1.00 64.94 310 GLY A CA 1
ATOM 2402 C C . GLY A 1 310 ? -56.076 7.522 49.834 1.00 64.94 310 GLY A C 1
ATOM 2403 O O . GLY A 1 310 ? -55.157 8.282 49.531 1.00 64.94 310 GLY A O 1
ATOM 2404 N N . GLY A 1 311 ? -56.894 7.811 50.855 1.00 60.72 311 GLY A N 1
ATOM 2405 C CA . GLY A 1 311 ? -56.759 9.032 51.671 1.00 60.72 311 GLY A CA 1
ATOM 2406 C C . GLY A 1 311 ? -55.435 9.133 52.449 1.00 60.72 311 GLY A C 1
ATOM 2407 O O . GLY A 1 311 ? -54.965 10.235 52.716 1.00 60.72 311 GLY A O 1
ATOM 2408 N N . SER A 1 312 ? -54.806 7.997 52.767 1.00 64.75 312 SER A N 1
ATOM 2409 C CA . SER A 1 312 ? -53.447 7.921 53.324 1.00 64.75 312 SER A CA 1
ATOM 2410 C C . SER A 1 312 ? -52.371 8.246 52.287 1.00 64.75 312 SER A C 1
ATOM 2412 O O . SER A 1 312 ? -51.420 8.958 52.600 1.00 64.75 312 SER A O 1
ATOM 2414 N N . ASP A 1 313 ? -52.555 7.782 51.049 1.00 64.56 313 ASP A N 1
ATOM 2415 C CA . ASP A 1 313 ? -51.597 7.957 49.953 1.00 64.56 313 ASP A CA 1
ATOM 2416 C C . ASP A 1 313 ? -51.547 9.424 49.511 1.00 64.56 313 ASP A C 1
ATOM 2418 O O . ASP A 1 313 ? -50.481 9.961 49.231 1.00 64.56 313 ASP A O 1
ATOM 2422 N N . LEU A 1 314 ? -52.694 10.111 49.542 1.00 63.25 314 LEU A N 1
ATOM 2423 C CA . LEU A 1 314 ? -52.785 11.555 49.307 1.00 63.25 314 LEU A CA 1
ATOM 2424 C C . LEU A 1 314 ? -52.018 12.371 50.358 1.00 63.25 314 LEU A C 1
ATOM 2426 O O . LEU A 1 314 ? -51.323 13.320 50.004 1.00 63.25 314 LEU A O 1
ATOM 2430 N N . LEU A 1 315 ? -52.098 11.998 51.639 1.00 64.38 315 LEU A N 1
ATOM 2431 C CA . LEU A 1 315 ? -51.349 12.677 52.705 1.00 64.38 315 LEU A CA 1
ATOM 2432 C C . LEU A 1 315 ? -49.839 12.438 52.577 1.00 64.38 315 LEU A C 1
ATOM 2434 O O . LEU A 1 31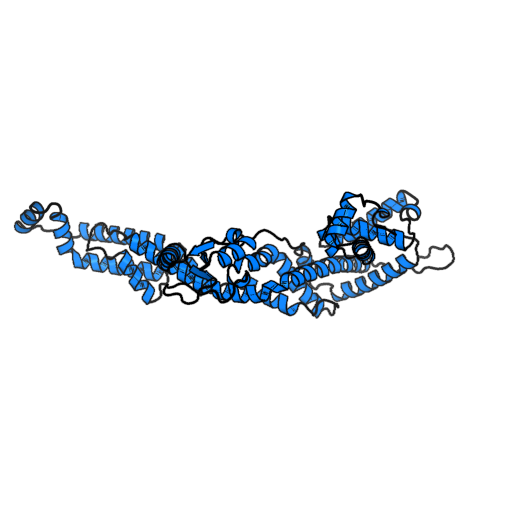5 ? -49.049 13.360 52.775 1.00 64.38 315 LEU A O 1
ATOM 2438 N N . GLN A 1 316 ? -49.442 11.222 52.200 1.00 64.50 316 GLN A N 1
ATOM 2439 C CA . GLN A 1 316 ? -48.047 10.850 51.982 1.00 64.50 316 GLN A CA 1
ATOM 2440 C C . GLN A 1 316 ? -47.464 11.575 50.757 1.00 64.50 316 GLN A C 1
ATOM 2442 O O . GLN A 1 316 ? -46.386 12.165 50.849 1.00 64.50 316 GLN A O 1
ATOM 2447 N N . ALA A 1 317 ? -48.234 11.661 49.669 1.00 66.19 317 ALA A N 1
ATOM 2448 C CA . ALA A 1 317 ? -47.882 12.394 48.459 1.00 66.19 317 ALA A CA 1
ATOM 2449 C C . ALA A 1 317 ? -47.728 13.912 48.671 1.00 66.19 317 ALA A C 1
ATOM 2451 O O . ALA A 1 317 ? -46.928 14.542 47.986 1.00 66.19 317 ALA A O 1
ATOM 2452 N N . MET A 1 318 ? -48.471 14.496 49.619 1.00 64.44 318 MET A N 1
ATOM 2453 C CA . MET A 1 318 ? -48.381 15.919 49.979 1.00 64.44 318 MET A CA 1
ATOM 2454 C C . MET A 1 318 ? -47.242 16.243 50.958 1.00 64.44 318 MET A C 1
ATOM 2456 O O . MET A 1 318 ? -46.858 17.405 51.081 1.00 64.44 318 MET A O 1
ATOM 2460 N N . SER A 1 319 ? -46.730 15.246 51.686 1.00 63.84 319 SER A N 1
ATOM 2461 C CA . SER A 1 319 ? -45.714 15.439 52.731 1.00 63.84 319 SER A CA 1
ATOM 2462 C C . SER A 1 319 ? -44.273 15.495 52.210 1.00 63.84 319 SER A C 1
ATOM 2464 O O . SER A 1 319 ? -43.405 16.055 52.879 1.00 63.84 319 SER A O 1
ATOM 2466 N N . ALA A 1 320 ? -44.024 14.956 51.014 1.00 61.00 320 ALA A N 1
ATOM 2467 C CA . ALA A 1 320 ? -42.717 14.928 50.365 1.00 61.00 320 ALA A CA 1
ATOM 2468 C C . ALA A 1 320 ? -42.734 15.770 49.080 1.00 61.00 320 ALA A C 1
ATOM 2470 O O . ALA A 1 320 ? -43.724 15.771 48.351 1.00 61.00 320 ALA A O 1
ATOM 2471 N N . ALA A 1 321 ? -41.629 16.462 48.778 1.00 59.03 321 ALA A N 1
ATOM 2472 C CA . ALA A 1 321 ? -41.509 17.305 47.582 1.00 59.03 321 ALA A CA 1
ATOM 2473 C C . ALA A 1 321 ? -41.712 16.521 46.262 1.00 59.03 321 ALA A C 1
ATOM 2475 O O . ALA A 1 321 ? -42.184 17.099 45.287 1.00 59.03 321 ALA A O 1
ATOM 2476 N N . ASP A 1 322 ? -41.441 15.209 46.271 1.00 63.84 322 ASP A N 1
ATOM 2477 C CA . ASP A 1 322 ? -41.646 14.258 45.165 1.00 63.84 322 ASP A CA 1
ATOM 2478 C C . ASP A 1 322 ? -42.644 13.126 45.517 1.00 63.84 322 ASP A C 1
ATOM 2480 O O . ASP A 1 322 ? -42.676 12.075 44.875 1.00 63.84 322 ASP A O 1
ATOM 2484 N N . GLY A 1 323 ? -43.512 13.317 46.519 1.00 66.88 323 GLY A N 1
ATOM 2485 C CA . GLY A 1 323 ? -44.298 12.227 47.115 1.00 66.88 323 GLY A CA 1
ATOM 2486 C C . GLY A 1 323 ? -45.238 11.476 46.158 1.00 66.88 323 GLY A C 1
ATOM 2487 O O . GLY A 1 323 ? -45.451 10.277 46.321 1.00 66.88 323 GLY A O 1
ATOM 2488 N N . VAL A 1 324 ? -45.774 12.138 45.123 1.00 68.69 324 VAL A N 1
ATOM 2489 C CA . VAL A 1 324 ? -46.583 11.481 44.068 1.00 68.69 324 VAL A CA 1
ATOM 2490 C C . VAL A 1 324 ? -45.722 10.560 43.194 1.00 68.69 324 VAL A C 1
ATOM 2492 O O . VAL A 1 324 ? -46.170 9.481 42.804 1.00 68.69 324 VAL A O 1
ATOM 2495 N N . ARG A 1 325 ? -44.484 10.971 42.889 1.00 68.31 325 ARG A N 1
ATOM 2496 C CA . ARG A 1 325 ? -43.536 10.177 42.098 1.00 68.31 325 ARG A CA 1
ATOM 2497 C C . ARG A 1 325 ? -43.114 8.935 42.864 1.00 68.31 325 ARG A C 1
ATOM 2499 O O . ARG A 1 325 ? -43.210 7.845 42.317 1.00 68.31 325 ARG A O 1
ATOM 2506 N N . GLU A 1 326 ? -42.730 9.080 44.126 1.00 70.56 326 GLU A N 1
ATOM 2507 C CA . GLU A 1 326 ? -42.304 7.952 44.963 1.00 70.56 326 GLU A CA 1
ATOM 2508 C C . GLU A 1 326 ? -43.419 6.904 45.137 1.00 70.56 326 GLU A C 1
ATOM 2510 O O . GLU A 1 326 ? -43.167 5.700 45.050 1.00 70.56 326 GLU A O 1
ATOM 2515 N N . LEU A 1 327 ? -44.675 7.341 45.297 1.00 72.50 327 LEU A N 1
ATOM 2516 C CA . LEU A 1 327 ? -45.840 6.449 45.366 1.00 72.50 327 LEU A CA 1
ATOM 2517 C C . LEU A 1 327 ? -46.072 5.681 44.057 1.00 72.50 327 LEU A C 1
ATOM 2519 O O . LEU A 1 327 ? -46.293 4.468 44.084 1.00 72.50 327 LEU A O 1
ATOM 2523 N N . LEU A 1 328 ? -45.981 6.367 42.913 1.00 71.12 328 LEU A N 1
ATOM 2524 C CA . LEU A 1 328 ? -46.096 5.753 41.587 1.00 71.12 328 LEU A CA 1
ATOM 2525 C C . LEU A 1 328 ? -44.997 4.700 41.369 1.00 71.12 328 LEU A C 1
ATOM 2527 O O . LEU A 1 328 ? -45.270 3.582 40.930 1.00 71.12 328 LEU A O 1
ATOM 2531 N N . GLN A 1 329 ? -43.758 5.044 41.721 1.00 71.62 329 GLN A N 1
ATOM 2532 C CA . GLN A 1 329 ? -42.599 4.161 41.606 1.00 71.62 329 GLN A CA 1
ATOM 2533 C C . GLN A 1 329 ? -42.735 2.924 42.501 1.00 71.62 329 GLN A C 1
ATOM 2535 O O . GLN A 1 329 ? -42.440 1.808 42.066 1.00 71.62 329 GLN A O 1
ATOM 2540 N N . ALA A 1 330 ? -43.228 3.094 43.730 1.00 74.62 330 ALA A N 1
ATOM 2541 C CA . ALA A 1 330 ? -43.452 1.994 44.659 1.00 74.62 330 ALA A CA 1
ATOM 2542 C C . ALA A 1 330 ? -44.550 1.035 44.170 1.00 74.62 330 ALA A C 1
ATOM 2544 O O . ALA A 1 330 ? -44.349 -0.182 44.198 1.00 74.62 330 ALA A O 1
ATOM 2545 N N . GLN A 1 331 ? -45.682 1.560 43.683 1.00 74.44 331 GLN A N 1
ATOM 2546 C CA . GLN A 1 331 ? -46.802 0.733 43.218 1.00 74.44 331 GLN A CA 1
ATOM 2547 C C . GLN A 1 331 ? -46.528 0.045 41.876 1.00 74.44 331 GLN A C 1
ATOM 2549 O O . GLN A 1 331 ? -46.941 -1.096 41.675 1.00 74.44 331 GLN A O 1
ATOM 2554 N N . MET A 1 332 ? -45.797 0.692 40.966 1.00 77.38 332 MET A N 1
ATOM 2555 C CA . MET A 1 332 ? -45.532 0.157 39.625 1.00 77.38 332 MET A CA 1
ATOM 2556 C C . MET A 1 332 ? -44.168 -0.525 39.483 1.00 77.38 332 MET A C 1
ATOM 2558 O O . MET A 1 332 ? -43.784 -0.911 38.379 1.00 77.38 332 MET A O 1
ATOM 2562 N N . ARG A 1 333 ? -43.435 -0.739 40.583 1.00 80.50 333 ARG A N 1
ATOM 2563 C CA . ARG A 1 333 ? -42.072 -1.304 40.582 1.00 80.50 333 ARG A CA 1
ATOM 2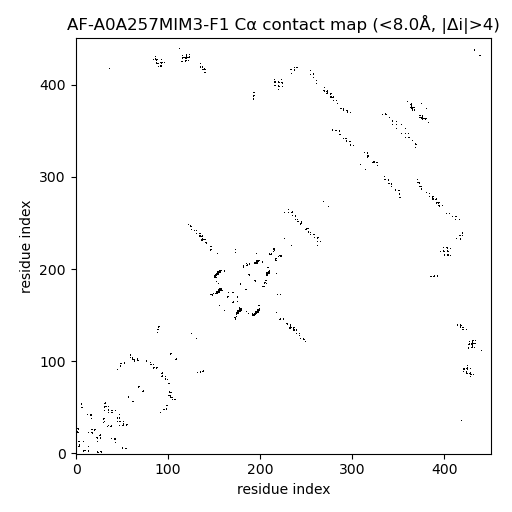564 C C . ARG A 1 333 ? -41.934 -2.604 39.776 1.00 80.50 333 ARG A C 1
ATOM 2566 O O . ARG A 1 333 ? -40.896 -2.830 39.159 1.00 80.50 333 ARG A O 1
ATOM 2573 N N . GLY A 1 334 ? -42.962 -3.457 39.785 1.00 81.62 334 GLY A N 1
ATOM 2574 C CA . GLY A 1 334 ? -43.010 -4.683 38.978 1.00 81.62 334 GLY A CA 1
ATOM 2575 C C . GLY A 1 334 ? -43.044 -4.398 37.474 1.00 81.62 334 GLY A C 1
ATOM 2576 O O . GLY A 1 334 ? -42.206 -4.914 36.740 1.00 81.62 334 GLY A O 1
ATOM 2577 N N . ALA A 1 335 ? -43.938 -3.504 37.039 1.00 82.62 335 ALA A N 1
ATOM 2578 C CA . ALA A 1 335 ? -44.047 -3.087 35.643 1.00 82.62 335 ALA A CA 1
ATOM 2579 C C . ALA A 1 335 ? -42.764 -2.399 35.148 1.00 82.62 335 ALA A C 1
ATOM 2581 O O . ALA A 1 335 ? -42.308 -2.699 34.049 1.00 82.62 335 ALA A O 1
ATOM 2582 N N . PHE A 1 336 ? -42.131 -1.555 35.974 1.00 82.62 336 PHE A N 1
ATOM 2583 C CA . PHE A 1 336 ? -40.823 -0.965 35.654 1.00 82.62 336 PHE A CA 1
ATOM 2584 C C . PHE A 1 336 ? -39.758 -2.029 35.387 1.00 82.62 336 PHE A C 1
ATOM 2586 O O . PHE A 1 336 ? -39.072 -1.970 34.369 1.00 82.62 336 PHE A O 1
ATOM 2593 N N . LYS A 1 337 ? -39.640 -3.031 36.268 1.00 85.81 337 LYS A N 1
ATOM 2594 C CA . LYS A 1 337 ? -38.667 -4.120 36.100 1.00 85.81 337 LYS A CA 1
ATOM 2595 C C . LYS A 1 337 ? -38.916 -4.947 34.840 1.00 85.81 337 LYS A C 1
ATOM 2597 O O . LYS A 1 337 ? -37.956 -5.353 34.194 1.00 85.81 337 LYS A O 1
ATOM 2602 N N . GLU A 1 338 ? -40.174 -5.212 34.500 1.00 87.81 338 GLU A N 1
ATOM 2603 C CA . GLU A 1 338 ? -40.531 -5.960 33.290 1.00 87.81 338 GLU A CA 1
ATOM 2604 C C . GLU A 1 338 ? -40.168 -5.199 32.016 1.00 87.81 338 GLU A C 1
ATOM 2606 O O . GLU A 1 338 ? -39.460 -5.743 31.170 1.00 87.81 338 GLU A O 1
ATOM 2611 N N . VAL A 1 339 ? -40.590 -3.935 31.903 1.00 89.25 339 VAL A N 1
ATOM 2612 C CA . VAL A 1 339 ? -40.298 -3.109 30.721 1.00 89.25 339 VAL A CA 1
ATOM 2613 C C . VAL A 1 339 ? -38.795 -2.907 30.563 1.00 89.25 339 VAL A C 1
ATOM 2615 O O . VAL A 1 339 ? -38.266 -3.050 29.462 1.00 89.25 339 VAL A O 1
ATOM 2618 N N . LEU A 1 340 ? -38.085 -2.652 31.665 1.00 87.81 340 LEU A N 1
ATOM 2619 C CA . LEU A 1 340 ? -36.632 -2.535 31.649 1.00 87.81 340 LEU A CA 1
ATOM 2620 C C . LEU A 1 340 ? -35.971 -3.825 31.144 1.00 87.81 340 LEU A C 1
ATOM 2622 O O . LEU A 1 340 ? -35.113 -3.781 30.265 1.00 87.81 340 LEU A O 1
ATOM 2626 N N . LYS A 1 341 ? -36.401 -4.986 31.648 1.00 88.56 341 LYS A N 1
ATOM 2627 C CA . LYS A 1 341 ? -35.886 -6.284 31.202 1.00 88.56 341 LYS A CA 1
ATOM 2628 C C . LYS A 1 341 ? -36.134 -6.517 29.709 1.00 88.56 341 LYS A C 1
ATOM 2630 O O . LYS A 1 341 ? -35.247 -7.008 29.016 1.00 88.56 341 LYS A O 1
ATOM 2635 N N . GLU A 1 342 ? -37.309 -6.162 29.198 1.00 90.31 342 GLU A N 1
ATOM 2636 C CA . GLU A 1 342 ? -37.605 -6.256 27.765 1.00 90.31 342 GLU A CA 1
ATOM 2637 C C . GLU A 1 342 ? -36.731 -5.317 26.926 1.00 90.31 342 GLU A C 1
ATOM 2639 O O . GLU A 1 342 ? -36.231 -5.730 25.877 1.00 90.31 342 GLU A O 1
ATOM 2644 N N . ALA A 1 343 ? -36.502 -4.086 27.392 1.00 89.19 343 ALA A N 1
ATOM 2645 C CA . ALA A 1 343 ? -35.645 -3.117 26.713 1.00 89.19 343 ALA A CA 1
ATOM 2646 C C . ALA A 1 343 ? -34.203 -3.633 26.612 1.00 89.19 343 ALA A C 1
ATOM 2648 O O . ALA A 1 343 ? -33.610 -3.603 25.533 1.00 89.19 343 ALA A O 1
ATOM 2649 N N . LEU A 1 344 ? -33.679 -4.183 27.714 1.00 88.94 344 LEU A N 1
ATOM 2650 C CA . LEU A 1 344 ? -32.354 -4.799 27.781 1.00 88.94 344 LEU A CA 1
ATOM 2651 C C . LEU A 1 344 ? -32.226 -5.987 26.822 1.00 88.94 344 LEU A C 1
ATOM 2653 O O . LEU A 1 344 ? -31.248 -6.068 26.085 1.00 88.94 344 LEU A O 1
ATOM 2657 N N . ILE A 1 345 ? -33.222 -6.881 26.771 1.00 89.44 345 ILE A N 1
ATOM 2658 C CA . ILE A 1 345 ? -33.216 -8.035 25.854 1.00 89.44 345 ILE A CA 1
ATOM 2659 C C . ILE A 1 345 ? -33.204 -7.575 24.392 1.00 89.44 345 ILE A C 1
ATOM 2661 O O . ILE A 1 345 ? -32.438 -8.108 23.589 1.00 89.44 345 ILE A O 1
ATOM 2665 N N . ARG A 1 346 ? -34.032 -6.583 24.038 1.00 90.19 346 ARG A N 1
ATOM 2666 C CA . ARG A 1 346 ? -34.092 -6.040 22.671 1.00 90.19 346 ARG A CA 1
ATOM 2667 C C . ARG A 1 346 ? -32.764 -5.405 22.267 1.00 90.19 346 ARG A C 1
ATOM 2669 O O . ARG A 1 346 ? -32.243 -5.726 21.203 1.00 90.19 346 ARG A O 1
ATOM 2676 N N . ALA A 1 347 ? -32.203 -4.562 23.131 1.00 90.69 347 ALA A N 1
ATOM 2677 C CA . ALA A 1 347 ? -30.925 -3.904 22.885 1.00 90.69 347 ALA A CA 1
ATOM 2678 C C . ALA A 1 347 ? -29.762 -4.905 22.802 1.00 90.69 347 ALA A C 1
ATOM 2680 O O . ALA A 1 347 ? -28.944 -4.808 21.892 1.00 90.69 347 ALA A O 1
ATOM 2681 N N . ALA A 1 348 ? -29.707 -5.898 23.694 1.00 90.38 348 ALA A N 1
ATOM 2682 C CA . ALA A 1 348 ? -28.671 -6.929 23.671 1.00 90.38 348 ALA A CA 1
ATOM 2683 C C . ALA A 1 348 ? -28.725 -7.788 22.398 1.00 90.38 348 ALA A C 1
ATOM 2685 O O . ALA A 1 348 ? -27.678 -8.121 21.841 1.00 90.38 348 ALA A O 1
ATOM 2686 N N . ALA A 1 349 ? -29.931 -8.113 21.919 1.00 89.06 349 ALA A N 1
ATOM 2687 C CA . ALA A 1 349 ? -30.121 -8.846 20.672 1.00 89.06 349 ALA A CA 1
ATOM 2688 C C . ALA A 1 349 ? -29.702 -8.020 19.445 1.00 89.06 349 ALA A C 1
ATOM 2690 O O . ALA A 1 349 ? -29.025 -8.544 18.567 1.00 89.06 349 ALA A O 1
ATOM 2691 N N . GLU A 1 350 ? -30.065 -6.734 19.394 1.00 91.38 350 GLU A N 1
ATOM 2692 C CA . GLU A 1 350 ? -29.689 -5.836 18.293 1.00 91.38 350 GLU A CA 1
ATOM 2693 C C . GLU A 1 350 ? -28.174 -5.573 18.240 1.00 91.38 350 GLU A C 1
ATOM 2695 O O . GLU A 1 350 ? -27.604 -5.452 17.159 1.00 91.38 350 GLU A O 1
ATOM 2700 N N . LEU A 1 351 ? -27.513 -5.520 19.399 1.00 89.50 351 LEU A N 1
ATOM 2701 C CA . LEU A 1 351 ? -26.069 -5.295 19.520 1.00 89.50 351 LEU A CA 1
ATOM 2702 C C . LEU A 1 351 ? -25.225 -6.577 19.414 1.00 89.50 351 LEU A C 1
ATOM 2704 O O . LEU A 1 351 ? -24.000 -6.486 19.466 1.00 89.50 351 LEU A O 1
ATOM 2708 N N . GLU A 1 352 ? -25.849 -7.754 19.283 1.00 86.94 352 GLU A N 1
ATOM 2709 C CA . GLU A 1 352 ? -25.165 -9.059 19.277 1.00 86.94 352 GLU A CA 1
ATOM 2710 C C . GLU A 1 352 ? -24.186 -9.217 20.467 1.00 86.94 352 GLU A C 1
ATOM 2712 O O . GLU A 1 352 ? -23.043 -9.665 20.309 1.00 86.94 352 GLU A O 1
ATOM 2717 N N . LEU A 1 353 ? -24.612 -8.798 21.667 1.00 84.19 353 LEU A N 1
ATOM 2718 C CA . LEU A 1 353 ? -23.759 -8.802 22.860 1.00 84.19 353 LEU A CA 1
ATOM 2719 C C . LEU A 1 353 ? -23.401 -10.226 23.296 1.00 84.19 353 LEU A C 1
ATOM 2721 O O . LEU A 1 353 ? -24.257 -11.106 23.401 1.00 84.19 353 LEU A O 1
ATOM 2725 N N . ALA A 1 354 ? -22.129 -10.437 23.635 1.00 76.12 354 ALA A N 1
ATOM 2726 C CA . ALA A 1 354 ? -21.685 -11.646 24.316 1.00 76.12 354 ALA A CA 1
ATOM 2727 C C . ALA A 1 354 ? -22.084 -11.612 25.805 1.00 76.12 354 ALA A C 1
ATOM 2729 O O . ALA A 1 354 ? -22.338 -10.551 26.374 1.00 76.12 354 ALA A O 1
ATOM 2730 N N . GLY A 1 355 ? -22.124 -12.778 26.461 1.00 70.19 355 GLY A N 1
ATOM 2731 C CA . GLY A 1 355 ? -22.719 -12.943 27.798 1.00 70.19 355 GLY A CA 1
ATOM 2732 C C . GLY A 1 355 ? -22.302 -11.900 28.848 1.00 70.19 355 GLY A C 1
ATOM 2733 O O . GLY A 1 355 ? -23.168 -11.320 29.495 1.00 70.19 355 GLY A O 1
ATOM 2734 N N . SER A 1 356 ? -21.005 -11.602 28.987 1.00 73.00 356 SER A N 1
ATOM 2735 C CA . SER A 1 356 ? -20.514 -10.597 29.947 1.00 73.00 356 SER A CA 1
ATOM 2736 C C . SER A 1 356 ? -20.787 -9.145 29.529 1.00 73.00 356 SER A C 1
ATOM 2738 O O . SER A 1 356 ? -20.876 -8.274 30.386 1.00 73.00 356 SER A O 1
ATOM 2740 N N . GLU A 1 357 ? -20.957 -8.874 28.233 1.00 79.00 357 GLU A N 1
ATOM 2741 C CA . GLU A 1 357 ? -21.240 -7.532 27.695 1.00 79.00 357 GLU A CA 1
ATOM 2742 C C . GLU A 1 357 ? -22.686 -7.106 28.006 1.00 79.00 357 GLU A C 1
ATOM 2744 O O . GLU A 1 357 ? -22.966 -5.922 28.177 1.00 79.00 357 GLU A O 1
ATOM 2749 N N . SER A 1 358 ? -23.596 -8.076 28.160 1.00 80.31 358 SER A N 1
ATOM 2750 C CA . SER A 1 358 ? -24.995 -7.819 28.531 1.00 80.31 358 SER A CA 1
ATOM 2751 C C . SER A 1 358 ? -25.138 -7.276 29.955 1.00 80.31 358 SER A C 1
ATOM 2753 O O . SER A 1 358 ? -25.984 -6.422 30.191 1.00 80.31 358 SER A O 1
ATOM 2755 N N . ALA A 1 359 ? -24.283 -7.705 30.891 1.00 82.94 359 ALA A N 1
ATOM 2756 C CA . ALA A 1 359 ? -24.302 -7.202 32.269 1.00 82.94 359 ALA A CA 1
ATOM 2757 C C . ALA A 1 359 ? -23.964 -5.701 32.340 1.00 82.94 359 ALA A C 1
ATOM 2759 O O . ALA A 1 359 ? -24.560 -4.958 33.112 1.00 82.94 359 ALA A O 1
ATOM 2760 N N . ARG A 1 360 ? -23.059 -5.234 31.473 1.00 82.44 360 ARG A N 1
ATOM 2761 C CA . ARG A 1 360 ? -22.667 -3.818 31.376 1.00 82.44 360 ARG A CA 1
ATOM 2762 C C . ARG A 1 360 ? -23.777 -2.950 30.789 1.00 82.44 360 ARG A C 1
ATOM 2764 O O . ARG A 1 360 ? -23.862 -1.768 31.098 1.00 82.44 360 ARG A O 1
ATOM 2771 N N . LEU A 1 361 ? -24.647 -3.534 29.963 1.00 85.00 361 LEU A N 1
ATOM 2772 C CA . LEU A 1 361 ? -25.838 -2.857 29.459 1.00 85.00 361 LEU A CA 1
ATOM 2773 C C . LEU A 1 361 ? -26.829 -2.567 30.599 1.00 85.00 361 LEU A C 1
ATOM 2775 O O . LEU A 1 361 ? -27.458 -1.515 30.593 1.00 85.00 361 LEU A O 1
ATOM 2779 N N . GLU A 1 362 ? -26.945 -3.461 31.588 1.00 83.69 362 GLU A N 1
ATOM 2780 C CA . GLU A 1 362 ? -27.818 -3.247 32.750 1.00 83.69 362 GLU A CA 1
ATOM 2781 C C . GLU A 1 362 ? -27.395 -2.014 33.551 1.00 83.69 362 GLU A C 1
ATOM 2783 O O . GLU A 1 362 ? -28.254 -1.220 33.920 1.00 83.69 362 GLU A O 1
ATOM 2788 N N . GLU A 1 363 ? -26.089 -1.801 33.741 1.00 86.00 363 GLU A N 1
ATOM 2789 C CA . GLU A 1 363 ? -25.533 -0.639 34.453 1.00 86.00 363 GLU A CA 1
ATOM 2790 C C . GLU A 1 363 ? -25.942 0.699 33.814 1.00 86.00 363 GLU A C 1
ATOM 2792 O O . GLU A 1 363 ? -26.176 1.671 34.523 1.00 86.00 363 GLU A O 1
ATOM 2797 N N . ILE A 1 364 ? -26.110 0.744 32.487 1.00 87.00 364 ILE A N 1
ATOM 2798 C CA . ILE A 1 364 ? -26.514 1.956 31.749 1.00 87.00 364 ILE A CA 1
ATOM 2799 C C . ILE A 1 364 ? -27.946 2.384 32.089 1.00 87.00 364 ILE A C 1
ATOM 2801 O O . ILE A 1 364 ? -28.280 3.568 32.027 1.00 87.00 364 ILE A O 1
ATOM 2805 N N . PHE A 1 365 ? -28.792 1.420 32.441 1.00 79.88 365 PHE A N 1
ATOM 2806 C CA . PHE A 1 365 ? -30.187 1.650 32.795 1.00 79.88 365 PHE A CA 1
ATOM 2807 C C . PHE A 1 365 ? -30.468 1.454 34.291 1.00 79.88 365 PHE A C 1
ATOM 2809 O O . PHE A 1 365 ? -31.617 1.590 34.717 1.00 79.88 365 PHE A O 1
ATOM 2816 N N . ALA A 1 366 ? -29.449 1.123 35.091 1.00 66.06 366 ALA A N 1
ATOM 2817 C CA . ALA A 1 366 ? -29.557 0.866 36.522 1.00 66.06 366 ALA A CA 1
ATOM 2818 C C . ALA A 1 366 ? -29.671 2.178 37.317 1.00 66.06 366 ALA A C 1
ATOM 2820 O O . ALA A 1 366 ? -28.843 2.494 38.165 1.00 66.06 366 ALA A O 1
ATOM 2821 N N . GLY A 1 367 ? -30.734 2.934 37.050 1.00 60.75 367 GLY A N 1
ATOM 2822 C CA . GLY A 1 367 ? -31.276 3.920 37.975 1.00 60.75 367 GLY A CA 1
ATOM 2823 C C . GLY A 1 367 ? -32.317 3.275 38.890 1.00 60.75 367 GLY A C 1
ATOM 2824 O O . GLY A 1 367 ? -32.887 2.224 38.578 1.00 60.75 367 GLY A O 1
ATOM 2825 N N . GLU A 1 368 ? -32.598 3.901 40.032 1.00 61.16 368 GLU A N 1
ATOM 2826 C CA . GLU A 1 368 ? -33.809 3.598 40.803 1.00 61.16 368 GLU A CA 1
ATOM 2827 C C . GLU A 1 368 ? -35.035 3.606 39.871 1.00 61.16 368 GLU A C 1
ATOM 2829 O O . GLU A 1 368 ? -35.033 4.301 38.857 1.00 61.16 368 GLU A O 1
ATOM 2834 N N . ALA A 1 369 ? -36.064 2.800 40.165 1.00 66.62 369 ALA A N 1
ATOM 2835 C CA . ALA A 1 369 ? -37.239 2.677 39.299 1.00 66.62 369 ALA A CA 1
ATOM 2836 C C . ALA A 1 369 ? -37.900 4.052 39.126 1.00 66.62 369 ALA A C 1
ATOM 2838 O O . ALA A 1 369 ? -38.668 4.463 39.985 1.00 66.62 369 ALA A O 1
ATOM 2839 N N . ALA A 1 370 ? -37.577 4.753 38.042 1.00 69.50 370 ALA A N 1
ATOM 2840 C CA . ALA A 1 370 ? -37.929 6.145 37.826 1.00 69.50 370 ALA A CA 1
ATOM 2841 C C . ALA A 1 370 ? -38.579 6.338 36.457 1.00 69.50 370 ALA A C 1
ATOM 2843 O O . ALA A 1 370 ? -38.300 5.616 35.498 1.00 69.50 370 ALA A O 1
ATOM 2844 N N . TYR A 1 371 ? -39.475 7.322 36.393 1.00 73.81 371 TYR A N 1
ATOM 2845 C CA . TYR A 1 371 ? -40.099 7.767 35.157 1.00 73.81 371 TYR A CA 1
ATOM 2846 C C . TYR A 1 371 ? -39.893 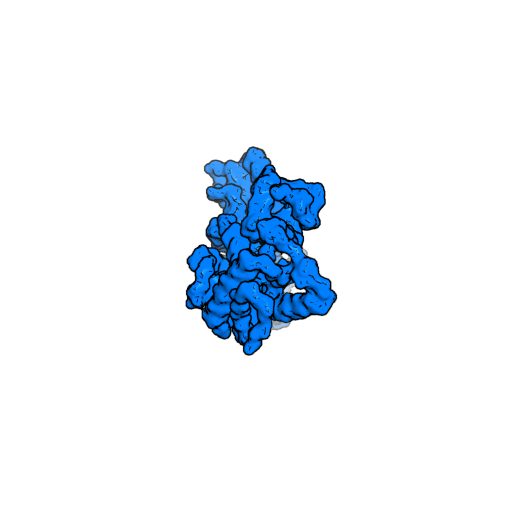9.280 34.981 1.00 73.81 371 TYR A C 1
ATOM 2848 O O . TYR A 1 371 ? -40.284 10.057 35.868 1.00 73.81 371 TYR A O 1
ATOM 2856 N N . PRO A 1 372 ? -39.336 9.722 33.842 1.00 81.25 372 PRO A N 1
ATOM 2857 C CA . PRO A 1 372 ? -38.841 8.905 32.727 1.00 81.25 372 PRO A CA 1
ATOM 2858 C C . PRO A 1 372 ? -37.602 8.071 33.103 1.00 81.25 372 PRO A C 1
ATOM 2860 O O . PRO A 1 372 ? -36.868 8.419 34.023 1.00 81.25 372 PRO A O 1
ATOM 2863 N N . LEU A 1 373 ? -37.391 6.968 32.386 1.00 82.62 373 LEU A N 1
ATOM 2864 C CA . LEU A 1 373 ? -36.169 6.176 32.424 1.00 82.62 373 LEU A CA 1
ATOM 2865 C C . LEU A 1 373 ? -35.023 7.027 31.871 1.00 82.62 373 LEU A C 1
ATOM 2867 O O . LEU A 1 373 ? -35.062 7.451 30.709 1.00 82.62 373 LEU A O 1
ATOM 2871 N N . GLU A 1 374 ? -34.019 7.267 32.705 1.00 83.94 374 GLU A N 1
ATOM 2872 C CA . GLU A 1 374 ? -32.822 8.017 32.345 1.00 83.94 374 GLU A CA 1
ATOM 2873 C C . GLU A 1 374 ? -31.681 7.064 31.982 1.00 83.94 374 GLU A C 1
ATOM 2875 O O . GLU A 1 374 ? -31.545 5.977 32.541 1.00 83.94 374 GLU A O 1
ATOM 2880 N N . ILE A 1 375 ? -30.868 7.479 31.013 1.00 88.56 375 ILE A N 1
ATOM 2881 C CA . ILE A 1 375 ? -29.654 6.765 30.619 1.00 88.56 375 ILE A CA 1
ATOM 2882 C C . ILE A 1 375 ? -28.516 7.293 31.484 1.00 88.56 375 ILE A C 1
ATOM 2884 O O . ILE A 1 375 ? -28.223 8.495 31.441 1.00 88.56 375 ILE A O 1
ATOM 2888 N N . ASP A 1 376 ? -27.819 6.406 32.189 1.00 90.25 376 ASP A N 1
ATOM 2889 C CA . ASP A 1 376 ? -26.553 6.756 32.816 1.00 90.25 376 ASP A CA 1
ATOM 2890 C C . ASP A 1 376 ? -25.498 6.998 31.724 1.00 90.25 376 ASP A C 1
ATOM 2892 O O . ASP A 1 376 ? -24.923 6.087 31.117 1.00 90.25 376 ASP A O 1
ATOM 2896 N N . ARG A 1 377 ? -25.246 8.283 31.455 1.00 89.94 377 ARG A N 1
ATOM 2897 C CA . ARG A 1 377 ? -24.271 8.723 30.452 1.00 89.94 377 ARG A CA 1
ATOM 2898 C C . ARG A 1 377 ? -22.836 8.362 30.832 1.00 89.94 377 ARG A C 1
ATOM 2900 O O . ARG A 1 377 ? -22.014 8.206 29.930 1.00 89.94 377 ARG A O 1
ATOM 2907 N N . GLN A 1 378 ? -22.521 8.246 32.123 1.00 89.94 378 GLN A N 1
ATOM 2908 C CA . GLN A 1 378 ? -21.189 7.849 32.578 1.00 89.94 378 GLN A CA 1
ATOM 2909 C C . GLN A 1 378 ? -20.965 6.359 32.325 1.00 89.94 378 GLN A C 1
ATOM 2911 O O . GLN A 1 378 ? -19.938 5.997 31.747 1.00 89.94 378 GLN A O 1
ATOM 2916 N N . ALA A 1 379 ? -21.943 5.515 32.663 1.00 90.25 379 ALA A N 1
ATOM 2917 C CA . ALA A 1 379 ? -21.900 4.085 32.363 1.00 90.25 379 ALA A CA 1
ATOM 2918 C C . ALA A 1 379 ? -21.813 3.827 30.847 1.00 90.25 379 ALA A C 1
ATOM 2920 O O . ALA A 1 379 ? -20.966 3.053 30.395 1.00 90.25 379 ALA A O 1
ATOM 2921 N N . LEU A 1 380 ? -22.608 4.547 30.041 1.00 91.12 380 LEU A N 1
ATOM 2922 C CA . LEU A 1 380 ? -22.557 4.449 28.578 1.00 91.12 380 LEU A CA 1
ATOM 2923 C C . LEU A 1 380 ? -21.173 4.820 28.028 1.00 91.12 380 LEU A C 1
ATOM 2925 O O . LEU A 1 380 ? -20.612 4.083 27.216 1.00 91.12 380 LEU A O 1
ATOM 2929 N N . HIS A 1 381 ? -20.607 5.944 28.476 1.00 90.06 381 HIS A N 1
ATOM 2930 C CA . HIS A 1 381 ? -19.277 6.375 28.049 1.00 90.06 381 HIS A CA 1
ATOM 2931 C C . HIS A 1 381 ? -18.187 5.380 28.482 1.00 90.06 381 HIS A C 1
ATOM 2933 O O . HIS A 1 381 ? -17.266 5.101 27.714 1.00 90.06 381 HIS A O 1
ATOM 2939 N N . SER A 1 382 ? -18.289 4.817 29.690 1.00 89.56 382 SER A N 1
ATOM 2940 C CA . SER A 1 382 ? -17.360 3.794 30.182 1.00 89.56 382 SER A CA 1
ATOM 2941 C C . SER A 1 382 ? -17.376 2.547 29.295 1.00 89.56 382 SER A C 1
ATOM 2943 O O . SER A 1 382 ? -16.313 2.107 28.857 1.00 89.56 382 SER A O 1
ATOM 2945 N N . LEU A 1 383 ? -18.561 2.034 28.945 1.00 90.00 383 LEU A N 1
ATOM 2946 C CA . LEU A 1 383 ? -18.685 0.881 28.051 1.00 90.00 383 LEU A CA 1
ATOM 2947 C C . LEU A 1 383 ? -18.170 1.191 26.636 1.00 90.00 383 LEU A C 1
ATOM 2949 O O . LEU A 1 383 ? -17.493 0.365 26.025 1.00 90.00 383 LEU A O 1
ATOM 2953 N N . GLN A 1 384 ? -18.432 2.394 26.115 1.00 90.88 384 GLN A N 1
ATOM 2954 C CA . GLN A 1 384 ? -17.873 2.828 24.831 1.00 90.88 384 GLN A CA 1
ATOM 2955 C C . GLN A 1 384 ? -16.341 2.831 24.840 1.00 90.88 384 GLN A C 1
ATOM 2957 O O . GLN A 1 384 ? -15.727 2.380 23.871 1.00 90.88 384 GLN A O 1
ATOM 2962 N N . GLN A 1 385 ? -15.727 3.329 25.915 1.00 88.50 385 GLN A N 1
ATOM 2963 C CA . GLN A 1 385 ? -14.275 3.336 26.055 1.00 88.50 385 GLN A CA 1
ATOM 2964 C C . GLN A 1 385 ? -13.720 1.910 26.145 1.00 88.50 385 GLN A C 1
ATOM 2966 O O . GLN A 1 385 ? -12.767 1.590 25.443 1.00 88.50 385 GLN A O 1
ATOM 2971 N N . GLU A 1 386 ? -14.362 1.033 26.918 1.00 88.94 386 GLU A N 1
ATOM 2972 C CA . GLU A 1 386 ? -13.984 -0.380 27.039 1.00 88.94 386 GLU A CA 1
ATOM 2973 C C . GLU A 1 386 ? -14.008 -1.103 25.679 1.00 88.94 386 GLU A C 1
ATOM 2975 O O . GLU A 1 386 ? -13.054 -1.792 25.313 1.00 88.94 386 GLU A O 1
ATOM 2980 N N . ILE A 1 387 ? -15.067 -0.904 24.884 1.00 91.00 387 ILE A N 1
ATOM 2981 C CA . ILE A 1 387 ? -15.181 -1.481 23.535 1.00 91.00 387 ILE A CA 1
ATOM 2982 C C . ILE A 1 387 ? -14.066 -0.963 22.619 1.00 91.00 387 ILE A C 1
ATOM 2984 O O . ILE A 1 387 ? -13.490 -1.743 21.855 1.00 91.00 387 ILE A O 1
ATOM 2988 N N . ARG A 1 388 ? -13.736 0.336 22.692 1.00 90.31 388 ARG A N 1
ATOM 2989 C CA . ARG A 1 388 ? -12.637 0.930 21.912 1.00 90.31 388 ARG A CA 1
ATOM 2990 C C . ARG A 1 388 ? -11.284 0.340 22.301 1.00 90.31 388 ARG A C 1
ATOM 2992 O O . ARG A 1 388 ? -10.541 -0.052 21.407 1.00 90.31 388 ARG A O 1
ATOM 2999 N N . SER A 1 389 ? -10.998 0.209 23.595 1.00 89.12 389 SER A N 1
ATOM 3000 C CA . SER A 1 389 ? -9.769 -0.419 24.097 1.00 89.12 389 SER A CA 1
ATOM 3001 C C . SER A 1 389 ? -9.638 -1.868 23.633 1.00 89.12 389 SER A C 1
ATOM 3003 O O . SER A 1 389 ? -8.644 -2.219 22.999 1.00 89.12 389 SER A O 1
ATOM 3005 N N . ARG A 1 390 ? -10.682 -2.689 23.817 1.00 89.12 390 ARG A N 1
ATOM 3006 C CA . ARG A 1 390 ? -10.690 -4.092 23.361 1.00 89.12 390 ARG A CA 1
ATOM 3007 C C . ARG A 1 390 ? -10.491 -4.217 21.853 1.00 89.12 390 ARG A C 1
ATOM 3009 O O . ARG A 1 390 ? -9.778 -5.108 21.391 1.00 89.12 390 ARG A O 1
ATOM 3016 N N . ARG A 1 391 ? -11.126 -3.336 21.073 1.00 90.50 391 ARG A N 1
ATOM 3017 C CA . ARG A 1 391 ? -10.957 -3.296 19.616 1.00 90.50 391 ARG A CA 1
ATOM 3018 C C . ARG A 1 391 ? -9.509 -2.988 19.255 1.00 90.50 391 ARG A C 1
ATOM 3020 O O . ARG A 1 391 ? -8.940 -3.672 18.403 1.00 90.50 391 ARG A O 1
ATOM 3027 N N . GLU A 1 392 ? -8.930 -1.973 19.891 1.00 89.75 392 GLU A N 1
ATOM 3028 C CA . GLU A 1 392 ? -7.575 -1.537 19.582 1.00 89.75 392 GLU A CA 1
ATOM 3029 C C . GLU A 1 392 ? -6.558 -2.628 19.914 1.00 89.75 392 GLU A C 1
ATOM 3031 O O . GLU A 1 392 ? -5.772 -2.990 19.042 1.00 89.75 392 GLU A O 1
ATOM 3036 N N . GLU A 1 393 ? -6.640 -3.244 21.094 1.00 87.19 393 GLU A N 1
ATOM 3037 C CA . GLU A 1 393 ? -5.788 -4.374 21.489 1.00 87.19 393 GLU A CA 1
ATOM 3038 C C . GLU A 1 393 ? -5.878 -5.545 20.504 1.00 87.19 393 GLU A C 1
ATOM 3040 O O . GLU A 1 393 ? -4.856 -6.081 20.055 1.00 87.19 393 GLU A O 1
ATOM 3045 N N . ARG A 1 394 ? -7.106 -5.921 20.116 1.00 87.44 394 ARG A N 1
ATOM 3046 C CA . ARG A 1 394 ? -7.349 -7.033 19.194 1.00 87.44 394 ARG A CA 1
ATOM 3047 C C . ARG A 1 394 ? -6.713 -6.781 17.828 1.00 87.44 394 ARG A C 1
ATOM 3049 O O . ARG A 1 394 ? -6.014 -7.650 17.304 1.00 87.44 394 ARG A O 1
ATOM 3056 N N . GLY A 1 395 ? -6.928 -5.591 17.272 1.00 87.75 395 GLY A N 1
ATOM 3057 C CA . GLY A 1 395 ? -6.395 -5.217 15.965 1.00 87.75 395 GLY A CA 1
ATOM 3058 C C . GLY A 1 395 ? -4.893 -4.930 15.978 1.00 87.75 395 GLY A C 1
ATOM 3059 O O . GLY A 1 395 ? -4.215 -5.109 14.963 1.00 87.75 395 GLY A O 1
ATOM 3060 N N . LEU A 1 396 ? -4.343 -4.451 17.099 1.00 89.94 396 LEU A N 1
ATOM 3061 C CA . LEU A 1 396 ? -2.960 -3.978 17.177 1.00 89.94 396 LEU A CA 1
ATOM 3062 C C . LEU A 1 396 ? -1.956 -5.116 17.000 1.00 89.94 396 LEU A C 1
ATOM 3064 O O . LEU A 1 396 ? -1.005 -4.969 16.235 1.00 89.94 396 LEU A O 1
ATOM 3068 N N . LYS A 1 397 ? -2.190 -6.275 17.624 1.00 88.31 397 LYS A N 1
ATOM 3069 C CA . LYS A 1 397 ? -1.299 -7.436 17.481 1.00 88.31 397 LYS A CA 1
ATOM 3070 C C . LYS A 1 397 ? -1.175 -7.889 16.023 1.00 88.31 397 LYS A C 1
ATOM 3072 O O . LYS A 1 397 ? -0.069 -8.000 15.500 1.00 88.31 397 LYS A O 1
ATOM 3077 N N . ALA A 1 398 ? -2.307 -8.063 15.338 1.00 88.75 398 ALA A N 1
ATOM 3078 C CA . ALA A 1 398 ? -2.323 -8.456 13.930 1.00 88.75 398 ALA A CA 1
ATOM 3079 C C . ALA A 1 398 ? -1.649 -7.407 13.026 1.00 88.75 398 ALA A C 1
ATOM 3081 O O . ALA A 1 398 ? -0.892 -7.759 12.116 1.00 88.75 398 ALA A O 1
ATOM 3082 N N . ARG A 1 399 ? -1.881 -6.112 13.300 1.00 92.00 399 ARG A N 1
ATOM 3083 C CA . ARG A 1 399 ? -1.204 -5.003 12.611 1.00 92.00 399 ARG A CA 1
ATOM 3084 C C . ARG A 1 399 ? 0.311 -5.055 12.811 1.00 92.00 399 ARG A C 1
ATOM 3086 O O . ARG A 1 399 ? 1.032 -4.931 11.825 1.00 92.00 399 ARG A O 1
ATOM 3093 N N . ARG A 1 400 ? 0.793 -5.268 14.040 1.00 93.81 400 ARG A N 1
ATOM 3094 C CA . ARG A 1 400 ? 2.226 -5.371 14.372 1.00 93.81 400 ARG A CA 1
ATOM 3095 C C . ARG A 1 400 ? 2.895 -6.541 13.664 1.00 93.81 400 ARG A C 1
ATOM 3097 O O . ARG A 1 400 ? 3.929 -6.344 13.034 1.00 93.81 400 ARG A O 1
ATOM 3104 N N . ASP A 1 401 ? 2.289 -7.726 13.699 1.00 92.25 401 ASP A N 1
ATOM 3105 C CA . ASP A 1 401 ? 2.843 -8.922 13.052 1.00 92.25 401 ASP A CA 1
ATOM 3106 C C . ASP A 1 401 ? 3.026 -8.713 11.543 1.00 92.25 401 ASP A C 1
ATOM 3108 O O . ASP A 1 401 ? 4.062 -9.051 10.964 1.00 92.25 401 ASP A O 1
ATOM 3112 N N . LEU A 1 402 ? 2.028 -8.106 10.895 1.00 93.94 402 LEU A N 1
ATOM 3113 C CA . LEU A 1 402 ? 2.080 -7.819 9.467 1.00 93.94 402 LEU A CA 1
ATOM 3114 C C . LEU A 1 402 ? 3.035 -6.663 9.140 1.00 93.94 402 LEU A C 1
ATOM 3116 O O . LEU A 1 402 ? 3.789 -6.746 8.171 1.00 93.94 402 LEU A O 1
ATOM 3120 N N . ALA A 1 403 ? 3.048 -5.608 9.958 1.00 95.94 403 ALA A N 1
ATOM 3121 C CA . ALA A 1 403 ? 3.974 -4.489 9.813 1.00 95.94 403 ALA A CA 1
ATOM 3122 C C . ALA A 1 403 ? 5.428 -4.947 9.958 1.00 95.94 403 ALA A C 1
ATOM 3124 O O . ALA A 1 403 ? 6.272 -4.528 9.171 1.00 95.94 403 ALA A O 1
ATOM 3125 N N . ARG A 1 404 ? 5.714 -5.853 10.901 1.00 96.19 404 ARG A N 1
ATOM 3126 C CA . ARG A 1 404 ? 7.044 -6.443 11.095 1.00 96.19 404 ARG A CA 1
ATOM 3127 C C . ARG A 1 404 ? 7.527 -7.153 9.837 1.00 96.19 404 ARG A C 1
ATOM 3129 O O . ARG A 1 404 ? 8.656 -6.939 9.410 1.00 96.19 404 ARG A O 1
ATOM 3136 N N . ALA A 1 405 ? 6.663 -7.966 9.230 1.00 95.25 405 ALA A N 1
ATOM 3137 C CA . ALA A 1 405 ? 6.988 -8.682 8.000 1.00 95.25 405 ALA A CA 1
ATOM 3138 C C . ALA A 1 405 ? 7.180 -7.734 6.800 1.00 95.25 405 ALA A C 1
ATOM 3140 O O . ALA A 1 405 ? 8.027 -7.975 5.944 1.00 95.25 405 ALA A O 1
ATOM 3141 N N . LEU A 1 406 ? 6.424 -6.632 6.747 1.00 95.75 406 LEU A N 1
ATOM 3142 C CA . LEU A 1 406 ? 6.452 -5.680 5.635 1.00 95.75 406 LEU A CA 1
ATOM 3143 C C . LEU A 1 406 ? 7.478 -4.542 5.779 1.00 95.75 406 LEU A C 1
ATOM 3145 O O . LEU A 1 406 ? 7.797 -3.906 4.773 1.00 95.75 406 LEU A O 1
ATOM 3149 N N . GLN A 1 407 ? 8.025 -4.264 6.967 1.00 92.81 407 GLN A N 1
ATOM 3150 C CA . GLN A 1 407 ? 8.924 -3.119 7.196 1.00 92.81 407 GLN A CA 1
ATOM 3151 C C . GLN A 1 407 ? 10.142 -3.129 6.252 1.00 92.81 407 GLN A C 1
ATOM 3153 O O . GLN A 1 407 ? 10.541 -2.086 5.735 1.00 92.81 407 GLN A O 1
ATOM 3158 N N . GLY A 1 408 ? 10.694 -4.314 5.968 1.00 91.62 408 GLY A N 1
ATOM 3159 C CA . GLY A 1 408 ? 11.845 -4.492 5.076 1.00 91.62 408 GLY A CA 1
ATOM 3160 C C . GLY A 1 408 ? 11.511 -4.613 3.583 1.00 91.62 408 GLY A C 1
ATOM 3161 O O . GLY A 1 408 ? 12.418 -4.559 2.757 1.00 91.62 408 GLY A O 1
ATOM 3162 N N . LYS A 1 409 ? 10.233 -4.753 3.212 1.00 94.94 409 LYS A N 1
ATOM 3163 C CA . LYS A 1 409 ? 9.806 -5.120 1.846 1.00 94.94 409 LYS A CA 1
ATOM 3164 C C . LYS A 1 409 ? 9.529 -3.935 0.924 1.00 94.94 409 LYS A C 1
ATOM 3166 O O . LYS A 1 409 ? 9.169 -4.111 -0.238 1.00 94.94 409 LYS A O 1
ATOM 3171 N N . LYS A 1 410 ? 9.734 -2.708 1.406 1.00 93.19 410 LYS A N 1
ATOM 3172 C CA . LYS A 1 410 ? 9.438 -1.493 0.638 1.00 93.19 410 LYS A CA 1
ATOM 3173 C C . LYS A 1 410 ? 10.274 -1.416 -0.642 1.00 93.19 410 LYS A C 1
ATOM 3175 O O . LYS A 1 410 ? 9.739 -1.116 -1.704 1.00 93.19 410 LYS A O 1
ATOM 3180 N N . LYS A 1 411 ? 11.570 -1.739 -0.556 1.00 90.94 411 LYS A N 1
ATOM 3181 C CA . LYS A 1 411 ? 12.471 -1.781 -1.722 1.00 90.94 411 LYS A CA 1
ATOM 3182 C C . LYS A 1 411 ? 12.028 -2.832 -2.741 1.00 90.94 411 LYS A C 1
ATOM 3184 O O . LYS A 1 411 ? 11.996 -2.531 -3.930 1.00 90.94 411 LYS A O 1
ATOM 3189 N N . ASP A 1 412 ? 11.624 -4.008 -2.266 1.00 94.19 412 ASP A N 1
ATOM 3190 C CA . ASP A 1 412 ? 11.122 -5.097 -3.108 1.00 94.19 412 ASP A CA 1
ATOM 3191 C C . ASP A 1 412 ? 9.852 -4.665 -3.855 1.00 94.19 412 ASP A C 1
ATOM 3193 O O . ASP A 1 412 ? 9.742 -4.863 -5.060 1.00 94.19 412 ASP A O 1
ATOM 3197 N N . ALA A 1 413 ? 8.929 -3.979 -3.175 1.00 95.38 413 ALA A N 1
ATOM 3198 C CA . ALA A 1 413 ? 7.718 -3.446 -3.792 1.00 95.38 413 ALA A CA 1
ATOM 3199 C C . ALA A 1 413 ? 8.017 -2.445 -4.924 1.00 95.38 413 ALA A C 1
ATOM 3201 O O . ALA A 1 413 ? 7.434 -2.543 -6.006 1.00 95.38 413 ALA A O 1
ATOM 3202 N N . PHE A 1 414 ? 8.953 -1.513 -4.710 1.00 93.12 414 PHE A N 1
ATOM 3203 C CA . PHE A 1 414 ? 9.403 -0.598 -5.765 1.00 93.12 414 PHE A CA 1
ATOM 3204 C C . PHE A 1 414 ? 10.052 -1.342 -6.933 1.00 93.12 414 PHE A C 1
ATOM 3206 O O . PHE A 1 414 ? 9.747 -1.047 -8.089 1.00 93.12 414 PHE A O 1
ATOM 3213 N N . ALA A 1 415 ? 10.921 -2.310 -6.640 1.00 92.31 415 ALA A N 1
ATOM 3214 C CA . ALA A 1 415 ? 11.618 -3.090 -7.654 1.00 92.31 415 ALA A CA 1
ATOM 3215 C C . ALA A 1 415 ? 10.647 -3.922 -8.508 1.00 92.31 415 ALA A C 1
ATOM 3217 O O . ALA A 1 415 ? 10.776 -3.930 -9.730 1.00 92.31 415 ALA A O 1
ATOM 3218 N N . LEU A 1 416 ? 9.634 -4.540 -7.894 1.00 95.56 416 LEU A N 1
ATOM 3219 C CA . LEU A 1 416 ? 8.586 -5.283 -8.592 1.00 95.56 416 LEU A CA 1
ATOM 3220 C C . LEU A 1 416 ? 7.796 -4.382 -9.550 1.00 95.56 416 LEU A C 1
ATOM 3222 O O . LEU A 1 416 ? 7.673 -4.685 -10.737 1.00 95.56 416 LEU A O 1
ATOM 3226 N N . VAL A 1 417 ? 7.282 -3.252 -9.053 1.00 95.94 417 VAL A N 1
ATOM 3227 C CA . VAL A 1 417 ? 6.506 -2.307 -9.873 1.00 95.94 417 VAL A CA 1
ATOM 3228 C C . VAL A 1 417 ? 7.349 -1.762 -11.024 1.00 95.94 417 VAL A C 1
ATOM 3230 O O . VAL A 1 417 ? 6.868 -1.684 -12.154 1.00 95.94 417 VAL A O 1
ATOM 3233 N N . GLN A 1 418 ? 8.620 -1.444 -10.771 1.00 92.06 418 GLN A N 1
ATOM 3234 C CA . GLN A 1 418 ? 9.540 -1.001 -11.814 1.00 92.06 418 GLN A CA 1
ATOM 3235 C C . GLN A 1 418 ? 9.794 -2.092 -12.860 1.00 92.06 418 GLN A C 1
ATOM 3237 O O . GLN A 1 418 ? 9.716 -1.809 -14.054 1.00 92.06 418 GLN A O 1
ATOM 3242 N N . ALA A 1 419 ? 10.057 -3.331 -12.437 1.00 94.25 419 ALA A N 1
ATOM 3243 C CA . ALA A 1 419 ? 10.279 -4.456 -13.341 1.00 94.25 419 ALA A CA 1
ATOM 3244 C C . ALA A 1 419 ? 9.064 -4.717 -14.244 1.00 94.25 419 ALA A C 1
ATOM 3246 O O . ALA A 1 419 ? 9.229 -5.041 -15.417 1.00 94.25 419 ALA A O 1
ATOM 3247 N N . LEU A 1 420 ? 7.846 -4.524 -13.732 1.00 96.94 420 LEU A N 1
ATOM 3248 C CA . LEU A 1 420 ? 6.616 -4.682 -14.512 1.00 96.94 420 LEU A CA 1
ATOM 3249 C C . LEU A 1 420 ? 6.353 -3.526 -15.478 1.00 96.94 420 LEU A C 1
ATOM 3251 O O . LEU A 1 420 ? 5.900 -3.760 -16.595 1.00 96.94 420 LEU A O 1
ATOM 3255 N N . MET A 1 421 ? 6.672 -2.290 -15.093 1.00 95.31 421 MET A N 1
ATOM 3256 C CA . MET A 1 421 ? 6.638 -1.148 -16.015 1.00 95.31 421 MET A CA 1
ATOM 3257 C C . MET A 1 421 ? 7.670 -1.297 -17.145 1.00 95.31 421 MET A C 1
ATOM 3259 O O . MET A 1 421 ? 7.404 -0.937 -18.291 1.00 95.31 421 MET A O 1
ATOM 3263 N N . GLU A 1 422 ? 8.838 -1.860 -16.833 1.00 94.06 422 GLU A N 1
ATOM 3264 C CA . GLU A 1 422 ? 9.858 -2.226 -17.817 1.00 94.06 422 GLU A CA 1
ATOM 3265 C C . GLU A 1 422 ? 9.413 -3.387 -18.714 1.00 94.06 422 GLU A C 1
ATOM 3267 O O . GLU A 1 422 ? 9.596 -3.349 -19.932 1.00 94.06 422 GLU A O 1
ATOM 3272 N N . PHE A 1 423 ? 8.759 -4.394 -18.136 1.00 96.00 423 PHE A N 1
ATOM 3273 C CA . PHE A 1 423 ? 8.152 -5.475 -18.899 1.00 96.00 423 PHE A CA 1
ATOM 3274 C C . PHE A 1 423 ? 7.077 -4.956 -19.859 1.00 96.00 423 PHE A C 1
ATOM 3276 O O . PHE A 1 423 ? 7.079 -5.369 -21.011 1.00 96.00 423 PHE A O 1
ATOM 3283 N N . ASP A 1 424 ? 6.208 -4.028 -19.446 1.00 97.44 424 ASP A N 1
ATOM 3284 C CA . ASP A 1 424 ? 5.168 -3.449 -20.311 1.00 97.44 424 ASP A CA 1
ATOM 3285 C C . ASP A 1 424 ? 5.760 -2.743 -21.544 1.00 97.44 424 ASP A C 1
ATOM 3287 O O . ASP A 1 424 ? 5.193 -2.825 -22.630 1.00 97.44 424 ASP A O 1
ATOM 3291 N N . PHE A 1 425 ? 6.947 -2.134 -21.430 1.00 96.31 425 PHE A N 1
ATOM 3292 C CA . PHE A 1 425 ? 7.676 -1.613 -22.593 1.00 96.31 425 PHE A CA 1
ATOM 3293 C C . PHE A 1 425 ? 8.030 -2.724 -23.594 1.00 96.31 425 PHE A C 1
ATOM 3295 O O . PHE A 1 425 ? 7.761 -2.594 -24.792 1.00 96.31 425 PHE A O 1
ATOM 3302 N N . SER A 1 426 ? 8.613 -3.827 -23.120 1.00 96.00 426 SER A N 1
ATOM 3303 C CA . SER A 1 426 ? 8.947 -4.972 -23.973 1.00 96.00 426 SER A CA 1
ATOM 3304 C C . SER A 1 426 ? 7.700 -5.691 -24.489 1.00 96.00 426 SER A C 1
ATOM 3306 O O . SER A 1 426 ? 7.662 -6.094 -25.646 1.00 96.00 426 SER A O 1
ATOM 3308 N N . PHE A 1 427 ? 6.661 -5.822 -23.673 1.00 97.12 427 PHE A N 1
ATOM 3309 C CA . PHE A 1 427 ? 5.404 -6.456 -24.047 1.00 97.12 427 PHE A CA 1
ATOM 3310 C C . PHE A 1 427 ? 4.685 -5.656 -25.136 1.00 97.12 427 PHE A C 1
ATOM 3312 O O . PHE A 1 427 ? 4.306 -6.234 -26.150 1.00 97.12 427 PHE A O 1
ATOM 3319 N N . ALA A 1 428 ? 4.605 -4.328 -25.003 1.00 97.62 428 ALA A N 1
ATOM 3320 C CA . ALA A 1 428 ? 4.059 -3.444 -26.031 1.00 97.62 428 ALA A CA 1
ATOM 3321 C C . ALA A 1 428 ? 4.796 -3.589 -27.371 1.00 97.62 428 ALA A C 1
ATOM 3323 O O . ALA A 1 428 ? 4.165 -3.689 -28.424 1.00 97.62 428 ALA A O 1
ATOM 3324 N N . LEU A 1 429 ? 6.133 -3.659 -27.331 1.00 96.75 429 LEU A N 1
ATOM 3325 C CA . LEU A 1 429 ? 6.958 -3.914 -28.513 1.00 96.75 429 LEU A CA 1
ATOM 3326 C C . LEU A 1 429 ? 6.642 -5.274 -29.148 1.00 96.75 429 LEU A C 1
ATOM 3328 O O . LEU A 1 429 ? 6.471 -5.353 -30.363 1.00 96.75 429 LEU A O 1
ATOM 3332 N N . GLY A 1 430 ? 6.531 -6.329 -28.342 1.00 96.69 430 GLY A N 1
ATOM 3333 C CA . GLY A 1 430 ? 6.197 -7.670 -28.817 1.00 96.69 430 GLY A CA 1
ATOM 3334 C C . GLY A 1 430 ? 4.802 -7.751 -29.439 1.00 96.69 430 GLY A C 1
ATOM 3335 O O . GLY A 1 430 ? 4.659 -8.263 -30.548 1.00 96.69 430 GLY A O 1
ATOM 3336 N N . CYS A 1 431 ? 3.788 -7.184 -28.779 1.00 96.75 431 CYS A N 1
ATOM 3337 C CA . CYS A 1 431 ? 2.421 -7.120 -29.299 1.00 96.75 431 CYS A CA 1
ATOM 3338 C C . CYS A 1 431 ? 2.357 -6.351 -30.621 1.00 96.75 431 CYS A C 1
ATOM 3340 O O . CYS A 1 431 ? 1.732 -6.822 -31.568 1.00 96.75 431 CYS A O 1
ATOM 3342 N N . PHE A 1 432 ? 3.059 -5.219 -30.726 1.00 96.69 432 PHE A N 1
ATOM 3343 C CA . PHE A 1 432 ? 3.146 -4.458 -31.972 1.00 96.69 432 PHE A CA 1
ATOM 3344 C C . PHE A 1 432 ? 3.760 -5.280 -33.115 1.00 96.69 432 PHE A C 1
ATOM 3346 O O . PHE A 1 432 ? 3.227 -5.273 -34.224 1.00 96.69 432 PHE A O 1
ATOM 3353 N N . ILE A 1 433 ? 4.841 -6.022 -32.846 1.00 95.75 433 ILE A N 1
ATOM 3354 C CA . ILE A 1 433 ? 5.495 -6.898 -33.834 1.00 95.75 433 ILE A CA 1
ATOM 3355 C C . ILE A 1 433 ? 4.534 -7.982 -34.330 1.00 95.75 433 ILE A C 1
ATOM 3357 O O . ILE A 1 433 ? 4.399 -8.165 -35.541 1.00 95.75 433 ILE A O 1
ATOM 3361 N N . ILE A 1 434 ? 3.854 -8.669 -33.409 1.00 95.06 434 ILE A N 1
ATOM 3362 C CA . ILE A 1 434 ? 2.950 -9.780 -33.726 1.00 95.06 434 ILE A CA 1
ATOM 3363 C C . ILE A 1 434 ? 1.709 -9.276 -34.471 1.00 95.06 434 ILE A C 1
ATOM 3365 O O . ILE A 1 434 ? 1.367 -9.799 -35.529 1.00 95.06 434 ILE A O 1
ATOM 3369 N N . GLU A 1 435 ? 1.036 -8.242 -33.960 1.00 95.56 435 GLU A N 1
ATOM 3370 C CA . GLU A 1 435 ? -0.216 -7.753 -34.546 1.00 95.56 435 GLU A CA 1
ATOM 3371 C C . GLU A 1 435 ? -0.032 -7.069 -35.900 1.00 95.56 435 GLU A C 1
ATOM 3373 O O . GLU A 1 435 ? -0.919 -7.143 -36.752 1.00 95.56 435 GLU A O 1
ATOM 3378 N N . LYS A 1 436 ? 1.099 -6.388 -36.115 1.00 95.19 436 LYS A N 1
ATOM 3379 C CA . LYS A 1 436 ? 1.417 -5.773 -37.411 1.00 95.19 436 LYS A CA 1
ATOM 3380 C C . LYS A 1 436 ? 2.138 -6.721 -38.364 1.00 95.19 436 LYS A C 1
ATOM 3382 O O . LYS A 1 436 ? 2.443 -6.298 -39.476 1.00 95.19 436 LYS A O 1
ATOM 3387 N N . ASN A 1 437 ? 2.372 -7.972 -37.959 1.00 93.94 437 ASN A N 1
ATOM 3388 C CA . ASN A 1 437 ? 3.072 -8.985 -38.745 1.00 93.94 437 ASN A CA 1
ATOM 3389 C C . ASN A 1 437 ? 4.415 -8.462 -39.294 1.00 93.94 437 ASN A C 1
ATOM 3391 O O . ASN A 1 437 ? 4.677 -8.509 -40.497 1.00 93.94 437 ASN A O 1
ATOM 3395 N N . LEU A 1 438 ? 5.230 -7.872 -38.412 1.00 92.69 438 LEU A N 1
ATOM 3396 C CA . LEU A 1 438 ? 6.496 -7.250 -38.800 1.00 92.69 438 LEU A CA 1
ATOM 3397 C C . LEU A 1 438 ? 7.585 -8.301 -39.024 1.00 92.69 438 LEU A C 1
ATOM 3399 O O . LEU A 1 438 ? 7.713 -9.255 -38.259 1.00 92.69 438 LEU A O 1
ATOM 3403 N N . ALA A 1 439 ? 8.423 -8.069 -40.033 1.00 87.69 439 ALA A N 1
ATOM 3404 C CA . ALA A 1 439 ? 9.621 -8.857 -40.294 1.00 87.69 439 ALA A CA 1
ATOM 3405 C C . ALA A 1 439 ? 10.879 -8.128 -39.800 1.00 87.69 439 ALA A C 1
ATOM 3407 O O . ALA A 1 439 ? 10.974 -6.898 -39.851 1.00 87.69 439 ALA A O 1
ATOM 3408 N N . PHE A 1 440 ? 11.871 -8.893 -39.346 1.00 86.69 440 PHE A N 1
ATOM 3409 C CA . PHE A 1 440 ? 13.184 -8.349 -39.018 1.00 86.69 440 PHE A CA 1
ATOM 3410 C C . PHE A 1 440 ? 13.975 -8.124 -40.305 1.00 86.69 440 PHE A C 1
ATOM 3412 O O . PHE A 1 440 ? 14.224 -9.065 -41.050 1.00 86.69 440 PHE A O 1
ATOM 3419 N N . ALA A 1 441 ? 14.374 -6.877 -40.556 1.00 84.50 441 ALA A N 1
ATOM 3420 C CA . ALA A 1 441 ? 15.159 -6.533 -41.737 1.00 84.50 441 ALA A CA 1
ATOM 3421 C C . ALA A 1 441 ? 16.512 -7.260 -41.737 1.00 84.50 441 ALA A C 1
ATOM 3423 O O . ALA A 1 441 ? 17.166 -7.333 -40.695 1.00 84.50 441 ALA A O 1
ATOM 3424 N N . GLU A 1 442 ? 16.957 -7.725 -42.902 1.00 83.81 442 GLU A N 1
ATOM 3425 C CA . GLU A 1 442 ? 18.320 -8.204 -43.138 1.00 83.81 442 GLU A CA 1
ATOM 3426 C C . GLU A 1 442 ? 19.158 -7.082 -43.759 1.00 83.81 442 GLU A C 1
ATOM 3428 O O . GLU A 1 442 ? 18.683 -6.334 -44.613 1.00 83.81 442 GLU A O 1
ATOM 3433 N N . PHE A 1 443 ? 20.409 -6.940 -43.318 1.00 81.81 443 PHE A N 1
ATOM 3434 C CA . PHE A 1 443 ? 21.309 -5.907 -43.831 1.00 81.81 443 PHE A CA 1
ATOM 3435 C C . PHE A 1 443 ? 22.367 -6.543 -44.721 1.00 81.81 443 PHE A C 1
ATOM 3437 O O . PHE A 1 443 ? 23.039 -7.490 -44.317 1.00 81.81 443 PHE A O 1
ATOM 3444 N N . VAL A 1 444 ? 22.541 -5.981 -45.915 1.00 83.62 444 VAL A N 1
ATOM 3445 C CA . VAL A 1 444 ? 23.582 -6.373 -46.867 1.00 83.62 444 VAL A CA 1
ATOM 3446 C C . VAL A 1 444 ? 24.553 -5.217 -47.104 1.00 83.62 444 VAL A C 1
ATOM 3448 O O . VAL A 1 444 ? 24.249 -4.059 -46.825 1.00 83.62 444 VAL A O 1
ATOM 3451 N N . ALA A 1 445 ? 25.745 -5.529 -47.613 1.00 81.00 445 ALA A N 1
ATOM 3452 C CA . ALA A 1 445 ? 26.826 -4.553 -47.779 1.00 81.00 445 ALA A CA 1
ATOM 3453 C C . ALA A 1 445 ? 26.588 -3.524 -48.902 1.00 81.00 445 ALA A C 1
ATOM 3455 O O . ALA A 1 445 ? 27.296 -2.521 -48.976 1.00 81.00 445 ALA A O 1
ATOM 3456 N N . VAL A 1 446 ? 25.624 -3.774 -49.791 1.00 85.81 446 VAL A N 1
ATOM 3457 C CA . VAL A 1 446 ? 25.335 -2.933 -50.959 1.00 85.81 446 VAL A CA 1
ATOM 3458 C C . VAL A 1 446 ? 24.004 -2.209 -50.742 1.00 85.81 446 VAL A C 1
ATOM 3460 O O . VAL A 1 446 ? 23.071 -2.832 -50.241 1.00 85.81 446 VAL A O 1
ATOM 3463 N N . PRO A 1 447 ? 23.863 -0.926 -51.127 1.00 82.12 447 PRO A N 1
ATOM 3464 C CA . PRO A 1 447 ? 22.580 -0.235 -51.055 1.00 82.12 447 PRO A CA 1
ATOM 3465 C C . PRO A 1 447 ? 21.512 -0.948 -51.895 1.00 82.12 447 PRO A C 1
ATOM 3467 O O . PRO A 1 447 ? 21.564 -0.936 -53.124 1.00 82.12 447 PRO A O 1
ATOM 3470 N N . CYS A 1 448 ? 20.536 -1.564 -51.235 1.00 83.31 448 CYS A N 1
ATOM 3471 C CA . CYS A 1 448 ? 19.380 -2.169 -51.883 1.00 83.31 448 CYS A CA 1
ATOM 3472 C C . CYS A 1 448 ? 18.155 -2.130 -50.967 1.00 83.31 448 CYS A C 1
ATOM 3474 O O . CYS A 1 448 ? 18.274 -2.035 -49.746 1.00 83.31 448 CYS A O 1
ATOM 3476 N N . LEU A 1 449 ? 16.977 -2.245 -51.572 1.00 82.06 449 LEU A N 1
ATOM 3477 C CA . LEU A 1 449 ? 15.699 -2.393 -50.891 1.00 82.06 449 LEU A CA 1
ATOM 3478 C C . LEU A 1 449 ? 14.970 -3.558 -51.567 1.00 82.06 449 LEU A C 1
ATOM 3480 O O . LEU A 1 449 ? 14.714 -3.499 -52.770 1.00 82.06 449 LEU A O 1
ATOM 3484 N N . TYR A 1 450 ? 14.698 -4.621 -50.817 1.00 78.44 450 TYR A N 1
ATOM 3485 C CA . TYR A 1 450 ? 13.982 -5.804 -51.289 1.00 78.44 450 TYR A CA 1
ATOM 3486 C C . TYR A 1 450 ? 12.792 -6.041 -50.357 1.00 78.44 450 TYR A C 1
ATOM 3488 O O . TYR A 1 450 ? 12.954 -5.926 -49.141 1.00 78.44 450 TYR A O 1
ATOM 3496 N N . PHE A 1 451 ? 11.615 -6.295 -50.931 1.00 74.19 451 PHE A N 1
ATOM 3497 C CA . PHE A 1 451 ? 10.356 -6.482 -50.205 1.00 74.19 451 PHE A CA 1
ATOM 3498 C C . PHE A 1 451 ? 9.880 -7.924 -50.287 1.00 74.19 451 PHE A C 1
ATOM 3500 O O . PHE A 1 451 ? 9.994 -8.511 -51.389 1.00 74.19 451 PHE A O 1
#

Solvent-accessible surface area (backbone atoms only — not comparable to full-atom values): 24895 Å² total; per-residue (Å²): 139,58,64,73,74,38,80,92,41,49,72,72,54,50,50,39,37,22,68,72,54,74,34,66,65,55,35,44,47,37,39,72,70,56,41,46,73,69,38,36,77,57,38,57,58,70,56,26,47,47,45,27,42,46,44,53,26,61,76,65,75,50,56,49,64,73,62,37,71,40,74,64,52,43,53,51,51,52,53,52,43,54,57,45,32,71,53,27,57,25,72,60,13,30,55,54,46,68,56,62,74,66,66,85,48,65,67,60,48,51,55,50,47,56,49,50,54,52,15,32,58,50,26,65,61,48,62,92,70,64,54,67,72,32,41,55,47,39,58,87,81,64,90,69,83,51,77,59,45,78,58,39,34,40,33,14,45,39,73,66,56,36,50,54,45,46,74,75,47,44,59,67,40,29,46,68,41,79,34,82,46,71,66,53,49,47,57,47,51,73,75,31,48,46,41,35,37,38,84,68,94,75,72,93,47,100,52,46,73,52,92,48,94,46,56,28,62,75,42,17,62,48,53,41,39,46,51,63,76,33,35,66,24,51,52,26,39,39,56,46,32,52,55,37,34,80,51,71,44,86,92,35,81,85,45,60,69,60,40,53,52,49,53,51,58,73,70,59,69,57,70,64,29,54,49,33,49,54,35,54,73,43,46,63,65,41,52,54,51,29,42,53,50,38,40,53,54,50,49,54,51,53,74,72,44,83,81,78,77,48,80,67,52,52,54,51,26,71,73,37,100,57,22,61,57,55,52,51,32,65,74,41,43,66,60,50,53,50,44,50,52,52,29,49,53,52,39,35,62,75,56,68,52,54,81,75,56,46,58,60,55,49,56,22,57,66,58,75,77,52,86,73,64,61,72,38,62,66,48,47,51,50,53,47,49,51,37,47,21,54,24,48,58,59,43,44,56,60,41,25,58,52,12,55,68,48,64,78,41,58,64,56,54,54,50,52,49,50,52,50,37,53,44,34,35,38,36,13,52,5,45,48,37,61,78,66,66,63,78,86,84,83,87,68,98,61,98,78,86,86,133

Secondary structure (DSSP, 8-state):
--GGGSTT--HHHHHHHHHHHSSHHHHHHHHHTT-HHHHHHHS-HHHHHHHHHHHHHHHTT--HHHHS-SHHHHHHHHHHHHHHHTT--SHHHHHHHTT------HHHHHHHHHHHHHHHHHHHHHTTSSHHHHHTT------PPPPPEEEEEEEESSHHHHHHHHHTTGGGTEEEEE--SHHHHHHHHHHSSEEEEES-S---SS-EE-S--SHHHH-HHHHHHHHHHTHHHHHHHHHHHHHHHHTT-TT-TT-HHHHHHHHHHHT---HHHHHHHHHHHHHHHHHHHHHHHHHHHHHHHHHHS-----HHHHHHHHHSTTHHHHHHHHHHHHHHHHHHHHHHHHHHHHTT--HHHHHHHHHHH-SSS-SSPPP-HHHHHHHHHHHHHHHHHHHHHHHHHHHHHHTT-HHHHHHHHHHHHHHHHHHHHHHHHHHTTPPPPP--SS-----